Protein AF-A0A2V8LJV5-F1 (afdb_monomer_lite)

pLDDT: mean 82.9, std 18.56, range [25.34, 98.06]

Radius of gyration: 30.21 Å; chains: 1; bounding box: 86×63×82 Å

Sequence (599 aa):
MAEPLRIMSLHALEYCERLFYLEEVEEMRVADERVYAGRRLHVEIEKKDDARKGNVLSRPDVVRRKKKATKPNANPEPAWAQRAESQQPVQDPEETEGERVTLSLESEKWGLTGKIDCIRRRDGMLIPYEHKRGRSARTPDNKPEAWASDRLQVIAYAALLAESTGQKVTEGRVRYHADNVMVRVPIDDQALDDLKHSISRARLLQSTIERPPVTENERLCVKCSLAPVCLPEEARLASMLSELPPEAREVRQLKLFPADDDRRTLHVLTHGARIGRKGDRLEVSVLGEAPQLHPSREIGQIVLHGFAQISTQALRMCGQQEIGVHWITTGGRYSGAWVSGTGSVQRRIRQYRAFTDSELCLQLAIRLAEARARGQLSFLLRSSREAERSSPEMQSSIKAIRKLLSPMLRATSIDSLRGYEGGIGAYYFRALPDLIVPEAGEEMKPDGRSRRPPRDRCNALLSFGYALLLKDVMNAIMVVGLDPSLGFFHRPRSQAPPLALDLMELFRVPLVDLPVIASINRKQWDIETDFDIAGQQVWLSDEGRKKLISIYERRKSDYWRHPVLRRSLSYSRIMELEVRLLEKEWMNEGGLFARMRLR

Structure (mmCIF, N/CA/C/O backbone):
data_AF-A0A2V8LJV5-F1
#
_entry.id   AF-A0A2V8LJV5-F1
#
loop_
_atom_site.group_PDB
_atom_site.id
_atom_site.type_symbol
_atom_site.label_atom_id
_atom_site.label_alt_id
_atom_site.label_comp_id
_atom_site.label_asym_id
_atom_site.label_entity_id
_atom_site.label_seq_id
_atom_site.pdbx_PDB_ins_code
_atom_site.Cartn_x
_atom_site.Cartn_y
_atom_site.Cartn_z
_atom_site.occupancy
_atom_site.B_iso_or_equiv
_atom_site.auth_seq_id
_atom_site.auth_comp_id
_atom_site.auth_asym_id
_atom_site.auth_atom_id
_atom_site.pdbx_PDB_model_num
ATOM 1 N N . MET A 1 1 ? -24.859 17.718 19.475 1.00 50.34 1 MET A N 1
ATOM 2 C CA . MET A 1 1 ? -24.641 16.670 20.494 1.00 50.34 1 MET A CA 1
ATOM 3 C C . MET A 1 1 ? -23.638 15.686 19.925 1.00 50.34 1 MET A C 1
ATOM 5 O O . MET A 1 1 ? -23.716 15.420 18.732 1.00 50.34 1 MET A O 1
ATOM 9 N N . ALA A 1 2 ? -22.654 15.245 20.709 1.00 67.50 2 ALA A N 1
ATOM 10 C CA . ALA A 1 2 ? -21.703 14.237 20.243 1.00 67.50 2 ALA A CA 1
ATOM 11 C C . ALA A 1 2 ? -22.426 12.892 20.096 1.00 67.50 2 ALA A C 1
ATOM 13 O O . ALA A 1 2 ? -23.226 12.552 20.966 1.00 67.50 2 ALA A O 1
ATOM 14 N N . GLU A 1 3 ? -22.154 12.139 19.028 1.00 82.19 3 GLU A N 1
ATOM 15 C CA . GLU A 1 3 ? -22.728 10.798 18.868 1.00 82.19 3 GLU A CA 1
ATOM 16 C C . GLU A 1 3 ? -22.382 9.912 20.077 1.00 82.19 3 GLU A C 1
ATOM 18 O O . GLU A 1 3 ? -21.267 10.013 20.612 1.00 82.19 3 GLU A O 1
ATOM 23 N N . PRO A 1 4 ? -23.308 9.060 20.544 1.00 88.00 4 PRO A N 1
ATOM 24 C CA . PRO A 1 4 ? -23.058 8.174 21.672 1.00 88.00 4 PRO A CA 1
ATOM 25 C C . PRO A 1 4 ? -21.936 7.174 21.352 1.00 88.00 4 PRO A C 1
ATOM 27 O O . PRO A 1 4 ? -21.867 6.610 20.260 1.00 88.00 4 PRO A O 1
ATOM 30 N N . LEU A 1 5 ? -21.045 6.930 22.317 1.00 90.06 5 LEU A N 1
ATOM 31 C CA . LEU A 1 5 ? -19.989 5.926 22.185 1.00 90.06 5 LEU A CA 1
ATOM 32 C C . LEU A 1 5 ? -20.592 4.527 22.248 1.00 90.06 5 LEU A C 1
ATOM 34 O O . LEU A 1 5 ? -21.410 4.219 23.114 1.00 90.06 5 LEU A O 1
ATOM 38 N N . ARG A 1 6 ? -20.132 3.636 21.374 1.00 90.62 6 ARG A N 1
ATOM 39 C CA . ARG A 1 6 ? -20.523 2.228 21.440 1.00 90.62 6 ARG A CA 1
ATOM 40 C C . ARG A 1 6 ? -19.841 1.578 22.639 1.00 90.62 6 ARG A C 1
ATOM 42 O O . ARG A 1 6 ? -18.637 1.691 22.788 1.00 90.62 6 ARG A O 1
ATOM 49 N N . ILE A 1 7 ? -20.543 0.787 23.443 1.00 89.38 7 ILE A N 1
ATOM 50 C CA . ILE A 1 7 ? -19.894 0.070 24.562 1.00 89.38 7 ILE A CA 1
ATOM 51 C C . ILE A 1 7 ? -18.718 -0.803 24.084 1.00 89.38 7 ILE A C 1
ATOM 53 O O . ILE A 1 7 ? -17.690 -0.892 24.752 1.00 89.38 7 ILE A O 1
ATOM 57 N N . MET A 1 8 ? -18.823 -1.386 22.885 1.00 85.94 8 MET A N 1
ATOM 58 C CA . MET A 1 8 ? -17.727 -2.149 22.273 1.00 85.94 8 MET A CA 1
ATOM 59 C C . MET A 1 8 ? -16.460 -1.320 22.052 1.00 85.94 8 MET A C 1
ATOM 61 O O . MET A 1 8 ? -15.369 -1.876 22.099 1.00 85.94 8 MET A O 1
ATOM 65 N N . SER A 1 9 ? -16.575 -0.009 21.834 1.00 89.94 9 SER A N 1
ATOM 66 C CA . SER A 1 9 ? -15.392 0.829 21.678 1.00 89.94 9 SER A CA 1
ATOM 67 C C . SER A 1 9 ? -14.637 0.995 22.993 1.00 89.94 9 SER A C 1
ATOM 69 O O . SER A 1 9 ? -13.414 1.024 22.999 1.00 89.94 9 SER A O 1
ATOM 71 N N . LEU A 1 10 ? -15.336 1.040 24.129 1.00 90.19 10 LEU A N 1
ATOM 72 C CA . LEU A 1 10 ? -14.681 1.093 25.440 1.00 90.19 10 LEU A CA 1
ATOM 73 C C . LEU A 1 10 ? -13.881 -0.186 25.729 1.00 90.19 10 LEU A C 1
ATOM 75 O O . LEU A 1 10 ? -12.810 -0.120 26.326 1.00 90.19 10 LEU A O 1
ATOM 79 N N . HIS A 1 11 ? -14.346 -1.340 25.237 1.00 88.19 11 HIS A N 1
ATOM 80 C CA . HIS A 1 11 ? -13.568 -2.583 25.283 1.00 88.19 11 HIS A CA 1
ATOM 81 C C . HIS A 1 11 ? -12.250 -2.454 24.506 1.00 88.19 11 HIS A C 1
ATOM 83 O O . HIS A 1 11 ? -11.192 -2.810 25.027 1.00 88.19 11 HIS A O 1
ATOM 89 N N . ALA A 1 12 ? -12.301 -1.890 23.293 1.00 89.38 12 ALA A N 1
ATOM 90 C CA . ALA A 1 12 ? -11.116 -1.641 22.475 1.00 89.38 12 ALA A CA 1
ATOM 91 C C . ALA A 1 12 ? -10.149 -0.645 23.135 1.00 89.38 12 ALA A C 1
ATOM 93 O O . ALA A 1 12 ? -8.939 -0.845 23.053 1.00 89.38 12 ALA A O 1
ATOM 94 N N . LEU A 1 13 ? -10.669 0.384 23.816 1.00 92.50 13 LEU A N 1
ATOM 95 C CA . LEU A 1 13 ? -9.876 1.384 24.537 1.00 92.50 13 LEU A CA 1
ATOM 96 C C . LEU A 1 13 ? -9.043 0.746 25.648 1.00 92.50 13 LEU A C 1
ATOM 98 O O . LEU A 1 13 ? -7.825 0.908 25.665 1.00 92.50 13 LEU A O 1
ATOM 102 N N . GLU A 1 14 ? -9.694 -0.023 26.520 1.00 91.06 14 GLU A N 1
ATOM 103 C CA . GLU A 1 14 ? -9.027 -0.732 27.618 1.00 91.06 14 GLU A CA 1
ATOM 104 C C . GLU A 1 14 ? -8.086 -1.825 27.119 1.00 91.06 14 GLU A C 1
ATOM 106 O O . GLU A 1 14 ? -7.087 -2.144 27.759 1.00 91.06 14 GLU A O 1
ATOM 111 N N . TYR A 1 15 ? -8.384 -2.416 25.959 1.00 88.94 15 TYR A N 1
ATOM 112 C CA . TYR A 1 15 ? -7.452 -3.332 25.322 1.00 88.94 15 TYR A CA 1
ATOM 113 C C . TYR A 1 15 ? -6.198 -2.596 24.843 1.00 88.94 15 TYR A C 1
ATOM 115 O O . TYR A 1 15 ? -5.085 -3.032 25.116 1.00 88.94 15 TYR A O 1
ATOM 123 N N . CYS A 1 16 ? -6.358 -1.505 24.093 1.00 92.31 16 CYS A N 1
ATOM 124 C CA . CYS A 1 16 ? -5.274 -0.650 23.628 1.00 92.31 16 CYS A CA 1
ATOM 125 C C . CYS A 1 16 ? -5.845 0.666 23.084 1.00 92.31 16 CYS A C 1
ATOM 127 O O . CYS A 1 16 ? -6.601 0.659 22.115 1.00 92.31 16 CYS A O 1
ATOM 129 N N . GLU A 1 17 ? -5.389 1.812 23.592 1.00 94.31 17 GLU A N 1
ATOM 130 C CA . GLU A 1 17 ? -5.848 3.121 23.098 1.00 94.31 17 GLU A CA 1
ATOM 131 C C . GLU A 1 17 ? -5.658 3.308 21.592 1.00 94.31 17 GLU A C 1
ATOM 133 O O . GLU A 1 17 ? -6.498 3.894 20.910 1.00 94.31 17 GLU A O 1
ATOM 138 N N . ARG A 1 18 ? -4.564 2.769 21.047 1.00 92.75 18 ARG A N 1
ATOM 139 C CA . ARG A 1 18 ? -4.318 2.800 19.608 1.00 92.75 18 ARG A CA 1
ATOM 140 C C . ARG A 1 18 ? -5.297 1.913 18.847 1.00 92.75 18 ARG A C 1
ATOM 142 O O . ARG A 1 18 ? -5.675 2.282 17.745 1.00 92.75 18 ARG A O 1
ATOM 149 N N . LEU A 1 19 ? -5.724 0.777 19.404 1.00 92.06 19 LEU A N 1
ATOM 150 C CA . LEU A 1 19 ? -6.773 -0.041 18.790 1.00 92.06 19 LEU A CA 1
ATOM 151 C C . LEU A 1 19 ? -8.076 0.760 18.700 1.00 92.06 19 LEU A C 1
ATOM 153 O O . LEU A 1 19 ? -8.609 0.896 17.603 1.00 92.06 19 LEU A O 1
ATOM 157 N N . PHE A 1 20 ? -8.511 1.365 19.810 1.00 93.00 20 PHE A N 1
ATOM 158 C CA . PHE A 1 20 ? -9.667 2.267 19.825 1.00 93.00 20 PHE A CA 1
ATOM 159 C C . PHE A 1 20 ? -9.543 3.373 18.777 1.00 93.00 20 PHE A C 1
ATOM 161 O O . PHE A 1 20 ? -10.462 3.592 17.995 1.00 93.00 20 PHE A O 1
ATOM 168 N N . TYR A 1 21 ? -8.391 4.045 18.719 1.00 92.31 21 TYR A N 1
ATOM 169 C CA . TYR A 1 21 ? -8.171 5.130 17.769 1.00 92.31 21 TYR A CA 1
ATOM 170 C C . TYR A 1 21 ? -8.310 4.655 16.316 1.00 92.31 21 TYR A C 1
ATOM 172 O O . TYR A 1 21 ? -8.972 5.290 15.498 1.00 92.31 21 TYR A O 1
ATOM 180 N N . LEU A 1 22 ? -7.716 3.508 15.983 1.00 90.00 22 LEU A N 1
ATOM 181 C CA . LEU A 1 22 ? -7.791 2.946 14.637 1.00 90.00 22 LEU A CA 1
ATOM 182 C C . LEU A 1 22 ? -9.226 2.518 14.263 1.00 90.00 22 LEU A C 1
ATOM 184 O O . LEU A 1 22 ? -9.619 2.712 13.116 1.00 90.00 22 LEU A O 1
ATOM 188 N N . GLU A 1 23 ? -9.998 1.963 15.201 1.00 89.31 23 GLU A N 1
ATOM 189 C CA . GLU A 1 23 ? -11.361 1.467 14.949 1.00 89.31 23 GLU A CA 1
ATOM 190 C C . GLU A 1 23 ? -12.431 2.563 14.953 1.00 89.31 23 GLU A C 1
ATOM 192 O O . GLU A 1 23 ? -13.356 2.509 14.144 1.00 89.31 23 GLU A O 1
ATOM 197 N N . GLU A 1 24 ? -12.330 3.537 15.858 1.00 88.19 24 GLU A N 1
ATOM 198 C CA . GLU A 1 24 ? -13.384 4.532 16.098 1.00 88.19 24 GLU A CA 1
ATOM 199 C C . GLU A 1 24 ? -13.072 5.913 15.534 1.00 88.19 24 GLU A C 1
ATOM 201 O O . GLU A 1 24 ? -13.997 6.665 15.250 1.00 88.19 24 GLU A O 1
ATOM 206 N N . VAL A 1 25 ? -11.793 6.271 15.392 1.00 88.06 25 VAL A N 1
ATOM 207 C CA . VAL A 1 25 ? -11.390 7.592 14.876 1.00 88.06 25 VAL A CA 1
ATOM 208 C C . VAL A 1 25 ? -10.965 7.497 13.415 1.00 88.06 25 VAL A C 1
ATOM 210 O O . VAL A 1 25 ? -11.285 8.367 12.608 1.00 88.06 25 VAL A O 1
ATOM 213 N N . GLU A 1 26 ? -10.259 6.427 13.051 1.00 86.19 26 GLU A N 1
ATOM 214 C CA . GLU A 1 26 ? -9.869 6.158 11.662 1.00 86.19 26 GLU A CA 1
ATOM 215 C C . GLU A 1 26 ? -10.813 5.188 10.934 1.00 86.19 26 GLU A C 1
ATOM 217 O O . GLU A 1 26 ? -10.595 4.931 9.749 1.00 86.19 26 GLU A O 1
ATOM 222 N N . GLU A 1 27 ? -11.843 4.681 11.623 1.00 84.88 27 GLU A N 1
ATOM 223 C CA . GLU A 1 27 ? -12.895 3.791 11.101 1.00 84.88 27 GLU A CA 1
ATOM 224 C C . GLU A 1 27 ? -12.378 2.534 10.383 1.00 84.88 27 GLU A C 1
ATOM 226 O O . GLU A 1 27 ? -13.013 1.993 9.474 1.00 84.88 27 GLU A O 1
ATOM 231 N N . MET A 1 28 ? -11.217 2.025 10.788 1.00 79.75 28 MET A N 1
ATOM 232 C CA . MET A 1 28 ? -10.645 0.843 10.161 1.00 79.75 28 MET A CA 1
ATOM 233 C C . MET A 1 28 ? -11.145 -0.428 10.801 1.00 79.75 28 MET A C 1
ATOM 235 O O . MET A 1 28 ? -11.113 -0.605 12.017 1.00 79.75 28 MET A O 1
ATOM 239 N N . ARG A 1 29 ? -11.518 -1.376 9.949 1.00 72.69 29 ARG A N 1
ATOM 240 C CA . ARG A 1 29 ? -11.879 -2.720 10.373 1.00 72.69 29 ARG A CA 1
ATOM 241 C C . ARG A 1 29 ? -11.161 -3.714 9.489 1.00 72.69 29 ARG A C 1
ATOM 243 O O . ARG A 1 29 ? -11.299 -3.680 8.277 1.00 72.69 29 ARG A O 1
ATOM 250 N N . VAL A 1 30 ? -10.405 -4.610 10.110 1.00 66.00 30 VAL A N 1
ATOM 251 C CA . VAL A 1 30 ? -9.855 -5.785 9.435 1.00 66.00 30 VAL A CA 1
ATOM 252 C C . VAL A 1 30 ? -10.643 -6.980 9.937 1.00 66.00 30 VAL A C 1
ATOM 254 O O . VAL A 1 30 ? -10.675 -7.265 11.137 1.00 66.00 30 VAL A O 1
ATOM 257 N N . ALA A 1 31 ? -11.340 -7.646 9.024 1.00 55.41 31 ALA A N 1
ATOM 258 C CA . ALA A 1 31 ? -12.087 -8.842 9.354 1.00 55.41 31 ALA A CA 1
ATOM 259 C C . ALA A 1 31 ? -11.107 -10.013 9.538 1.00 55.41 31 ALA A C 1
ATOM 261 O O . ALA A 1 31 ? -10.550 -10.516 8.571 1.00 55.41 31 ALA A O 1
ATOM 262 N N . ASP A 1 32 ? -10.896 -10.437 10.784 1.00 55.69 32 ASP A N 1
ATOM 263 C CA . ASP A 1 32 ? -10.127 -11.641 11.122 1.00 55.69 32 ASP A CA 1
ATOM 264 C C . ASP A 1 32 ? -11.086 -12.779 11.525 1.00 55.69 32 ASP A C 1
ATOM 266 O O . ASP A 1 32 ? -12.194 -12.545 12.026 1.00 55.69 32 ASP A O 1
ATOM 270 N N . GLU A 1 33 ? -10.660 -14.028 11.346 1.00 50.88 33 GLU A N 1
ATOM 271 C CA . GLU A 1 33 ? -11.374 -15.260 11.693 1.00 50.88 33 GLU A CA 1
ATOM 272 C C . GLU A 1 33 ? -11.910 -15.228 13.135 1.00 50.88 33 GLU A C 1
ATOM 274 O O . GLU A 1 33 ? -12.990 -15.743 13.430 1.00 50.88 33 GLU A O 1
ATOM 279 N N . ARG A 1 34 ? -11.213 -14.527 14.034 1.00 54.09 34 ARG A N 1
ATOM 280 C CA . ARG A 1 34 ? -11.605 -14.337 15.438 1.00 54.09 34 ARG A CA 1
ATOM 281 C C . ARG A 1 34 ? -12.826 -13.438 15.629 1.00 54.09 34 ARG A C 1
ATOM 283 O O . ARG A 1 34 ? -13.650 -13.728 16.496 1.00 54.09 34 ARG A O 1
ATOM 290 N N . VAL A 1 35 ? -12.983 -12.393 14.813 1.00 53.34 35 VAL A N 1
ATOM 291 C CA . VAL A 1 35 ? -14.172 -11.520 14.835 1.00 53.34 35 VAL A CA 1
ATOM 292 C C . VAL A 1 35 ? -15.401 -12.321 14.399 1.00 53.34 35 VAL A C 1
ATOM 294 O O . VAL A 1 35 ? -16.461 -12.249 15.027 1.00 53.34 35 VAL A O 1
ATOM 297 N N . TYR A 1 36 ? -15.245 -13.162 13.373 1.00 49.81 36 TYR A N 1
ATOM 298 C CA . TYR A 1 36 ? -16.292 -14.090 12.943 1.00 49.81 36 TYR A CA 1
ATOM 299 C C . TYR A 1 36 ? -16.577 -15.171 13.991 1.00 49.81 36 TYR A C 1
ATOM 301 O O . TYR A 1 36 ? -17.739 -15.492 14.239 1.00 49.81 36 TYR A O 1
ATOM 309 N N . ALA A 1 37 ? -15.543 -15.703 14.645 1.00 52.47 37 ALA A N 1
ATOM 310 C CA . ALA A 1 37 ? -15.669 -16.685 15.715 1.00 52.47 37 ALA A CA 1
ATOM 311 C C . ALA A 1 37 ? -16.459 -16.128 16.914 1.00 52.47 37 ALA A C 1
ATOM 313 O O . ALA A 1 37 ? -17.376 -16.790 17.392 1.00 52.47 37 ALA A O 1
ATOM 314 N N . GLY A 1 38 ? -16.176 -14.902 17.364 1.00 53.97 38 GLY A N 1
ATOM 315 C CA . GLY A 1 38 ? -16.942 -14.245 18.430 1.00 53.97 38 GLY A CA 1
ATOM 316 C C . GLY A 1 38 ? -18.434 -14.167 18.099 1.00 53.97 38 GLY A C 1
ATOM 317 O O . GLY A 1 38 ? -19.256 -14.682 18.851 1.00 53.97 38 GLY A O 1
ATOM 318 N N . ARG A 1 39 ? -18.786 -13.648 16.915 1.00 56.66 39 ARG A N 1
ATOM 319 C CA . ARG A 1 39 ? -20.186 -13.574 16.452 1.00 56.66 39 ARG A CA 1
ATOM 320 C C . ARG A 1 39 ? -20.861 -14.946 16.369 1.00 56.66 39 ARG A C 1
ATOM 322 O O . ARG A 1 39 ? -22.024 -15.071 16.740 1.00 56.66 39 ARG A O 1
ATOM 329 N N . ARG A 1 40 ? -20.135 -15.986 15.935 1.00 55.22 40 ARG A N 1
ATOM 330 C CA . ARG A 1 40 ? -20.642 -17.370 15.922 1.00 55.22 40 ARG A CA 1
ATOM 331 C C . ARG A 1 40 ? -20.999 -17.868 17.324 1.00 55.22 40 ARG A C 1
ATOM 333 O O . ARG A 1 40 ? -21.984 -18.584 17.435 1.00 55.22 40 ARG A O 1
ATOM 340 N N . LEU A 1 41 ? -20.281 -17.458 18.381 1.00 58.66 41 LEU A N 1
ATOM 341 C CA . LEU A 1 41 ? -20.628 -17.840 19.759 1.00 58.66 41 LEU A CA 1
ATOM 342 C C . LEU A 1 41 ? -22.024 -17.352 20.132 1.00 58.66 41 LEU A C 1
ATOM 344 O O . LEU A 1 41 ? -22.816 -18.132 20.641 1.00 58.66 41 LEU A O 1
ATOM 348 N N . HIS A 1 42 ? -22.314 -16.072 19.891 1.00 56.97 42 HIS A N 1
ATOM 349 C CA . HIS A 1 42 ? -23.596 -15.482 20.276 1.00 56.97 42 HIS A CA 1
ATOM 350 C C . HIS A 1 42 ? -24.745 -16.194 19.552 1.00 56.97 42 HIS A C 1
ATOM 352 O O . HIS A 1 42 ? -25.704 -16.593 20.205 1.00 56.97 42 HIS A O 1
ATOM 358 N N . VAL A 1 43 ? -24.573 -16.490 18.257 1.00 61.94 43 VAL A N 1
ATOM 359 C CA . VAL A 1 43 ? -25.531 -17.274 17.456 1.00 61.94 43 VAL A CA 1
ATOM 360 C C . VAL A 1 43 ? -25.666 -18.720 17.957 1.00 61.94 43 VAL A C 1
ATOM 362 O O . VAL A 1 43 ? -26.760 -19.274 17.974 1.00 61.94 43 VAL A O 1
ATOM 365 N N . GLU A 1 44 ? -24.571 -19.373 18.354 1.00 66.12 44 GLU A N 1
ATOM 366 C CA . GLU A 1 44 ? -24.597 -20.733 18.912 1.00 66.12 44 GLU A CA 1
ATOM 367 C C . GLU A 1 44 ? -25.301 -20.784 20.274 1.00 66.12 44 GLU A C 1
ATOM 369 O O . GLU A 1 44 ? -26.037 -21.733 20.537 1.00 66.12 44 GLU A O 1
ATOM 374 N N . ILE A 1 45 ? -25.097 -19.777 21.131 1.00 61.06 45 ILE A N 1
ATOM 375 C CA . ILE A 1 45 ? -25.785 -19.667 22.423 1.00 61.06 45 ILE A CA 1
ATOM 376 C C . ILE A 1 45 ? -27.272 -19.369 22.193 1.00 61.06 45 ILE A C 1
ATOM 378 O O . ILE A 1 45 ? -28.102 -20.033 22.801 1.00 61.06 45 ILE A O 1
ATOM 382 N N . GLU A 1 46 ? -27.622 -18.444 21.289 1.00 59.22 46 GLU A N 1
ATOM 383 C CA . GLU A 1 46 ? -29.018 -18.198 20.875 1.00 59.22 46 GLU A CA 1
ATOM 384 C C . GLU A 1 46 ? -29.700 -19.498 20.419 1.00 59.22 46 GLU A C 1
ATOM 386 O O . GLU A 1 46 ? -30.743 -19.865 20.950 1.00 59.22 46 GLU A O 1
ATOM 391 N N . LYS A 1 47 ? -29.059 -20.276 19.535 1.00 59.91 47 LYS A N 1
ATOM 392 C CA . LYS A 1 47 ? -29.594 -21.568 19.073 1.00 59.91 47 LYS A CA 1
ATOM 393 C C . LYS A 1 47 ? -29.743 -22.607 20.186 1.00 59.91 47 LYS A C 1
ATOM 395 O O . LYS A 1 47 ? -30.689 -23.391 20.154 1.00 59.91 47 LYS A O 1
ATOM 400 N N . LYS A 1 48 ? -28.805 -22.665 21.139 1.00 58.44 48 LYS A N 1
ATOM 401 C CA . LYS A 1 48 ? -28.871 -23.597 22.281 1.00 58.44 48 LYS A CA 1
ATOM 402 C C . LYS A 1 48 ? -29.990 -23.227 23.255 1.00 58.44 48 LYS A C 1
ATOM 404 O O . LYS A 1 48 ? -30.633 -24.130 23.783 1.00 58.44 48 LYS A O 1
ATOM 409 N N . ASP A 1 49 ? -30.231 -21.938 23.470 1.00 52.06 49 ASP A N 1
ATOM 410 C CA . ASP A 1 49 ? -31.316 -21.455 24.326 1.00 52.06 49 ASP A CA 1
ATOM 411 C C . ASP A 1 49 ? -32.686 -21.631 23.648 1.00 52.06 49 ASP A C 1
ATOM 413 O O . ASP A 1 49 ? -33.622 -22.100 24.294 1.00 52.06 49 ASP A O 1
ATOM 417 N N . ASP A 1 50 ? -32.800 -21.368 22.341 1.00 51.97 50 ASP A N 1
ATOM 418 C CA . ASP A 1 50 ? -34.023 -21.632 21.566 1.00 51.97 50 ASP A CA 1
ATOM 419 C C . ASP A 1 50 ? -34.370 -23.128 21.542 1.00 51.97 50 ASP A C 1
ATOM 421 O O . ASP A 1 50 ? -35.531 -23.510 21.698 1.00 51.97 50 ASP A O 1
ATOM 425 N N . ALA A 1 51 ? -33.359 -23.997 21.424 1.00 46.31 51 ALA A N 1
ATOM 426 C CA . ALA A 1 51 ? -33.535 -25.445 21.515 1.00 46.31 51 ALA A CA 1
ATOM 427 C C . ALA A 1 51 ? -33.983 -25.910 22.914 1.00 46.31 51 ALA A C 1
ATOM 429 O O . ALA A 1 51 ? -34.668 -26.924 23.020 1.00 46.31 51 ALA A O 1
ATOM 430 N N . ARG A 1 52 ? -33.632 -25.177 23.982 1.00 46.53 52 ARG A N 1
ATOM 431 C CA . ARG A 1 52 ? -34.082 -25.449 25.361 1.00 46.53 52 ARG A CA 1
ATOM 432 C C . ARG A 1 52 ? -35.489 -24.917 25.645 1.00 46.53 52 ARG A C 1
ATOM 434 O O . ARG A 1 52 ? -36.230 -25.559 26.379 1.00 46.53 52 ARG A O 1
ATOM 441 N N . LYS A 1 53 ? -35.879 -23.787 25.042 1.00 40.84 53 LYS A N 1
ATOM 442 C CA . LYS A 1 53 ? -37.242 -23.219 25.128 1.00 40.84 53 LYS A CA 1
ATOM 443 C C . LYS A 1 53 ? -38.267 -23.962 24.257 1.00 40.84 53 LYS A C 1
ATOM 445 O O . LYS A 1 53 ? -39.474 -23.772 24.412 1.00 40.84 53 LYS A O 1
ATOM 450 N N . GLY A 1 54 ? -37.810 -24.826 23.353 1.00 36.44 54 GLY A N 1
ATOM 451 C CA . GLY A 1 54 ? -38.644 -25.641 22.474 1.00 36.44 54 GLY A CA 1
ATOM 452 C C . GLY A 1 54 ? -39.294 -26.844 23.161 1.00 36.44 54 GLY A C 1
ATOM 453 O O . GLY A 1 54 ? -38.964 -27.974 22.824 1.00 36.44 54 GLY A O 1
ATOM 454 N N . ASN A 1 55 ? -40.241 -26.614 24.077 1.00 32.88 55 ASN A N 1
ATOM 455 C CA . ASN A 1 55 ? -41.270 -27.607 24.420 1.00 32.88 55 ASN A CA 1
ATOM 456 C C . ASN A 1 55 ? -42.600 -26.979 24.886 1.00 32.88 55 ASN A C 1
ATOM 458 O O . ASN A 1 55 ? -43.295 -27.518 25.742 1.00 32.88 55 ASN A O 1
ATOM 462 N N . VAL A 1 56 ? -42.988 -25.842 24.297 1.00 31.00 56 VAL A N 1
ATOM 463 C CA . VAL A 1 56 ? -44.346 -25.294 24.439 1.00 31.00 56 VAL A CA 1
ATOM 464 C C . VAL A 1 56 ? -44.943 -25.105 23.047 1.00 31.00 56 VAL A C 1
ATOM 466 O O . VAL A 1 56 ? -44.755 -24.087 22.384 1.00 31.00 56 VAL A O 1
ATOM 469 N N . LEU A 1 57 ? -45.635 -26.143 22.577 1.00 31.70 57 LEU A N 1
ATOM 470 C CA . LEU A 1 57 ? -46.486 -26.090 21.393 1.00 31.70 57 LEU A CA 1
ATOM 471 C C . LEU A 1 57 ? -47.864 -25.562 21.800 1.00 31.70 57 LEU A C 1
ATOM 473 O O . LEU A 1 57 ? -48.661 -26.283 22.392 1.00 31.70 57 LEU A O 1
ATOM 477 N N . SER A 1 58 ? -48.177 -24.327 21.421 1.00 28.69 58 SER A N 1
ATOM 478 C CA . SER A 1 58 ? -49.562 -23.862 21.320 1.00 28.69 58 SER A CA 1
ATOM 479 C C . SER A 1 58 ? -49.744 -22.977 20.087 1.00 28.69 58 SER A C 1
ATOM 481 O O . SER A 1 58 ? -49.821 -21.754 20.158 1.00 28.69 58 SER A O 1
ATOM 483 N N . ARG A 1 59 ? -49.851 -23.616 18.914 1.00 28.61 59 ARG A N 1
ATOM 484 C CA . ARG A 1 59 ? -50.636 -23.089 17.784 1.00 28.61 59 ARG A CA 1
ATOM 485 C C . ARG A 1 59 ? -51.427 -24.234 17.139 1.00 28.61 59 ARG A C 1
ATOM 487 O O . ARG A 1 59 ? -50.870 -25.322 17.008 1.00 28.61 59 ARG A O 1
ATOM 494 N N . PRO A 1 60 ? -52.702 -24.006 16.774 1.00 30.77 60 PRO A N 1
ATOM 495 C CA . PRO A 1 60 ? -53.600 -25.062 16.335 1.00 30.77 60 PRO A CA 1
ATOM 496 C C . PRO A 1 60 ? -53.289 -25.539 14.915 1.00 30.77 60 PRO A C 1
ATOM 498 O O . PRO A 1 60 ? -52.742 -24.803 14.088 1.00 30.77 60 PRO A O 1
ATOM 501 N N . ASP A 1 61 ? -53.663 -26.796 14.687 1.00 33.22 61 ASP A N 1
ATOM 502 C CA . ASP A 1 61 ? -53.474 -27.596 13.486 1.00 33.22 61 ASP A CA 1
ATOM 503 C C . ASP A 1 61 ? -53.746 -26.852 12.174 1.00 33.22 61 ASP A C 1
ATOM 505 O O . ASP A 1 61 ? -54.868 -26.451 11.867 1.00 33.22 61 ASP A O 1
ATOM 509 N N . VAL A 1 62 ? -52.718 -26.793 11.324 1.00 27.95 62 VAL A N 1
ATOM 510 C CA . VAL A 1 62 ? -52.897 -26.654 9.877 1.00 27.95 62 VAL A CA 1
ATOM 511 C C . VAL A 1 62 ? -52.231 -27.849 9.212 1.00 27.95 62 VAL A C 1
ATOM 513 O O . VAL A 1 62 ? -51.011 -27.926 9.058 1.00 27.95 62 VAL A O 1
ATOM 516 N N . VAL A 1 63 ? -53.073 -28.795 8.805 1.00 31.91 63 VAL A N 1
ATOM 517 C CA . VAL A 1 63 ? -52.711 -29.996 8.053 1.00 31.91 63 VAL A CA 1
ATOM 518 C C . VAL A 1 63 ? -52.039 -29.595 6.736 1.00 31.91 63 VAL A C 1
ATOM 520 O O . VAL A 1 63 ? -52.692 -29.148 5.794 1.00 31.91 63 VAL A O 1
ATOM 523 N N . ARG A 1 64 ? -50.721 -29.801 6.627 1.00 28.58 64 ARG A N 1
ATOM 524 C CA . ARG A 1 64 ? -50.006 -29.794 5.340 1.00 28.58 64 ARG A CA 1
ATOM 525 C C . ARG A 1 64 ? -49.576 -31.211 4.964 1.00 28.58 64 ARG A C 1
ATOM 527 O O . ARG A 1 64 ? -48.762 -31.847 5.627 1.00 28.58 64 ARG A O 1
ATOM 534 N N . ARG A 1 65 ? -50.167 -31.688 3.864 1.00 28.94 65 ARG A N 1
ATOM 535 C CA . ARG A 1 65 ? -49.922 -32.969 3.185 1.00 28.94 65 ARG A CA 1
ATOM 536 C C . ARG A 1 65 ? -48.426 -33.251 2.977 1.00 28.94 65 ARG A C 1
ATOM 538 O O . ARG A 1 65 ? -47.706 -32.442 2.396 1.00 28.94 65 ARG A O 1
ATOM 545 N N . LYS A 1 66 ? -48.003 -34.459 3.369 1.00 27.30 66 LYS A N 1
ATOM 546 C CA . LYS A 1 66 ? -46.691 -35.061 3.079 1.00 27.30 66 LYS A CA 1
ATOM 547 C C . LYS A 1 66 ? -46.452 -35.154 1.564 1.00 27.30 66 LYS A C 1
ATOM 549 O O . LYS A 1 66 ? -47.193 -35.845 0.870 1.00 27.30 66 LYS A O 1
ATOM 554 N N . LYS A 1 67 ? -45.359 -34.563 1.072 1.00 29.58 67 LYS A N 1
ATOM 555 C CA . LYS A 1 67 ? -44.688 -34.998 -0.165 1.00 29.58 67 LYS A CA 1
ATOM 556 C C . LYS A 1 67 ? -43.402 -35.730 0.222 1.00 29.58 67 LYS A C 1
ATOM 558 O O . LYS A 1 67 ? -42.533 -35.161 0.873 1.00 29.58 67 LYS A O 1
ATOM 563 N N . LYS A 1 68 ? -43.329 -37.013 -0.146 1.00 27.00 68 LYS A N 1
ATOM 564 C CA . LYS A 1 68 ? -42.135 -37.867 -0.060 1.00 27.00 68 LYS A CA 1
ATOM 565 C C . LYS A 1 68 ? -41.015 -37.240 -0.897 1.00 27.00 68 LYS A C 1
ATOM 567 O O . LYS A 1 68 ? -41.198 -37.060 -2.097 1.00 27.00 68 LYS A O 1
ATOM 572 N N . ALA A 1 69 ? -39.871 -36.972 -0.276 1.00 29.47 69 ALA A N 1
ATOM 573 C CA . ALA A 1 69 ? -38.607 -36.759 -0.967 1.00 29.47 69 ALA A CA 1
ATOM 574 C C . ALA A 1 69 ? -37.570 -37.733 -0.394 1.00 29.47 69 ALA A C 1
ATOM 576 O O . ALA A 1 69 ? -37.420 -37.889 0.817 1.00 29.47 69 ALA A O 1
ATOM 577 N N . THR A 1 70 ? -36.942 -38.445 -1.314 1.00 28.70 70 THR A N 1
ATOM 578 C CA . THR A 1 70 ? -35.917 -39.478 -1.181 1.00 28.70 70 THR A CA 1
ATOM 579 C C . THR A 1 70 ? -34.631 -38.955 -0.534 1.00 28.70 70 THR A C 1
ATOM 581 O O . THR A 1 70 ? -34.129 -37.899 -0.910 1.00 28.70 70 THR A O 1
ATOM 584 N N . LYS A 1 71 ? -34.077 -39.722 0.416 1.00 29.77 71 LYS A N 1
ATOM 585 C CA . LYS A 1 71 ? -32.722 -39.533 0.963 1.00 29.77 71 LYS A CA 1
ATOM 586 C C . LYS A 1 71 ? -31.666 -39.928 -0.079 1.00 29.77 71 LYS A C 1
ATOM 588 O O . LYS A 1 71 ? -31.844 -40.965 -0.719 1.00 29.77 71 LYS A O 1
ATOM 593 N N . PRO A 1 72 ? -30.521 -39.232 -0.126 1.00 28.62 72 PRO A N 1
ATOM 594 C CA . PRO A 1 72 ? -29.253 -39.883 -0.415 1.00 28.62 72 PRO A CA 1
ATOM 595 C C . PRO A 1 72 ? -28.282 -39.811 0.777 1.00 28.62 72 PRO A C 1
ATOM 597 O O . PRO A 1 72 ? -28.308 -38.883 1.583 1.00 28.62 72 PRO A O 1
ATOM 600 N N . ASN A 1 73 ? -27.480 -40.872 0.858 1.00 29.38 73 ASN A N 1
ATOM 601 C CA . ASN A 1 73 ? -26.458 -41.264 1.831 1.00 29.38 73 ASN A CA 1
ATOM 602 C C . ASN A 1 73 ? -25.709 -40.165 2.603 1.00 29.38 73 ASN A C 1
ATOM 604 O O . ASN A 1 73 ? -25.120 -39.257 2.022 1.00 29.38 73 ASN A O 1
ATOM 608 N N . ALA A 1 74 ? -25.618 -40.379 3.919 1.00 30.81 74 ALA A N 1
ATOM 609 C CA . ALA A 1 74 ? -24.611 -39.789 4.791 1.00 30.81 74 ALA A CA 1
ATOM 610 C C . ALA A 1 74 ? -23.320 -40.630 4.740 1.00 30.81 74 ALA A C 1
ATOM 612 O O . ALA A 1 74 ? -23.377 -41.852 4.872 1.00 30.81 74 ALA A O 1
ATOM 613 N N . ASN A 1 75 ? -22.172 -39.973 4.561 1.00 34.75 75 ASN A N 1
ATOM 614 C CA . ASN A 1 75 ? -20.852 -40.552 4.831 1.00 34.75 75 ASN A CA 1
ATOM 615 C C . ASN A 1 75 ? -20.583 -40.565 6.350 1.00 34.75 75 ASN A C 1
ATOM 617 O O . ASN A 1 75 ? -21.115 -39.707 7.057 1.00 34.75 75 ASN A O 1
ATOM 621 N N . PRO A 1 76 ? -19.763 -41.503 6.857 1.00 34.56 76 PRO A N 1
ATOM 622 C CA . PRO 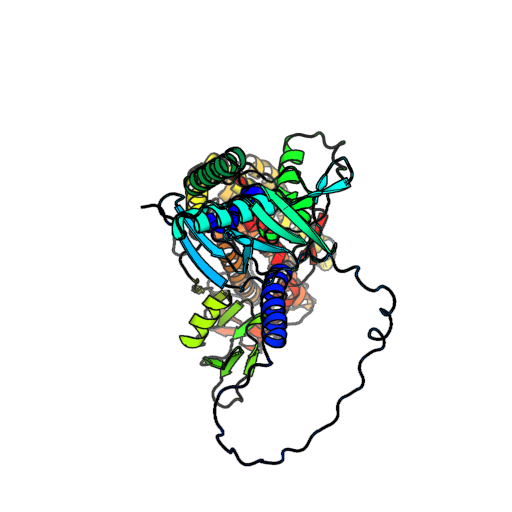A 1 76 ? -19.510 -41.651 8.287 1.00 34.56 76 PRO A CA 1
ATOM 623 C C . PRO A 1 76 ? -18.639 -40.511 8.838 1.00 34.56 76 PRO A C 1
ATOM 625 O O . PRO A 1 76 ? -17.707 -40.044 8.180 1.00 34.56 76 PRO A O 1
ATOM 628 N N . GLU A 1 77 ? -18.954 -40.066 10.056 1.00 34.31 77 GLU A N 1
ATOM 629 C CA . GLU A 1 77 ? -18.188 -39.061 10.800 1.00 34.31 77 GLU A CA 1
ATOM 630 C C . GLU A 1 77 ? -16.762 -39.557 11.138 1.00 34.31 77 GLU A C 1
ATOM 632 O O . GLU A 1 77 ? -16.572 -40.745 11.414 1.00 34.31 77 GLU A O 1
ATOM 637 N N . PRO A 1 78 ? -15.740 -38.676 11.154 1.00 32.34 78 PRO A N 1
ATOM 638 C CA . PRO A 1 78 ? -14.385 -39.054 11.534 1.00 32.34 78 PRO A CA 1
ATOM 639 C C . PRO A 1 78 ? -14.212 -39.238 13.053 1.00 32.34 78 PRO A C 1
ATOM 641 O O . PRO A 1 78 ? -14.797 -38.532 13.871 1.00 32.34 78 PRO A O 1
ATOM 644 N N . ALA A 1 79 ? -13.315 -40.161 13.407 1.00 30.02 79 ALA A N 1
ATOM 645 C CA . ALA A 1 79 ? -13.057 -40.764 14.721 1.00 30.02 79 ALA A CA 1
ATOM 646 C C . ALA A 1 79 ? -12.581 -39.845 15.879 1.00 30.02 79 ALA A C 1
ATOM 648 O O . ALA A 1 79 ? -12.054 -40.341 16.873 1.00 30.02 79 ALA A O 1
ATOM 649 N N . TRP A 1 80 ? -12.768 -38.524 15.810 1.00 37.38 80 TRP A N 1
ATOM 650 C CA . TRP A 1 80 ? -12.520 -37.626 16.951 1.00 37.38 80 TRP A CA 1
ATOM 651 C C . TRP A 1 80 ? -13.743 -37.479 17.880 1.00 37.38 80 TRP A C 1
ATOM 653 O O . TRP A 1 80 ? -13.616 -36.943 18.977 1.00 37.38 80 TRP A O 1
ATOM 663 N N . ALA A 1 81 ? -14.908 -38.006 17.483 1.00 30.47 81 ALA A N 1
ATOM 664 C CA . ALA A 1 81 ? -16.180 -37.892 18.204 1.00 30.47 81 ALA A CA 1
ATOM 665 C C . ALA A 1 81 ? -16.390 -38.892 19.371 1.00 30.47 81 ALA A C 1
ATOM 667 O O . ALA A 1 81 ? -17.475 -38.932 19.938 1.00 30.47 81 ALA A O 1
ATOM 668 N N . GLN A 1 82 ? -15.391 -39.702 19.757 1.00 29.91 82 GLN A N 1
ATOM 669 C CA . GLN A 1 82 ? -15.580 -40.799 20.734 1.00 29.91 82 GLN A CA 1
ATOM 670 C C . GLN A 1 82 ? -14.698 -40.749 21.994 1.00 29.91 82 GLN A C 1
ATOM 672 O O . GLN A 1 82 ? -14.549 -41.758 22.679 1.00 29.91 82 GLN A O 1
ATOM 677 N N . ARG A 1 83 ? -14.113 -39.603 22.362 1.00 31.36 83 ARG A N 1
ATOM 678 C CA . ARG A 1 83 ? -13.374 -39.495 23.638 1.00 31.36 83 ARG A CA 1
ATOM 679 C C . ARG A 1 83 ? -13.642 -38.186 24.370 1.00 31.36 83 ARG A C 1
ATOM 681 O O . ARG A 1 83 ? -12.827 -37.274 24.317 1.00 31.36 83 ARG A O 1
ATOM 688 N N . ALA A 1 84 ? -14.772 -38.133 25.074 1.00 28.19 84 ALA A N 1
ATOM 689 C CA . ALA A 1 84 ? -15.006 -37.236 26.208 1.00 28.19 84 ALA A CA 1
ATOM 690 C C . ALA A 1 84 ? -16.242 -37.691 27.013 1.00 28.19 84 ALA A C 1
ATOM 692 O O . ALA A 1 84 ? -17.203 -36.946 27.164 1.00 28.19 84 ALA A O 1
ATOM 693 N N . GLU A 1 85 ? -16.231 -38.920 27.530 1.00 29.25 85 GLU A N 1
ATOM 694 C CA . GLU A 1 85 ? -17.193 -39.368 28.544 1.00 29.25 85 GLU A CA 1
ATOM 695 C C . GLU A 1 85 ? -16.421 -39.832 29.774 1.00 29.25 85 GLU A C 1
ATOM 697 O O . GLU A 1 85 ? -15.927 -40.950 29.805 1.00 29.25 85 GLU A O 1
ATOM 702 N N . SER A 1 86 ? -16.275 -38.933 30.752 1.00 31.20 86 SER A N 1
ATOM 703 C CA . SER A 1 86 ? -16.240 -39.235 32.193 1.00 31.20 86 SER A CA 1
ATOM 704 C C . SER A 1 86 ? -15.743 -38.009 32.962 1.00 31.20 86 SER A C 1
ATOM 706 O O . SER A 1 86 ? -14.575 -37.928 33.328 1.00 31.20 86 SER A O 1
ATOM 708 N N . GLN A 1 87 ? -16.624 -37.035 33.178 1.00 26.70 87 GLN A N 1
ATOM 709 C CA . GLN A 1 87 ? -16.595 -36.125 34.329 1.00 26.70 87 GLN A CA 1
ATOM 710 C C . GLN A 1 87 ? -17.898 -35.327 34.292 1.00 26.70 87 GLN A C 1
ATOM 712 O O . GLN A 1 87 ? -18.073 -34.414 33.486 1.00 26.70 87 GLN A O 1
ATOM 717 N N . GLN A 1 88 ? -18.858 -35.746 35.115 1.00 25.34 88 GLN A N 1
ATOM 718 C CA . GLN A 1 88 ? -20.084 -34.992 35.348 1.00 25.34 88 GLN A CA 1
ATOM 719 C C . GLN A 1 88 ? -19.703 -33.607 35.898 1.00 25.34 88 GLN A C 1
ATOM 721 O O . GLN A 1 88 ? -18.924 -33.538 36.852 1.00 25.34 88 GLN A O 1
ATOM 726 N N . PRO A 1 89 ? -20.216 -32.501 35.332 1.00 27.27 89 PRO A N 1
ATOM 727 C CA . PRO A 1 89 ? -20.061 -31.206 35.963 1.00 27.27 89 PRO A CA 1
ATOM 728 C C . PRO A 1 89 ? -20.886 -31.196 37.249 1.00 27.27 89 PRO A C 1
ATOM 730 O O . PRO A 1 89 ? -22.093 -31.437 37.219 1.00 27.27 89 PRO A O 1
ATOM 733 N N . VAL A 1 90 ? -20.224 -30.905 38.367 1.00 27.50 90 VAL A N 1
ATOM 734 C CA . VAL A 1 90 ? -20.876 -30.517 39.620 1.00 27.50 90 VAL A CA 1
ATOM 735 C C . VAL A 1 90 ? -21.727 -29.282 39.314 1.00 27.50 90 VAL A C 1
ATOM 737 O O . VAL A 1 90 ? -21.199 -28.235 38.940 1.00 27.50 90 VAL A O 1
ATOM 740 N N . GLN A 1 91 ? -23.047 -29.440 39.372 1.00 27.94 91 GLN A N 1
ATOM 741 C CA . GLN A 1 91 ? -24.005 -28.350 39.221 1.00 27.94 91 GLN A CA 1
ATOM 742 C C . GLN A 1 91 ? -24.068 -27.575 40.540 1.00 27.94 91 GLN A C 1
ATOM 744 O O . GLN A 1 91 ? -24.413 -28.144 41.574 1.00 27.94 91 GLN A O 1
ATOM 749 N N . ASP A 1 92 ? -23.729 -26.286 40.497 1.00 29.38 92 ASP A N 1
ATOM 750 C CA . ASP A 1 92 ? -24.007 -25.352 41.591 1.00 29.38 92 ASP A CA 1
ATOM 751 C C . ASP A 1 92 ? -25.540 -25.164 41.713 1.00 29.38 92 ASP A C 1
ATOM 753 O O . ASP A 1 92 ? -26.170 -24.827 40.705 1.00 29.38 92 ASP A O 1
ATOM 757 N N . PRO A 1 93 ? -26.176 -25.338 42.891 1.00 28.50 93 PRO A N 1
ATOM 758 C CA . PRO A 1 93 ? -27.643 -25.378 43.020 1.00 28.50 93 PRO A CA 1
ATOM 759 C C . PRO A 1 93 ? -28.389 -24.027 42.941 1.00 28.50 93 PRO A C 1
ATOM 761 O O . PRO A 1 93 ? -29.543 -23.952 43.351 1.00 28.50 93 PRO A O 1
ATOM 764 N N . GLU A 1 94 ? -27.790 -22.950 42.424 1.00 35.09 94 GLU A N 1
ATOM 765 C CA . GLU A 1 94 ? -28.394 -21.600 42.408 1.00 35.09 94 GLU A CA 1
ATOM 766 C C . GLU A 1 94 ? -28.542 -20.985 40.997 1.00 35.09 94 GLU A C 1
ATOM 768 O O . GLU A 1 94 ? -28.308 -19.787 40.782 1.00 35.09 94 GLU A O 1
ATOM 773 N N . GLU A 1 95 ? -28.942 -21.780 40.003 1.00 38.00 95 GLU A N 1
ATOM 774 C CA . GLU A 1 95 ? -29.408 -21.259 38.709 1.00 38.00 95 GLU A CA 1
ATOM 775 C C . GLU A 1 95 ? -30.925 -21.013 38.735 1.00 38.00 95 GLU A C 1
ATOM 777 O O . GLU A 1 95 ? -31.705 -21.738 38.129 1.00 38.00 95 GLU A O 1
ATOM 782 N N . THR A 1 96 ? -31.369 -19.961 39.428 1.00 37.69 96 THR A N 1
ATOM 783 C CA . THR A 1 96 ? -32.718 -19.421 39.214 1.00 37.69 96 THR A CA 1
ATOM 784 C C . THR A 1 96 ? -32.794 -18.800 37.813 1.00 37.69 96 THR A C 1
ATOM 786 O O . THR A 1 96 ? -32.061 -17.865 37.477 1.00 37.69 96 THR A O 1
ATOM 789 N N . GLU A 1 97 ? -33.650 -19.387 36.975 1.00 46.50 97 GLU A N 1
ATOM 790 C CA . GLU A 1 97 ? -33.886 -19.059 35.567 1.00 46.50 97 GLU A CA 1
ATOM 791 C C . GLU A 1 97 ? -34.400 -17.623 35.387 1.00 46.50 97 GLU A C 1
ATOM 793 O O . GLU A 1 97 ? -35.550 -17.301 35.677 1.00 46.50 97 GLU A O 1
ATOM 798 N N . GLY A 1 98 ? -33.540 -16.745 34.868 1.00 47.22 98 GLY A N 1
ATOM 799 C CA . GLY A 1 98 ? -33.937 -15.429 34.374 1.00 47.22 98 GLY A CA 1
ATOM 800 C C . GLY A 1 98 ? -34.204 -15.469 32.870 1.00 47.22 98 GLY A C 1
ATOM 801 O O . GLY A 1 98 ? -33.390 -15.993 32.107 1.00 47.22 98 GLY A O 1
ATOM 802 N N . GLU A 1 99 ? -35.319 -14.882 32.437 1.00 54.94 99 GLU A N 1
ATOM 803 C CA . GLU A 1 99 ? -35.655 -14.708 31.024 1.00 54.94 99 GLU A CA 1
ATOM 804 C C . GLU A 1 99 ? -34.574 -13.878 30.313 1.00 54.94 99 GLU A C 1
ATOM 806 O O . GLU A 1 99 ? -34.283 -12.750 30.705 1.00 54.94 99 GLU A O 1
ATOM 811 N N . ARG A 1 100 ? -33.949 -14.450 29.275 1.00 58.84 100 ARG A N 1
ATOM 812 C CA . ARG A 1 100 ? -32.941 -13.754 28.468 1.00 58.84 100 ARG A CA 1
ATOM 813 C C . ARG A 1 100 ? -33.619 -12.676 27.627 1.00 58.84 100 ARG A C 1
ATOM 815 O O . ARG A 1 100 ? -34.232 -12.989 26.608 1.00 58.84 100 ARG A O 1
ATOM 822 N N . VAL A 1 101 ? -33.479 -11.424 28.052 1.00 68.31 101 VAL A N 1
ATOM 823 C CA . VAL A 1 101 ? -33.926 -10.253 27.292 1.00 68.31 101 VAL A CA 1
ATOM 824 C C . VAL A 1 101 ? -32.725 -9.631 26.594 1.00 68.31 101 VAL A C 1
ATOM 826 O O . VAL A 1 101 ? -31.686 -9.389 27.211 1.00 68.31 101 VAL A O 1
ATOM 829 N N . THR A 1 102 ? -32.874 -9.381 25.298 1.00 73.38 102 THR A N 1
ATOM 830 C CA . THR A 1 102 ? -31.919 -8.605 24.515 1.00 73.38 102 THR A CA 1
ATOM 831 C C . THR A 1 102 ? -32.442 -7.185 24.378 1.00 73.38 102 THR A C 1
ATOM 833 O O . THR A 1 102 ? -33.528 -6.985 23.838 1.00 73.38 102 THR A O 1
ATOM 836 N N . LEU A 1 103 ? -31.674 -6.203 24.849 1.00 78.62 103 LEU A N 1
ATOM 837 C CA . LEU A 1 103 ? -32.043 -4.789 24.772 1.00 78.62 103 LEU A CA 1
ATOM 838 C C . LEU A 1 103 ? -30.955 -4.004 24.048 1.00 78.62 103 LEU A C 1
ATOM 840 O O . LEU A 1 103 ? -29.775 -4.124 24.371 1.00 78.62 103 LEU A O 1
ATOM 844 N N . SER A 1 104 ? -31.362 -3.186 23.083 1.00 83.94 104 SER A N 1
ATOM 845 C CA . SER A 1 104 ? -30.526 -2.112 22.550 1.00 83.94 104 SER A CA 1
ATOM 846 C C . SER A 1 104 ? -30.880 -0.847 23.315 1.00 83.94 104 SER A C 1
ATOM 848 O O . SER A 1 104 ? -32.022 -0.397 23.243 1.00 83.94 104 SER A O 1
ATOM 850 N N . LEU A 1 105 ? -29.926 -0.321 24.076 1.00 87.38 105 LEU A N 1
ATOM 851 C CA . LEU A 1 105 ? -30.117 0.838 24.940 1.00 87.38 105 LEU A CA 1
ATOM 852 C C . LEU A 1 105 ? -29.179 1.966 24.519 1.00 87.38 105 LEU A C 1
ATOM 854 O O . LEU A 1 105 ? -28.047 1.726 24.093 1.00 87.38 105 LEU A O 1
ATOM 858 N N . GLU A 1 106 ? -29.657 3.191 24.691 1.00 89.50 106 GLU A N 1
ATOM 859 C CA . GLU A 1 106 ? -28.895 4.423 24.539 1.00 89.50 106 GLU A CA 1
ATOM 860 C C . GLU A 1 106 ? -29.103 5.275 25.791 1.00 89.50 106 GLU A C 1
ATOM 862 O O . GLU A 1 106 ? -30.197 5.306 26.354 1.00 89.50 106 GLU A O 1
ATOM 867 N N . SER A 1 107 ? -28.037 5.918 26.249 1.00 88.75 107 SER A N 1
ATOM 868 C CA . SER A 1 107 ? -28.032 6.810 27.402 1.00 88.75 107 SER A CA 1
ATOM 869 C C . SER A 1 107 ? -27.495 8.163 26.978 1.00 88.75 107 SER A C 1
ATOM 871 O O . SER A 1 107 ? -26.339 8.271 26.556 1.00 88.75 107 SER A O 1
ATOM 873 N N . GLU A 1 108 ? -28.310 9.201 27.153 1.00 85.56 108 GLU A N 1
ATOM 874 C CA . GLU A 1 108 ? -27.866 10.585 26.989 1.00 85.56 108 GLU A CA 1
ATOM 875 C C . GLU A 1 108 ? -26.931 11.000 28.130 1.00 85.56 108 GLU A C 1
ATOM 877 O O . GLU A 1 108 ? -25.932 11.677 27.888 1.00 85.56 108 GLU A O 1
ATOM 882 N N . LYS A 1 109 ? -27.197 10.546 29.365 1.00 87.62 109 LYS A N 1
ATOM 883 C CA . LYS A 1 109 ? -26.403 10.901 30.551 1.00 87.62 109 LYS A CA 1
ATOM 884 C C . LYS A 1 109 ? -24.954 10.433 30.445 1.00 87.62 109 LYS A C 1
ATOM 886 O O . LYS A 1 109 ? -24.036 11.180 30.776 1.00 87.62 109 LYS A O 1
ATOM 891 N N . TRP A 1 110 ? -24.751 9.190 30.021 1.00 87.62 110 TRP A N 1
ATOM 892 C CA . TRP A 1 110 ? -23.426 8.605 29.834 1.00 87.62 110 TRP A CA 1
ATOM 893 C C . TRP A 1 110 ? -22.889 8.833 28.418 1.00 87.62 110 TRP A C 1
ATOM 895 O O . TRP A 1 110 ? -21.695 8.654 28.177 1.00 87.62 110 TRP A O 1
ATOM 905 N N . GLY A 1 111 ? -23.750 9.224 27.474 1.00 90.31 111 GLY A N 1
ATOM 906 C CA . GLY A 1 111 ? -23.406 9.335 26.061 1.00 90.31 111 GLY A CA 1
ATOM 907 C C . GLY A 1 111 ? -22.953 7.994 25.487 1.00 90.31 111 GLY A C 1
ATOM 908 O O . GLY A 1 111 ? -21.952 7.959 24.767 1.00 90.31 111 GLY A O 1
ATOM 909 N N . LEU A 1 112 ? -23.640 6.905 25.851 1.00 92.56 112 LEU A N 1
ATOM 910 C CA . LEU A 1 112 ? -23.316 5.524 25.482 1.00 92.56 112 LEU A CA 1
ATOM 911 C C . LEU A 1 112 ? -24.463 4.860 24.721 1.00 92.56 112 LEU A C 1
ATOM 913 O O . LEU A 1 112 ? -25.629 5.095 25.013 1.00 92.56 112 LEU A O 1
ATOM 917 N N . THR A 1 113 ? -24.126 3.951 23.810 1.00 93.12 113 THR A N 1
ATOM 918 C CA . THR A 1 113 ? -25.078 3.066 23.132 1.00 93.12 113 THR A CA 1
ATOM 919 C C . THR A 1 113 ? -24.549 1.635 23.106 1.00 93.12 113 THR A C 1
ATOM 921 O O . THR A 1 113 ? -23.346 1.384 22.962 1.00 93.12 113 THR A O 1
ATOM 924 N N . GLY A 1 114 ? -25.428 0.654 23.273 1.00 88.31 114 GLY A N 1
ATOM 925 C CA . GLY A 1 114 ? -25.014 -0.740 23.305 1.00 88.31 114 GLY A CA 1
ATOM 926 C C . GLY A 1 114 ? -26.168 -1.722 23.231 1.00 88.31 114 GLY A C 1
ATOM 927 O O . GLY A 1 114 ? -27.267 -1.469 23.715 1.00 88.31 114 GLY A O 1
ATOM 928 N N . LYS A 1 115 ? -25.883 -2.883 22.641 1.00 86.81 115 LYS A N 1
ATOM 929 C CA . LYS A 1 115 ? -26.760 -4.049 22.686 1.00 86.81 115 LYS A CA 1
ATOM 930 C C . LYS A 1 115 ? -26.310 -4.955 23.829 1.00 86.81 115 LYS A C 1
ATOM 932 O O . LYS A 1 115 ? -25.156 -5.387 23.844 1.00 86.81 115 LYS A O 1
ATOM 937 N N . ILE A 1 116 ? -27.210 -5.212 24.770 1.00 84.75 116 ILE A N 1
ATOM 938 C CA . ILE A 1 116 ? -27.023 -6.150 25.877 1.00 84.75 116 ILE A CA 1
ATOM 939 C C . ILE A 1 116 ? -27.659 -7.473 25.454 1.00 84.75 116 ILE A C 1
ATOM 941 O O . ILE A 1 116 ? -28.879 -7.564 25.329 1.00 84.75 116 ILE A O 1
ATOM 945 N N . ASP A 1 117 ? -26.841 -8.492 25.188 1.00 74.25 117 ASP A N 1
ATOM 946 C CA . ASP A 1 117 ? -27.317 -9.768 24.630 1.00 74.25 117 ASP A CA 1
ATOM 947 C C . ASP A 1 117 ? -27.915 -10.719 25.680 1.00 74.25 117 ASP A C 1
ATOM 949 O O . ASP A 1 117 ? -28.625 -11.667 25.325 1.00 74.25 117 ASP A O 1
ATOM 953 N N . CYS A 1 118 ? -27.611 -10.512 26.964 1.00 81.12 118 CYS A N 1
ATOM 954 C CA . CYS A 1 118 ? -28.110 -11.342 28.052 1.00 81.12 118 CYS A CA 1
ATOM 955 C C . CYS A 1 118 ? -28.296 -10.513 29.325 1.00 81.12 118 CYS A C 1
ATOM 957 O O . CYS A 1 118 ? -27.332 -10.055 29.937 1.00 81.12 118 CYS A O 1
ATOM 959 N N . ILE A 1 119 ? -29.548 -10.343 29.734 1.00 84.00 119 ILE A N 1
ATOM 960 C CA . ILE A 1 119 ? -29.926 -9.805 31.041 1.00 84.00 119 ILE A CA 1
ATOM 961 C C . ILE A 1 119 ? -30.670 -10.916 31.765 1.00 84.00 119 ILE A C 1
ATOM 963 O O . ILE A 1 119 ? -31.509 -11.583 31.162 1.00 84.00 119 ILE A O 1
ATOM 967 N N . ARG A 1 120 ? -30.362 -11.129 33.044 1.00 84.12 120 ARG A N 1
ATOM 968 C CA . ARG A 1 120 ? -31.121 -12.049 33.897 1.00 84.12 120 ARG A CA 1
ATOM 969 C C . ARG A 1 120 ? -31.651 -11.305 35.106 1.00 84.12 120 ARG A C 1
ATOM 971 O O . ARG A 1 120 ? -30.968 -10.444 35.654 1.00 84.12 120 ARG A O 1
ATOM 978 N N . ARG A 1 121 ? -32.857 -11.669 35.534 1.00 79.31 121 ARG A N 1
ATOM 979 C CA . ARG A 1 121 ? -33.445 -11.163 36.771 1.00 79.31 121 ARG A CA 1
ATOM 980 C C . ARG A 1 121 ? -33.103 -12.105 37.919 1.00 79.31 121 ARG A C 1
ATOM 982 O O . ARG A 1 121 ? -33.354 -13.300 37.808 1.00 79.31 121 ARG A O 1
ATOM 989 N N . ARG A 1 122 ? -32.544 -11.577 39.004 1.00 75.81 122 ARG A N 1
ATOM 990 C CA . ARG A 1 122 ? -32.266 -12.325 40.237 1.00 75.81 122 ARG A CA 1
ATOM 991 C C . ARG A 1 122 ? -32.636 -11.450 41.428 1.00 75.81 122 ARG A C 1
ATOM 993 O O . ARG A 1 122 ? -32.248 -10.288 41.464 1.00 75.81 122 ARG A O 1
ATOM 1000 N N . ASP A 1 123 ? -33.449 -11.979 42.338 1.00 70.75 123 ASP A N 1
ATOM 1001 C CA . ASP A 1 123 ? -33.923 -11.266 43.537 1.00 70.75 123 ASP A CA 1
ATOM 1002 C C . ASP A 1 123 ? -34.532 -9.883 43.227 1.00 70.75 123 ASP A C 1
ATOM 1004 O O . ASP A 1 123 ? -34.328 -8.897 43.928 1.00 70.75 123 ASP A O 1
ATOM 1008 N N . GLY A 1 124 ? -35.258 -9.791 42.106 1.00 71.69 124 GLY A N 1
ATOM 1009 C CA . GLY A 1 124 ? -35.879 -8.553 41.627 1.00 71.69 124 GLY A CA 1
ATOM 1010 C C . GLY A 1 124 ? -34.952 -7.611 40.847 1.00 71.69 124 GLY A C 1
ATOM 1011 O O . GLY A 1 124 ? -35.480 -6.797 40.088 1.00 71.69 124 GLY A O 1
ATOM 1012 N N . MET A 1 125 ? -33.627 -7.773 40.945 1.00 78.94 125 MET A N 1
ATOM 1013 C CA . MET A 1 125 ? -32.603 -6.973 40.256 1.00 78.94 125 MET A CA 1
ATOM 1014 C C . MET A 1 125 ? -32.279 -7.518 38.862 1.00 78.94 125 MET A C 1
ATOM 1016 O O . MET A 1 125 ? -32.226 -8.730 38.646 1.00 78.94 125 MET A O 1
ATOM 1020 N N . LEU A 1 126 ? -32.038 -6.620 37.906 1.00 84.19 126 LEU A N 1
ATOM 1021 C CA . LEU A 1 126 ? -31.586 -6.975 36.563 1.00 84.19 126 LEU A CA 1
ATOM 1022 C C . LEU A 1 126 ? -30.057 -6.954 36.503 1.00 84.19 126 LEU A C 1
ATOM 1024 O O . LEU A 1 126 ? -29.433 -5.947 36.820 1.00 84.19 126 LEU A O 1
ATOM 1028 N N . ILE A 1 127 ? -29.460 -8.067 36.082 1.00 88.88 127 ILE A N 1
ATOM 1029 C CA . ILE A 1 127 ? -28.010 -8.262 36.047 1.00 88.88 127 ILE A CA 1
ATOM 1030 C C . ILE A 1 127 ? -27.587 -8.501 34.593 1.00 88.88 127 ILE A C 1
ATOM 1032 O O . ILE A 1 127 ? -28.101 -9.438 33.966 1.00 88.88 127 ILE A O 1
ATOM 1036 N N . PRO A 1 128 ? -26.654 -7.706 34.039 1.00 90.81 128 PRO A N 1
ATOM 1037 C CA . PRO A 1 128 ? -26.086 -7.961 32.723 1.00 90.81 128 PRO A CA 1
ATOM 1038 C C . PRO A 1 128 ? -25.084 -9.125 32.771 1.00 90.81 128 PRO A C 1
ATOM 1040 O O . PRO A 1 128 ? -24.218 -9.194 33.650 1.00 90.81 128 PRO A O 1
ATOM 1043 N N . TYR A 1 129 ? -25.195 -10.031 31.800 1.00 89.56 129 TYR A N 1
ATOM 1044 C CA . TYR A 1 129 ? -24.299 -11.167 31.597 1.00 89.56 129 TYR A CA 1
ATOM 1045 C C . TYR A 1 129 ? -23.560 -11.021 30.270 1.00 89.56 129 TYR A C 1
ATOM 1047 O O . TYR A 1 129 ? -24.175 -10.929 29.210 1.00 89.56 129 TYR A O 1
ATOM 1055 N N . GLU A 1 130 ? -22.236 -11.091 30.325 1.00 89.44 130 GLU A N 1
ATOM 1056 C CA . GLU A 1 130 ? -21.374 -11.087 29.147 1.00 89.44 130 GLU A CA 1
ATOM 1057 C C . GLU A 1 130 ? -20.732 -12.461 28.945 1.00 89.44 130 GLU A C 1
ATOM 1059 O O . GLU A 1 130 ? -20.258 -13.082 29.896 1.00 89.44 130 GLU A O 1
ATOM 1064 N N . HIS A 1 131 ? -20.684 -12.951 27.705 1.00 87.00 131 HIS A N 1
ATOM 1065 C CA . HIS A 1 131 ? -20.129 -14.267 27.382 1.00 87.00 131 HIS A CA 1
ATOM 1066 C C . HIS A 1 131 ? -18.866 -14.148 26.525 1.00 87.00 131 HIS A C 1
ATOM 1068 O O . HIS A 1 131 ? -18.898 -13.634 25.412 1.00 87.00 131 HIS A O 1
ATOM 1074 N N . LYS A 1 132 ? -17.751 -14.707 27.003 1.00 85.00 132 LYS A N 1
ATOM 1075 C CA . LYS A 1 132 ? -16.448 -14.670 26.327 1.00 85.00 132 LYS A CA 1
ATOM 1076 C C . LYS A 1 132 ? -15.961 -16.081 26.012 1.00 85.00 132 LYS A C 1
ATOM 1078 O O . LYS A 1 132 ? -15.979 -16.971 26.861 1.00 85.00 132 LYS A O 1
ATOM 1083 N N . ARG A 1 133 ? -15.480 -16.294 24.779 1.00 80.75 133 ARG A N 1
ATOM 1084 C CA . ARG A 1 133 ? -14.851 -17.569 24.369 1.00 80.75 133 ARG A CA 1
ATOM 1085 C C . ARG A 1 133 ? -13.526 -17.829 25.092 1.00 80.75 133 ARG A C 1
ATOM 1087 O O . ARG A 1 133 ? -13.155 -18.982 25.251 1.00 80.75 133 ARG A O 1
ATOM 1094 N N . GLY A 1 134 ? -12.801 -16.773 25.465 1.00 81.31 134 GLY A N 1
ATOM 1095 C CA . GLY A 1 134 ? -11.454 -16.854 26.031 1.00 81.31 134 GLY A CA 1
ATOM 1096 C C . GLY A 1 134 ? -11.394 -17.358 27.475 1.00 81.31 134 GLY A C 1
ATOM 1097 O O . GLY A 1 134 ? -12.412 -17.676 28.089 1.00 81.31 134 GLY A O 1
ATOM 1098 N N . ARG A 1 135 ? -10.165 -17.420 27.998 1.00 83.88 135 ARG A N 1
ATOM 1099 C CA . ARG A 1 135 ? -9.862 -17.691 29.411 1.00 83.88 135 ARG A CA 1
ATOM 1100 C C . ARG A 1 135 ? -10.001 -16.418 30.241 1.00 83.88 135 ARG A C 1
ATOM 1102 O O . ARG A 1 135 ? -9.777 -15.326 29.709 1.00 83.88 135 ARG A O 1
ATOM 1109 N N . SER A 1 136 ? -10.327 -16.566 31.522 1.00 88.19 136 SER A N 1
ATOM 1110 C CA . SER A 1 136 ? -10.337 -15.433 32.450 1.00 88.19 136 SER A CA 1
ATOM 1111 C C . SER A 1 136 ? -8.910 -14.930 32.684 1.00 88.19 136 SER A C 1
ATOM 1113 O O . SER A 1 136 ? -7.943 -15.684 32.521 1.00 88.19 136 SER A O 1
ATOM 1115 N N . ALA A 1 137 ? -8.770 -13.676 33.103 1.00 85.44 137 ALA A N 1
ATOM 1116 C CA . ALA A 1 137 ? -7.526 -13.228 33.712 1.00 85.44 137 ALA A CA 1
ATOM 1117 C C . ALA A 1 137 ? -7.317 -13.953 35.058 1.00 85.44 137 ALA A C 1
ATOM 1119 O O . ALA A 1 137 ? -8.200 -14.680 35.546 1.00 85.44 137 ALA A O 1
ATOM 1120 N N . ARG A 1 138 ? -6.111 -13.826 35.615 1.00 87.00 138 ARG A N 1
ATOM 1121 C CA . ARG A 1 138 ? -5.713 -14.462 36.872 1.00 87.00 138 ARG A CA 1
ATOM 1122 C C . ARG A 1 138 ? -5.074 -13.416 37.771 1.00 87.00 138 ARG A C 1
ATOM 1124 O O . ARG A 1 138 ? -4.111 -12.779 37.349 1.00 87.00 138 ARG A O 1
ATOM 1131 N N . THR A 1 139 ? -5.572 -13.309 38.999 1.00 86.75 139 THR A N 1
ATOM 1132 C CA . THR A 1 139 ? -4.934 -12.504 40.046 1.00 86.75 139 THR A CA 1
ATOM 1133 C C . THR A 1 139 ? -3.527 -13.045 40.354 1.00 86.75 139 THR A C 1
ATOM 1135 O O . THR A 1 139 ? -3.223 -14.194 40.006 1.00 86.75 139 THR A O 1
ATOM 1138 N N . PRO A 1 140 ? -2.671 -12.288 41.070 1.00 83.56 140 PRO A N 1
ATOM 1139 C CA . PRO A 1 140 ? -1.400 -12.807 41.589 1.00 83.56 140 PRO A CA 1
ATOM 1140 C C . PRO A 1 140 ? -1.556 -14.106 42.402 1.00 83.56 140 PRO A C 1
ATOM 1142 O O . PRO A 1 140 ? -0.713 -14.994 42.311 1.00 83.56 140 PRO A O 1
ATOM 1145 N N . ASP A 1 141 ? -2.687 -14.265 43.098 1.00 84.38 141 ASP A N 1
ATOM 1146 C CA . ASP A 1 141 ? -3.059 -15.472 43.855 1.00 84.38 141 ASP A CA 1
ATOM 1147 C C . ASP A 1 141 ? -3.722 -16.570 42.994 1.00 84.38 141 ASP A C 1
ATOM 1149 O O . ASP A 1 141 ? -4.360 -17.487 43.513 1.00 84.38 141 ASP A O 1
ATOM 1153 N N . ASN A 1 142 ? -3.628 -16.468 41.665 1.00 84.62 142 ASN A N 1
ATOM 1154 C CA . ASN A 1 142 ? -4.170 -17.404 40.675 1.00 84.62 142 ASN A CA 1
ATOM 1155 C C . ASN A 1 142 ? -5.708 -17.580 40.695 1.00 84.62 142 ASN A C 1
ATOM 1157 O O . ASN A 1 142 ? -6.250 -18.554 40.152 1.00 84.62 142 ASN A O 1
ATOM 1161 N N . LYS A 1 143 ? -6.442 -16.624 41.278 1.00 88.25 143 LYS A N 1
ATOM 1162 C CA . LYS A 1 143 ? -7.911 -16.625 41.264 1.00 88.25 143 LYS A CA 1
ATOM 1163 C C . LYS A 1 143 ? -8.434 -16.070 39.933 1.00 88.25 143 LYS A C 1
ATOM 1165 O O . LYS A 1 143 ? -7.833 -15.145 39.389 1.00 88.25 143 LYS A O 1
ATOM 1170 N N . PRO A 1 144 ? -9.529 -16.621 39.381 1.00 88.19 144 PRO A N 1
ATOM 1171 C CA . PRO A 1 144 ? -10.146 -16.082 38.174 1.00 88.19 144 PRO A CA 1
ATOM 1172 C C . PRO A 1 144 ? -10.632 -14.645 38.372 1.00 88.19 144 PRO A C 1
ATOM 1174 O O . PRO A 1 144 ? -11.384 -14.368 39.304 1.00 88.19 144 PRO A O 1
ATOM 1177 N N . GLU A 1 145 ? -10.267 -13.759 37.453 1.00 92.81 145 GLU A N 1
ATOM 1178 C CA . GLU A 1 145 ? -10.747 -12.377 37.410 1.00 92.81 145 GLU A CA 1
ATOM 1179 C C . GLU A 1 145 ? -11.136 -11.976 35.981 1.00 92.81 145 GLU A C 1
ATOM 1181 O O . GLU A 1 145 ? -10.796 -12.647 34.998 1.00 92.81 145 GLU A O 1
ATOM 1186 N N . ALA A 1 146 ? -11.899 -10.893 35.854 1.00 89.81 146 ALA A N 1
ATOM 1187 C CA . ALA A 1 146 ? -12.276 -10.374 34.552 1.00 89.81 146 ALA A CA 1
ATOM 1188 C C . ALA A 1 146 ? -11.121 -9.549 33.978 1.00 89.81 146 ALA A C 1
ATOM 1190 O O . ALA A 1 146 ? -10.509 -8.767 34.700 1.00 89.81 146 ALA A O 1
ATOM 1191 N N . TRP A 1 147 ? -10.850 -9.682 32.676 1.00 88.38 147 TRP A N 1
ATOM 1192 C CA . TRP A 1 147 ? -9.964 -8.740 31.991 1.00 88.38 147 TRP A CA 1
ATOM 1193 C C . TRP A 1 147 ? -10.496 -7.315 32.160 1.00 88.38 147 TRP A C 1
ATOM 1195 O O . TRP A 1 147 ? -11.711 -7.119 32.143 1.00 88.38 147 TRP A O 1
ATOM 1205 N N . ALA A 1 148 ? -9.608 -6.324 32.275 1.00 88.44 148 ALA A N 1
ATOM 1206 C CA . ALA A 1 148 ? -9.995 -4.923 32.471 1.00 88.44 148 ALA A CA 1
ATOM 1207 C C . ALA A 1 148 ? -11.031 -4.444 31.433 1.00 88.44 148 ALA A C 1
ATOM 1209 O O . ALA A 1 148 ? -12.043 -3.845 31.793 1.00 88.44 148 ALA A O 1
ATOM 1210 N N . SER A 1 149 ? -10.847 -4.821 30.164 1.00 88.62 149 SER A N 1
ATOM 1211 C CA . SER A 1 149 ? -11.775 -4.504 29.076 1.00 88.62 149 SER A CA 1
ATOM 1212 C C . SER A 1 149 ? -13.144 -5.180 29.215 1.00 88.62 149 SER A C 1
ATOM 1214 O O . SER A 1 149 ? -14.173 -4.546 28.981 1.00 88.62 149 SER A O 1
ATOM 1216 N N . ASP A 1 150 ? -13.184 -6.448 29.634 1.00 90.06 150 ASP A N 1
ATOM 1217 C CA . ASP A 1 150 ? -14.431 -7.185 29.865 1.00 90.06 150 ASP A CA 1
ATOM 1218 C C . ASP A 1 150 ? -15.159 -6.665 31.121 1.00 90.06 150 ASP A C 1
ATOM 1220 O O . ASP A 1 150 ? -16.387 -6.561 31.124 1.00 90.06 150 ASP A O 1
ATOM 1224 N N . ARG A 1 151 ? -14.412 -6.279 32.168 1.00 93.31 151 ARG A N 1
ATOM 1225 C CA . ARG A 1 151 ? -14.937 -5.603 33.365 1.00 93.31 151 ARG A CA 1
ATOM 1226 C C . ARG A 1 151 ? -15.613 -4.285 32.984 1.00 93.31 151 ARG A C 1
ATOM 1228 O O . ARG A 1 151 ? -16.778 -4.096 33.326 1.00 93.31 151 ARG A O 1
ATOM 1235 N N . LEU A 1 152 ? -14.922 -3.410 32.248 1.00 92.31 152 LEU A N 1
ATOM 1236 C CA . LEU A 1 152 ? -15.463 -2.109 31.844 1.00 92.31 152 LEU A CA 1
ATOM 1237 C C . LEU A 1 152 ? -16.713 -2.251 30.966 1.00 92.31 152 LEU A C 1
ATOM 1239 O O . LEU A 1 152 ? -17.690 -1.529 31.156 1.00 92.31 152 LEU A O 1
ATOM 1243 N N . GLN A 1 153 ? -16.712 -3.214 30.041 1.00 91.75 153 GLN A N 1
ATOM 1244 C CA . GLN A 1 153 ? -17.862 -3.499 29.183 1.00 91.75 153 GLN A CA 1
ATOM 1245 C C . GLN A 1 153 ? -19.119 -3.834 30.004 1.00 91.75 153 GLN A C 1
ATOM 1247 O O . GLN A 1 153 ? -20.198 -3.307 29.733 1.00 91.75 153 GLN A O 1
ATOM 1252 N N . VAL A 1 154 ? -18.983 -4.682 31.026 1.00 92.69 154 VAL A N 1
ATOM 1253 C CA . VAL A 1 154 ? -20.106 -5.052 31.898 1.00 92.69 154 VAL A CA 1
ATOM 1254 C C . VAL A 1 154 ? -20.553 -3.890 32.783 1.00 92.69 154 VAL A C 1
ATOM 1256 O O . VAL A 1 154 ? -21.757 -3.708 32.962 1.00 92.69 154 VAL A O 1
ATOM 1259 N N . ILE A 1 155 ? -19.622 -3.071 33.280 1.00 94.06 155 ILE A N 1
ATOM 1260 C CA . ILE A 1 155 ? -19.955 -1.851 34.029 1.00 94.06 155 ILE A CA 1
ATOM 1261 C C . ILE A 1 155 ? -20.778 -0.893 33.158 1.00 94.06 155 ILE A C 1
ATOM 1263 O O . ILE A 1 155 ? -21.806 -0.383 33.599 1.00 94.06 155 ILE A O 1
ATOM 1267 N N . ALA A 1 156 ? -20.386 -0.706 31.896 1.00 92.81 156 ALA A N 1
ATOM 1268 C CA . ALA A 1 156 ? -21.124 0.126 30.951 1.00 92.81 156 ALA A CA 1
ATOM 1269 C C . ALA A 1 156 ? -22.544 -0.409 30.685 1.00 92.81 156 ALA A C 1
ATOM 1271 O O . ALA A 1 156 ? -23.501 0.366 30.648 1.00 92.81 156 ALA A O 1
ATOM 1272 N N . TYR A 1 157 ? -22.711 -1.731 30.560 1.00 93.06 157 TYR A N 1
ATOM 1273 C CA . TYR A 1 157 ? -24.038 -2.344 30.444 1.00 93.06 157 TYR A CA 1
ATOM 1274 C C . TYR A 1 157 ? -24.891 -2.148 31.696 1.00 93.06 157 TYR A C 1
ATOM 1276 O O . TYR A 1 157 ? -26.075 -1.838 31.573 1.00 93.06 157 TYR A O 1
ATOM 1284 N N . ALA A 1 158 ? -24.306 -2.294 32.885 1.00 92.25 158 ALA A N 1
ATOM 1285 C CA . ALA A 1 158 ? -25.002 -2.052 34.144 1.00 92.25 158 ALA A CA 1
ATOM 1286 C C . ALA A 1 158 ? -25.457 -0.590 34.262 1.00 92.25 158 ALA A C 1
ATOM 1288 O O . ALA A 1 158 ? -26.593 -0.341 34.656 1.00 92.25 158 ALA A O 1
ATOM 1289 N N . ALA A 1 159 ? -24.615 0.365 33.854 1.00 91.50 159 ALA A N 1
ATOM 1290 C CA . ALA A 1 159 ? -24.947 1.788 33.847 1.00 91.50 159 ALA A CA 1
ATOM 1291 C C . ALA A 1 159 ? -26.106 2.121 32.886 1.00 91.50 159 ALA A C 1
ATOM 1293 O O . ALA A 1 159 ? -27.045 2.809 33.291 1.00 91.50 159 ALA A O 1
ATOM 1294 N N . LEU A 1 160 ? -26.091 1.584 31.654 1.00 90.94 160 LEU A N 1
ATOM 1295 C CA . LEU A 1 160 ? -27.206 1.727 30.701 1.00 90.94 160 LEU A CA 1
ATOM 1296 C C . LEU A 1 160 ? -28.506 1.131 31.251 1.00 90.94 160 LEU A C 1
ATOM 1298 O O . LEU A 1 160 ? -29.579 1.731 31.156 1.00 90.94 160 LEU A O 1
ATOM 1302 N N . LEU A 1 161 ? -28.414 -0.065 31.829 1.00 89.69 161 LEU A N 1
ATOM 1303 C CA . LEU A 1 161 ? -29.567 -0.774 32.362 1.00 89.69 161 LEU A CA 1
ATOM 1304 C C . LEU A 1 161 ? -30.176 -0.033 33.556 1.00 89.69 161 LEU A C 1
ATOM 1306 O O . LEU A 1 161 ? -31.397 0.106 33.626 1.00 89.69 161 LEU A O 1
ATOM 1310 N N . ALA A 1 162 ? -29.334 0.492 34.447 1.00 90.06 162 ALA A N 1
ATOM 1311 C CA . ALA A 1 162 ? -29.773 1.239 35.616 1.00 90.06 162 ALA A CA 1
ATOM 1312 C C . ALA A 1 162 ? -30.498 2.538 35.241 1.00 90.06 162 ALA A C 1
ATOM 1314 O O . ALA A 1 162 ? -31.510 2.879 35.850 1.00 90.06 162 ALA A O 1
ATOM 1315 N N . GLU A 1 163 ? -30.030 3.241 34.208 1.00 88.56 163 GLU A N 1
ATOM 1316 C CA . GLU A 1 163 ? -30.695 4.449 33.713 1.00 88.56 163 GLU A CA 1
ATOM 1317 C C . GLU A 1 163 ? -32.009 4.135 32.996 1.00 88.56 163 GLU A C 1
ATOM 1319 O O . GLU A 1 163 ? -33.030 4.742 33.303 1.00 88.56 163 GLU A O 1
ATOM 1324 N N . SER A 1 164 ? -32.007 3.151 32.091 1.00 86.56 164 SER A N 1
ATOM 1325 C CA . SER A 1 164 ? -33.199 2.808 31.302 1.00 86.56 164 SER A CA 1
ATOM 1326 C C . SER A 1 164 ? -34.351 2.247 32.140 1.00 86.56 164 SER A C 1
ATOM 1328 O O . SER A 1 164 ? -35.516 2.444 31.803 1.00 86.56 164 SER A O 1
ATOM 1330 N N . THR A 1 165 ? -34.039 1.540 33.229 1.00 84.81 165 THR A N 1
ATOM 1331 C CA . THR A 1 165 ? -35.047 0.895 34.085 1.00 84.81 165 THR A CA 1
ATOM 1332 C C . THR A 1 165 ? -35.327 1.669 35.370 1.00 84.81 165 THR A C 1
ATOM 1334 O O . THR A 1 165 ? -36.283 1.345 36.073 1.00 84.81 165 THR A O 1
ATOM 1337 N N . GLY A 1 166 ? -34.496 2.662 35.709 1.00 83.25 166 GLY A N 1
ATOM 1338 C CA . GLY A 1 166 ? -34.535 3.367 36.993 1.00 83.25 166 GLY A CA 1
ATOM 1339 C C . GLY A 1 166 ? -34.177 2.492 38.204 1.00 83.25 166 GLY A C 1
ATOM 1340 O O . GLY A 1 166 ? -34.340 2.933 39.341 1.00 83.25 166 GLY A O 1
ATOM 1341 N N . GLN A 1 167 ? -33.716 1.252 37.994 1.00 85.56 167 GLN A N 1
ATOM 1342 C CA . GLN A 1 167 ? -33.353 0.313 39.059 1.00 85.56 167 GLN A CA 1
ATOM 1343 C C . GLN A 1 167 ? -31.848 0.331 39.325 1.00 85.56 167 GLN A C 1
ATOM 1345 O O . GLN A 1 167 ? -31.037 0.413 38.407 1.00 85.56 167 GLN A O 1
ATOM 1350 N N . LYS A 1 168 ? -31.445 0.187 40.591 1.00 84.62 168 LYS A N 1
ATOM 1351 C CA . LYS A 1 168 ? -30.025 0.046 40.933 1.00 84.62 168 LYS A CA 1
ATOM 1352 C C . LYS A 1 168 ? -29.521 -1.337 40.505 1.00 84.62 168 LYS A C 1
ATOM 1354 O O . LYS A 1 168 ? -30.057 -2.352 40.942 1.00 84.62 168 LYS A O 1
ATOM 1359 N N . VAL A 1 169 ? -28.466 -1.363 39.694 1.00 89.56 169 VAL A N 1
ATOM 1360 C CA . VAL A 1 169 ? -27.732 -2.582 39.325 1.00 89.56 169 VAL A CA 1
ATOM 1361 C C . VAL A 1 169 ? -26.459 -2.625 40.164 1.00 89.56 169 VAL A C 1
ATOM 1363 O O . VAL A 1 169 ? -25.641 -1.717 40.070 1.00 89.56 169 VAL A O 1
ATOM 1366 N N . THR A 1 170 ? -26.312 -3.636 41.018 1.00 90.38 170 THR A N 1
ATOM 1367 C CA . THR A 1 170 ? -25.201 -3.744 41.988 1.00 90.38 170 THR A CA 1
ATOM 1368 C C . THR A 1 170 ? -24.094 -4.694 41.543 1.00 90.38 170 THR A C 1
ATOM 1370 O O . THR A 1 170 ? -22.969 -4.605 42.030 1.00 90.38 170 THR A O 1
ATOM 1373 N N . GLU A 1 171 ? -24.387 -5.592 40.605 1.00 92.88 171 GLU A N 1
ATOM 1374 C CA . GLU A 1 171 ? -23.412 -6.514 40.037 1.00 92.88 171 GLU A CA 1
ATOM 1375 C C . GLU A 1 171 ? -23.666 -6.748 38.547 1.00 92.88 171 GLU A C 1
ATOM 1377 O O . GLU A 1 171 ? -24.795 -6.677 38.061 1.00 92.88 171 GLU A O 1
ATOM 1382 N N . GLY A 1 172 ? -22.597 -7.075 37.830 1.00 92.50 172 GLY A N 1
ATOM 1383 C CA . GLY A 1 172 ? -22.641 -7.691 36.512 1.00 92.50 172 GLY A CA 1
ATOM 1384 C C . GLY A 1 172 ? -21.786 -8.955 36.488 1.00 92.50 172 GLY A C 1
ATOM 1385 O O . GLY A 1 172 ? -20.985 -9.195 37.396 1.00 92.50 172 GLY A O 1
ATOM 1386 N N . ARG A 1 173 ? -21.956 -9.813 35.478 1.00 93.25 173 ARG A N 1
ATOM 1387 C CA . ARG A 1 173 ? -21.246 -11.102 35.424 1.00 93.25 173 ARG A CA 1
ATOM 1388 C C . ARG A 1 173 ? -20.611 -11.360 34.062 1.00 93.25 173 ARG A C 1
ATOM 1390 O O . ARG A 1 173 ? -21.232 -11.137 33.028 1.00 93.25 173 ARG A O 1
ATOM 1397 N N . VAL A 1 174 ? -19.389 -11.895 34.064 1.00 91.75 174 VAL A N 1
ATOM 1398 C CA . VAL A 1 174 ? -18.673 -12.328 32.853 1.00 91.75 174 VAL A CA 1
ATOM 1399 C C . VAL A 1 174 ? -18.473 -13.837 32.886 1.00 91.75 174 VAL A C 1
ATOM 1401 O O . VAL A 1 174 ? -17.906 -14.391 33.828 1.00 91.75 174 VAL A O 1
ATOM 1404 N N . ARG A 1 175 ? -18.918 -14.519 31.835 1.00 90.88 175 ARG A N 1
ATOM 1405 C CA . ARG A 1 175 ? -18.793 -15.962 31.650 1.00 90.88 175 ARG A CA 1
ATOM 1406 C C . ARG A 1 175 ? -17.658 -16.282 30.682 1.00 90.88 175 ARG A C 1
ATOM 1408 O O . ARG A 1 175 ? -17.786 -16.027 29.486 1.00 90.88 175 ARG A O 1
ATOM 1415 N N . TYR A 1 176 ? -16.595 -16.914 31.174 1.00 89.56 176 TYR A N 1
ATOM 1416 C CA . TYR A 1 176 ? -15.481 -17.404 30.357 1.00 89.56 176 TYR A CA 1
ATOM 1417 C C . TYR A 1 176 ? -15.677 -18.884 30.027 1.00 89.56 176 TYR A C 1
ATOM 1419 O O . TYR A 1 176 ? -15.582 -19.744 30.903 1.00 89.56 176 TYR A O 1
ATOM 1427 N N . HIS A 1 177 ? -15.961 -19.188 28.759 1.00 86.56 177 HIS A N 1
ATOM 1428 C CA . HIS A 1 177 ? -16.282 -20.551 28.316 1.00 86.56 177 HIS A CA 1
ATOM 1429 C C . HIS A 1 177 ? -15.059 -21.475 28.247 1.00 86.56 177 HIS A C 1
ATOM 1431 O O . HIS A 1 177 ? -15.214 -22.668 28.480 1.00 86.56 177 HIS A O 1
ATOM 1437 N N . ALA A 1 178 ? -13.851 -20.958 27.980 1.00 83.56 178 ALA A N 1
ATOM 1438 C CA . ALA A 1 178 ? -12.649 -21.801 27.891 1.00 83.56 178 ALA A CA 1
ATOM 1439 C C . ALA A 1 178 ? -12.215 -22.395 29.239 1.00 83.56 178 ALA A C 1
ATOM 1441 O O . ALA A 1 178 ? -11.720 -23.517 29.271 1.00 83.56 178 ALA A O 1
ATOM 1442 N N . ASP A 1 179 ? -12.407 -21.651 30.329 1.00 86.81 179 ASP A N 1
ATOM 1443 C CA . ASP A 1 179 ? -12.060 -22.099 31.686 1.00 86.81 179 ASP A CA 1
ATOM 1444 C C . ASP A 1 179 ? -13.292 -22.553 32.474 1.00 86.81 179 ASP A C 1
ATOM 1446 O O . ASP A 1 179 ? -13.183 -22.958 33.627 1.00 86.81 179 ASP A O 1
ATOM 1450 N N . ASN A 1 180 ? -14.477 -22.459 31.870 1.00 87.88 180 ASN A N 1
ATOM 1451 C CA . ASN A 1 180 ? -15.745 -22.737 32.521 1.00 87.88 180 ASN A CA 1
ATOM 1452 C C . ASN A 1 180 ? -15.933 -21.965 33.846 1.00 87.88 180 ASN A C 1
ATOM 1454 O O . ASN A 1 180 ? -16.670 -22.422 34.716 1.00 87.88 180 ASN A O 1
ATOM 1458 N N . VAL A 1 181 ? -15.449 -20.718 33.947 1.00 90.56 181 VAL A N 1
ATOM 1459 C CA . VAL A 1 181 ? -15.638 -19.847 35.130 1.00 90.56 181 VAL A CA 1
ATOM 1460 C C . VAL A 1 181 ? -16.654 -18.718 34.891 1.00 90.56 181 VAL A C 1
ATOM 1462 O O . VAL A 1 181 ? -16.822 -18.241 33.765 1.00 90.56 181 VAL A O 1
ATOM 1465 N N . MET A 1 182 ? -17.359 -18.302 35.947 1.00 91.88 182 MET A N 1
ATOM 1466 C CA . MET A 1 182 ? -18.156 -17.073 36.007 1.00 91.88 182 MET A CA 1
ATOM 1467 C C . MET A 1 182 ? -17.493 -16.100 36.986 1.00 91.88 182 MET A C 1
ATOM 1469 O O . MET A 1 182 ? -17.278 -16.444 38.144 1.00 91.88 182 MET A O 1
ATOM 1473 N N . VAL A 1 183 ? -17.177 -14.892 36.528 1.00 92.25 183 VAL A N 1
ATOM 1474 C CA . VAL A 1 183 ? -16.604 -13.830 37.361 1.00 92.25 183 VAL A CA 1
ATOM 1475 C C . VAL A 1 183 ? -17.682 -12.792 37.655 1.00 92.25 183 VAL A C 1
ATOM 1477 O O . VAL A 1 183 ? -18.380 -12.352 36.738 1.00 92.25 183 VAL A O 1
ATOM 1480 N N . ARG A 1 184 ? -17.820 -12.405 38.927 1.00 93.19 184 ARG A N 1
ATOM 1481 C CA . ARG A 1 184 ? -18.703 -11.313 39.357 1.00 93.19 184 ARG A CA 1
ATOM 1482 C C . ARG A 1 184 ? -17.940 -9.992 39.332 1.00 93.19 184 ARG A C 1
ATOM 1484 O O . ARG A 1 184 ? -16.802 -9.931 39.786 1.00 93.19 184 ARG A O 1
ATOM 1491 N N . VAL A 1 185 ? -18.578 -8.958 38.802 1.00 93.38 185 VAL A N 1
ATOM 1492 C CA . VAL A 1 185 ? -18.056 -7.595 38.720 1.00 93.38 185 VAL A CA 1
ATOM 1493 C C . VAL A 1 185 ? -18.951 -6.703 39.584 1.00 93.38 185 VAL A C 1
ATOM 1495 O O . VAL A 1 185 ? -20.122 -6.536 39.232 1.00 93.38 185 VAL A O 1
ATOM 1498 N N . PRO A 1 186 ? -18.454 -6.163 40.711 1.00 93.56 186 PRO A N 1
ATOM 1499 C CA . PRO A 1 186 ? -19.225 -5.230 41.526 1.00 93.56 186 PRO A CA 1
ATOM 1500 C C . PRO A 1 186 ? -19.426 -3.907 40.777 1.00 93.56 186 PRO A C 1
ATOM 1502 O O . PRO A 1 186 ? -18.512 -3.424 40.107 1.00 93.56 186 PRO A O 1
ATOM 1505 N N . ILE A 1 187 ? -20.629 -3.342 40.887 1.00 94.00 187 ILE A N 1
ATOM 1506 C CA . ILE A 1 187 ? -20.995 -2.034 40.331 1.00 94.00 187 ILE A CA 1
ATOM 1507 C C . ILE A 1 187 ? -21.129 -1.054 41.499 1.00 94.00 187 ILE A C 1
ATOM 1509 O O . ILE A 1 187 ? -22.224 -0.778 41.994 1.00 94.00 187 ILE A O 1
ATOM 1513 N N . ASP A 1 188 ? -19.980 -0.604 41.990 1.00 93.75 188 ASP A N 1
ATOM 1514 C CA . ASP A 1 188 ? -19.841 0.402 43.040 1.00 93.75 188 ASP A CA 1
ATOM 1515 C C . ASP A 1 188 ? -19.500 1.782 42.452 1.00 93.75 188 ASP A C 1
ATOM 1517 O O . ASP A 1 188 ? -19.391 1.958 41.235 1.00 93.75 188 ASP A O 1
ATOM 1521 N N . ASP A 1 189 ? -19.361 2.787 43.319 1.00 92.88 189 ASP A N 1
ATOM 1522 C CA . ASP A 1 189 ? -19.039 4.150 42.889 1.00 92.88 189 ASP A CA 1
ATOM 1523 C C . ASP A 1 189 ? -17.681 4.207 42.170 1.00 92.88 189 ASP A C 1
ATOM 1525 O O . ASP A 1 189 ? -17.555 4.906 41.166 1.00 92.88 189 ASP A O 1
ATOM 1529 N N . GLN A 1 190 ? -16.709 3.386 42.592 1.00 93.81 190 GLN A N 1
ATOM 1530 C CA . GLN A 1 190 ? -15.414 3.267 41.920 1.00 93.81 190 GLN A CA 1
ATOM 1531 C C . GLN A 1 190 ? -15.561 2.712 40.497 1.00 93.81 190 GLN A C 1
ATOM 1533 O O . GLN A 1 190 ? -14.970 3.250 39.567 1.00 93.81 190 GLN A O 1
ATOM 1538 N N . ALA A 1 191 ? -16.371 1.672 40.288 1.00 92.94 191 ALA A N 1
ATOM 1539 C CA . ALA A 1 191 ? -16.655 1.136 38.959 1.00 92.94 191 ALA A CA 1
ATOM 1540 C C . ALA A 1 191 ? -17.298 2.192 38.045 1.00 92.94 191 ALA A C 1
ATOM 1542 O O . ALA A 1 191 ? -16.939 2.309 36.871 1.00 92.94 191 ALA A O 1
ATOM 1543 N N . LEU A 1 192 ? -18.232 2.983 38.576 1.00 93.69 192 LEU A N 1
ATOM 1544 C CA . LEU A 1 192 ? -18.855 4.077 37.832 1.00 93.69 192 LEU A CA 1
ATOM 1545 C C . LEU A 1 192 ? -17.865 5.209 37.526 1.00 93.69 192 LEU A C 1
ATOM 1547 O O . LEU A 1 192 ? -17.949 5.803 36.451 1.00 93.69 192 LEU A O 1
ATOM 1551 N N . ASP A 1 193 ? -16.926 5.499 38.423 1.00 94.69 193 ASP A N 1
ATOM 1552 C CA . ASP A 1 193 ? -15.872 6.489 38.195 1.00 94.69 193 ASP A CA 1
ATOM 1553 C C . ASP A 1 193 ? -14.838 6.009 37.167 1.00 94.69 193 ASP A C 1
ATOM 1555 O O . ASP A 1 193 ? -14.478 6.782 36.275 1.00 94.69 193 ASP A O 1
ATOM 1559 N N . ASP A 1 194 ? -14.461 4.726 37.189 1.00 93.50 194 ASP A N 1
ATOM 1560 C CA . ASP A 1 194 ? -13.652 4.100 36.136 1.00 93.50 194 ASP A CA 1
ATOM 1561 C C . ASP A 1 194 ? -14.340 4.264 34.768 1.00 93.50 194 ASP A C 1
ATOM 1563 O O . ASP A 1 194 ? -13.714 4.674 33.789 1.00 93.50 194 ASP A O 1
ATOM 1567 N N . LEU A 1 195 ? -15.659 4.028 34.702 1.00 94.56 195 LEU A N 1
ATOM 1568 C CA . LEU A 1 195 ? -16.445 4.225 33.483 1.00 94.56 195 LEU A CA 1
ATOM 1569 C C . LEU A 1 195 ? -16.422 5.684 33.005 1.00 94.56 195 LEU A C 1
ATOM 1571 O O . LEU A 1 195 ? -16.199 5.929 31.816 1.00 94.56 195 LEU A O 1
ATOM 1575 N N . LYS A 1 196 ? -16.617 6.660 33.903 1.00 95.25 196 LYS A N 1
ATOM 1576 C CA . LYS A 1 196 ? -16.521 8.092 33.556 1.00 95.25 196 LYS A CA 1
ATOM 1577 C C . LYS A 1 196 ? -15.136 8.442 33.016 1.00 95.25 196 LYS A C 1
ATOM 1579 O O . LYS A 1 196 ? -15.035 9.193 32.040 1.00 95.25 196 LYS A O 1
ATOM 1584 N N . HIS A 1 197 ? -14.081 7.907 33.629 1.00 95.06 197 HIS A N 1
ATOM 1585 C CA . HIS A 1 197 ? -12.707 8.143 33.204 1.00 95.06 197 HIS A CA 1
ATOM 1586 C C . HIS A 1 197 ? -12.458 7.584 31.796 1.00 95.06 197 HIS A C 1
ATOM 1588 O O . HIS A 1 197 ? -11.998 8.322 30.920 1.00 95.06 197 HIS A O 1
ATOM 1594 N N . SER A 1 198 ? -12.846 6.334 31.527 1.00 94.69 198 SER A N 1
ATOM 1595 C CA . SER A 1 198 ? -12.676 5.720 30.204 1.00 94.69 198 SER A CA 1
ATOM 1596 C C . SER A 1 198 ? -13.519 6.414 29.125 1.00 94.69 198 SER A C 1
ATOM 1598 O O . SER A 1 198 ? -13.034 6.620 28.013 1.00 94.69 198 SER A O 1
ATOM 1600 N N . ILE A 1 199 ? -14.739 6.874 29.440 1.00 95.00 199 ILE A N 1
ATOM 1601 C CA . ILE A 1 199 ? -15.540 7.713 28.525 1.00 95.00 199 ILE A CA 1
ATOM 1602 C C . ILE A 1 199 ? -14.813 9.024 28.220 1.00 95.00 199 ILE A C 1
ATOM 1604 O O . ILE A 1 199 ? -14.688 9.405 27.055 1.00 95.00 199 ILE A O 1
ATOM 1608 N N . SER A 1 200 ? -14.300 9.706 29.243 1.00 94.75 200 SER A N 1
ATOM 1609 C CA . SER A 1 200 ? -13.574 10.970 29.069 1.00 94.75 200 SER A CA 1
ATOM 1610 C C . SER A 1 200 ? -12.330 10.777 28.198 1.00 94.75 200 SER A C 1
ATOM 1612 O O . SER A 1 200 ? -12.089 11.559 27.275 1.00 94.75 200 SER A O 1
ATOM 1614 N N . ARG A 1 201 ? -11.583 9.685 28.413 1.00 95.06 201 ARG A N 1
ATOM 1615 C CA . ARG A 1 201 ? -10.421 9.326 27.593 1.00 95.06 201 ARG A CA 1
ATOM 1616 C C . ARG A 1 201 ? -10.810 9.004 26.148 1.00 95.06 201 ARG A C 1
ATOM 1618 O O . ARG A 1 201 ? -10.167 9.514 25.233 1.00 95.06 201 ARG A O 1
ATOM 1625 N N . ALA A 1 202 ? -11.878 8.236 25.926 1.00 94.19 202 ALA A N 1
ATOM 1626 C CA . ALA A 1 202 ? -12.411 7.950 24.592 1.00 94.19 202 ALA A CA 1
ATOM 1627 C C . ALA A 1 202 ? -12.774 9.237 23.831 1.00 94.19 202 ALA A C 1
ATOM 1629 O O . ALA A 1 202 ? -12.414 9.394 22.665 1.00 94.19 202 ALA A O 1
ATOM 1630 N N . ARG A 1 203 ? -13.446 10.186 24.497 1.00 93.62 203 ARG A N 1
ATOM 1631 C CA . ARG A 1 203 ? -13.819 11.482 23.904 1.00 93.62 203 ARG A CA 1
ATOM 1632 C C . ARG A 1 203 ? -12.602 12.338 23.569 1.00 93.62 203 ARG A C 1
ATOM 1634 O O . ARG A 1 203 ? -12.560 12.929 22.492 1.00 93.62 203 ARG A O 1
ATOM 1641 N N . LEU A 1 204 ? -11.594 12.357 24.441 1.00 94.00 204 LEU A N 1
ATOM 1642 C CA . LEU A 1 204 ? -10.326 13.024 24.156 1.00 94.00 204 LEU A CA 1
ATOM 1643 C C . LEU A 1 204 ? -9.667 12.431 22.903 1.00 94.00 204 LEU A C 1
ATOM 1645 O O . LEU A 1 204 ? -9.286 13.179 22.004 1.00 94.00 204 LEU A O 1
ATOM 1649 N N . LEU A 1 205 ? -9.609 11.101 22.795 1.00 92.81 205 LEU A N 1
ATOM 1650 C CA . LEU A 1 205 ? -9.064 10.423 21.618 1.00 92.81 205 LEU A CA 1
ATOM 1651 C C . LEU A 1 205 ? -9.854 10.719 20.331 1.00 92.81 205 LEU A C 1
ATOM 1653 O O . LEU A 1 205 ? -9.242 10.898 19.284 1.00 92.81 205 LEU A O 1
ATOM 1657 N N . GLN A 1 206 ? -11.184 10.838 20.395 1.00 90.69 206 GLN A N 1
ATOM 1658 C CA . GLN A 1 206 ? -12.009 11.244 19.245 1.00 90.69 206 GLN A CA 1
ATOM 1659 C C . GLN A 1 206 ? -11.766 12.693 18.800 1.00 90.69 206 GLN A C 1
ATOM 1661 O O . GLN A 1 206 ? -11.948 13.015 17.628 1.00 90.69 206 GLN A O 1
ATOM 1666 N N . SER A 1 207 ? -11.363 13.571 19.722 1.00 90.56 207 SER A N 1
ATOM 1667 C CA . SER A 1 207 ? -11.091 14.983 19.426 1.00 90.56 207 SER A CA 1
ATOM 1668 C C . SER A 1 207 ? -9.697 15.248 18.850 1.00 90.56 207 SER A C 1
ATOM 1670 O O . SER A 1 207 ? -9.478 16.305 18.258 1.00 90.56 207 SER A O 1
ATOM 1672 N N . THR A 1 208 ? -8.755 14.311 19.003 1.00 90.06 208 THR A N 1
ATOM 1673 C CA . THR A 1 208 ? -7.373 14.496 18.547 1.00 90.06 208 THR A CA 1
ATOM 1674 C C . THR A 1 208 ? -7.113 13.857 17.187 1.00 90.06 208 THR A C 1
ATOM 1676 O O . THR A 1 208 ? -7.589 12.770 16.855 1.00 90.06 208 THR A O 1
ATOM 1679 N N . ILE A 1 209 ? -6.279 14.526 16.396 1.00 88.06 209 ILE A N 1
ATOM 1680 C CA . ILE A 1 209 ? -5.748 13.957 15.158 1.00 88.06 209 ILE A CA 1
ATOM 1681 C C . ILE A 1 209 ? -4.490 13.112 15.406 1.00 88.06 209 ILE A C 1
ATOM 1683 O O . ILE A 1 209 ? -3.991 12.468 14.483 1.00 88.06 209 ILE A O 1
ATOM 1687 N N . GLU A 1 210 ? -3.936 13.158 16.618 1.00 87.50 210 GLU A N 1
ATOM 1688 C CA . GLU A 1 210 ? -2.708 12.460 16.983 1.00 87.50 210 GLU A CA 1
ATOM 1689 C C . GLU A 1 210 ? -3.017 11.018 17.366 1.00 87.50 210 GLU A C 1
ATOM 1691 O O . GLU A 1 210 ? -3.812 10.737 18.263 1.00 87.50 210 GLU A O 1
ATOM 1696 N N . ARG A 1 211 ? -2.373 10.086 16.664 1.00 90.00 211 ARG A N 1
ATOM 1697 C CA . ARG A 1 211 ? -2.524 8.658 16.932 1.00 90.00 211 ARG A CA 1
ATOM 1698 C C . ARG A 1 211 ? -1.750 8.307 18.210 1.00 90.00 211 ARG A C 1
ATOM 1700 O O . ARG A 1 211 ? -0.560 8.614 18.268 1.00 90.00 211 ARG A O 1
ATOM 1707 N N . PRO A 1 212 ? -2.359 7.597 19.177 1.00 92.00 212 PRO A N 1
ATOM 1708 C CA . PRO A 1 212 ? -1.647 7.103 20.351 1.00 92.00 212 PRO A CA 1
ATOM 1709 C C . PRO A 1 212 ? -0.444 6.220 19.981 1.00 92.00 212 PRO A C 1
ATOM 1711 O O . PRO A 1 212 ? -0.485 5.519 18.954 1.00 92.00 212 PRO A O 1
ATOM 1714 N N . PRO A 1 213 ? 0.613 6.198 20.812 1.00 90.12 213 PRO A N 1
ATOM 1715 C CA . PRO A 1 213 ? 1.771 5.345 20.582 1.00 90.12 213 PRO A CA 1
ATOM 1716 C C . PRO A 1 213 ? 1.388 3.861 20.605 1.00 90.12 213 PRO A C 1
ATOM 1718 O O . PRO A 1 213 ? 0.326 3.451 21.084 1.00 90.12 213 PRO A O 1
ATOM 1721 N N . VAL A 1 214 ? 2.257 3.027 20.042 1.00 89.00 214 VAL A N 1
ATOM 1722 C CA . VAL A 1 214 ? 2.108 1.572 20.138 1.00 89.00 214 VAL A CA 1
ATOM 1723 C C . VAL A 1 214 ? 2.210 1.145 21.601 1.00 89.00 214 VAL A C 1
ATOM 1725 O O . VAL A 1 214 ? 3.095 1.595 22.319 1.00 89.00 214 VAL A O 1
ATOM 1728 N N . THR A 1 215 ? 1.328 0.240 22.033 1.00 88.44 215 THR A N 1
ATOM 1729 C CA . THR A 1 215 ? 1.380 -0.312 23.394 1.00 88.44 215 THR A CA 1
ATOM 1730 C C . THR A 1 215 ? 2.721 -0.996 23.682 1.00 88.44 215 THR A C 1
ATOM 1732 O O . THR A 1 215 ? 3.250 -1.754 22.855 1.00 88.44 215 THR A O 1
ATOM 1735 N N . GLU A 1 216 ? 3.238 -0.765 24.887 1.00 84.00 216 GLU A N 1
ATOM 1736 C CA . GLU A 1 216 ? 4.434 -1.426 25.416 1.00 84.00 216 GLU A CA 1
ATOM 1737 C C . GLU A 1 216 ? 4.197 -2.924 25.666 1.00 84.00 216 GLU A C 1
ATOM 1739 O O . GLU A 1 216 ? 5.113 -3.739 25.559 1.00 84.00 216 GLU A O 1
ATOM 1744 N N . ASN A 1 217 ? 2.948 -3.331 25.925 1.00 85.56 217 ASN A N 1
ATOM 1745 C CA . ASN A 1 217 ? 2.606 -4.732 26.138 1.00 85.56 217 ASN A CA 1
ATOM 1746 C C . ASN A 1 217 ? 2.486 -5.486 24.802 1.00 85.56 217 ASN A C 1
ATOM 1748 O O . ASN A 1 217 ? 1.416 -5.593 24.195 1.00 85.56 217 ASN A O 1
ATOM 1752 N N . GLU A 1 218 ? 3.595 -6.079 24.362 1.00 83.62 218 GLU A N 1
ATOM 1753 C CA . GLU A 1 218 ? 3.684 -6.781 23.077 1.00 83.62 218 GLU A CA 1
ATOM 1754 C C . GLU A 1 218 ? 2.698 -7.949 22.925 1.00 83.62 218 GLU A C 1
ATOM 1756 O O . GLU A 1 218 ? 2.301 -8.284 21.806 1.00 83.62 218 GLU A O 1
ATOM 1761 N N . ARG A 1 219 ? 2.263 -8.559 24.037 1.00 83.19 219 ARG A N 1
ATOM 1762 C CA . ARG A 1 219 ? 1.353 -9.717 24.027 1.00 83.19 219 ARG A CA 1
ATOM 1763 C C . ARG A 1 219 ? -0.032 -9.358 23.491 1.00 83.19 219 ARG A C 1
ATOM 1765 O O . ARG A 1 219 ? -0.695 -10.224 22.919 1.00 83.19 219 ARG A O 1
ATOM 1772 N N . LEU A 1 220 ? -0.447 -8.098 23.630 1.00 84.69 220 LEU A N 1
ATOM 1773 C CA . LEU A 1 220 ? -1.694 -7.590 23.057 1.00 84.69 220 LEU A CA 1
ATOM 1774 C C . LEU A 1 220 ? -1.610 -7.542 21.524 1.00 84.69 220 LEU A C 1
ATOM 1776 O O . LEU A 1 220 ? -2.553 -7.889 20.819 1.00 84.69 220 LEU A O 1
ATOM 1780 N N . CYS A 1 221 ? -0.444 -7.214 20.969 1.00 85.75 221 CYS A N 1
ATOM 1781 C CA . CYS A 1 221 ? -0.274 -7.142 19.519 1.00 85.75 221 CYS A CA 1
ATOM 1782 C C . CYS A 1 221 ? -0.396 -8.516 18.834 1.00 85.75 221 CYS A C 1
ATOM 1784 O O . CYS A 1 221 ? -0.902 -8.579 17.719 1.00 85.75 221 CYS A O 1
ATOM 1786 N N . VAL A 1 222 ? -0.024 -9.613 19.513 1.00 81.12 222 VAL A N 1
ATOM 1787 C CA . VAL A 1 222 ? -0.096 -11.006 18.999 1.00 81.12 222 VAL A CA 1
ATOM 1788 C C . VAL A 1 222 ? -1.489 -11.402 18.543 1.00 81.12 222 VAL A C 1
ATOM 1790 O O . VAL A 1 222 ? -1.642 -12.196 17.612 1.00 81.12 222 VAL A O 1
ATOM 1793 N N . LYS A 1 223 ? -2.518 -10.875 19.208 1.00 78.81 223 LYS A N 1
ATOM 1794 C CA . LYS A 1 223 ? -3.903 -11.236 18.916 1.00 78.81 223 LYS A CA 1
ATOM 1795 C C . LYS A 1 223 ? -4.753 -10.102 18.359 1.00 78.81 223 LYS A C 1
ATOM 1797 O O . LYS A 1 223 ? -5.941 -10.318 18.138 1.00 78.81 223 LYS A O 1
ATOM 1802 N N . CYS A 1 224 ? -4.138 -8.957 18.093 1.00 83.31 224 CYS A N 1
ATOM 1803 C CA . CYS A 1 224 ? -4.797 -7.781 17.554 1.00 83.31 224 CYS A CA 1
ATOM 1804 C C . CYS A 1 224 ? -5.068 -7.942 16.049 1.00 83.31 224 CYS A C 1
ATOM 1806 O O . CYS A 1 224 ? -4.136 -8.101 15.260 1.00 83.31 224 CYS A O 1
ATOM 1808 N N . SER A 1 225 ? -6.337 -7.841 15.648 1.00 82.06 225 SER A N 1
ATOM 1809 C CA . SER A 1 225 ? -6.771 -7.883 14.240 1.00 82.06 225 SER A CA 1
ATOM 1810 C C . SER A 1 225 ? -6.179 -6.744 13.403 1.00 82.06 225 SER A C 1
ATOM 1812 O O . SER A 1 225 ? -5.951 -6.901 12.208 1.00 82.06 225 SER A O 1
ATOM 1814 N N . LEU A 1 226 ? -5.886 -5.603 14.033 1.00 86.38 226 LEU A N 1
ATOM 1815 C CA . LEU A 1 226 ? -5.306 -4.425 13.391 1.00 86.38 226 LEU A CA 1
ATOM 1816 C C . LEU A 1 226 ? -3.776 -4.364 13.474 1.00 86.38 226 LEU A C 1
ATOM 1818 O O . LEU A 1 226 ? -3.191 -3.383 13.018 1.00 86.38 226 LEU A O 1
ATOM 1822 N N . ALA A 1 227 ? -3.092 -5.399 13.973 1.00 84.25 227 ALA A N 1
ATOM 1823 C CA . ALA A 1 227 ? -1.627 -5.461 13.932 1.00 84.25 227 ALA A CA 1
ATOM 1824 C C . ALA A 1 227 ? -1.036 -5.272 12.510 1.00 84.25 227 ALA A C 1
ATOM 1826 O O . ALA A 1 227 ? -0.089 -4.491 12.386 1.00 84.25 227 ALA A O 1
ATOM 1827 N N . PRO A 1 228 ? -1.610 -5.854 11.430 1.00 80.56 228 PRO A N 1
ATOM 1828 C CA . PRO A 1 228 ? -1.185 -5.606 10.044 1.00 80.56 228 PRO A CA 1
ATOM 1829 C C . PRO A 1 228 ? -1.246 -4.158 9.563 1.00 80.56 228 PRO A C 1
ATOM 1831 O O . PRO A 1 228 ? -0.564 -3.799 8.603 1.00 80.56 228 PRO A O 1
ATOM 1834 N N . VAL A 1 229 ? -2.105 -3.358 10.193 1.00 83.88 229 VAL A N 1
ATOM 1835 C CA . VAL A 1 229 ? -2.348 -1.948 9.873 1.00 83.88 229 VAL A CA 1
ATOM 1836 C C . VAL A 1 229 ? -1.508 -1.053 10.779 1.00 83.88 229 VAL A C 1
ATOM 1838 O O . VAL A 1 229 ? -0.877 -0.113 10.306 1.00 83.88 229 VAL A O 1
ATOM 1841 N N . CYS A 1 230 ? -1.490 -1.366 12.075 1.00 88.00 230 CYS A N 1
ATOM 1842 C CA . CYS A 1 230 ? -0.789 -0.638 13.126 1.00 88.00 230 CYS A CA 1
ATOM 1843 C C . CYS A 1 230 ? 0.739 -0.709 12.972 1.00 88.00 230 CYS A C 1
ATOM 1845 O O . CYS A 1 230 ? 1.430 0.280 13.256 1.00 88.00 230 CYS A O 1
ATOM 1847 N N . LEU A 1 231 ? 1.243 -1.859 12.499 1.00 88.06 231 LEU A N 1
ATOM 1848 C CA . LEU A 1 231 ? 2.666 -2.163 12.326 1.00 88.06 231 LEU A CA 1
ATOM 1849 C C . LEU A 1 231 ? 3.477 -1.878 13.609 1.00 88.06 231 LEU A C 1
ATOM 1851 O O . LEU A 1 231 ? 4.341 -0.990 13.625 1.00 88.06 231 LEU A O 1
ATOM 1855 N N . PRO A 1 232 ? 3.146 -2.559 14.727 1.00 87.62 232 PRO A N 1
ATOM 1856 C CA . PRO A 1 232 ? 3.750 -2.275 16.025 1.00 87.62 232 PRO A CA 1
ATOM 1857 C C . PRO A 1 232 ? 5.240 -2.631 16.068 1.00 87.62 232 PRO A C 1
ATOM 1859 O O . PRO A 1 232 ? 6.015 -1.956 16.734 1.00 87.62 232 PRO A O 1
ATOM 1862 N N . GLU A 1 233 ? 5.663 -3.652 15.328 1.00 83.69 233 GLU A N 1
ATOM 1863 C CA . GLU A 1 233 ? 7.061 -4.092 15.309 1.00 83.69 233 GLU A CA 1
ATOM 1864 C C . GLU A 1 233 ? 7.943 -3.149 14.504 1.00 83.69 233 GLU A C 1
ATOM 1866 O O . GLU A 1 233 ? 9.067 -2.867 14.902 1.00 83.69 233 GLU A O 1
ATOM 1871 N N . GLU A 1 234 ? 7.425 -2.626 13.396 1.00 86.25 234 GLU A N 1
ATOM 1872 C CA . GLU A 1 234 ? 8.084 -1.596 12.606 1.00 86.25 234 GLU A CA 1
ATOM 1873 C C . GLU A 1 234 ? 8.247 -0.312 13.428 1.00 86.25 234 GLU A C 1
ATOM 1875 O O . GLU A 1 234 ? 9.330 0.263 13.428 1.00 86.25 234 GLU A O 1
ATOM 1880 N N . ALA A 1 235 ? 7.221 0.099 14.184 1.00 86.50 235 ALA A N 1
ATOM 1881 C CA . ALA A 1 235 ? 7.320 1.250 15.090 1.00 86.50 235 ALA A CA 1
ATOM 1882 C C . ALA A 1 235 ? 8.374 1.044 16.189 1.00 86.50 235 ALA A C 1
ATOM 1884 O O . ALA A 1 235 ? 9.215 1.914 16.404 1.00 86.50 235 ALA A O 1
ATOM 1885 N N . ARG A 1 236 ? 8.379 -0.119 16.854 1.00 85.69 236 ARG A N 1
ATOM 1886 C CA . ARG A 1 236 ? 9.397 -0.431 17.873 1.00 85.69 236 ARG A CA 1
ATOM 1887 C C . ARG A 1 236 ? 10.798 -0.486 17.269 1.00 85.69 236 ARG A C 1
ATOM 1889 O O . ARG A 1 236 ? 11.734 0.070 17.832 1.00 85.69 236 ARG A O 1
ATOM 1896 N N . LEU A 1 237 ? 10.951 -1.109 16.098 1.00 81.81 237 LEU A N 1
ATOM 1897 C CA . LEU A 1 237 ? 12.232 -1.166 15.394 1.00 81.81 237 LEU A CA 1
ATOM 1898 C C . LEU A 1 237 ? 12.726 0.231 14.998 1.00 81.81 237 LEU A C 1
ATOM 1900 O O . LEU A 1 237 ? 13.924 0.487 15.080 1.00 81.81 237 LEU A O 1
ATOM 1904 N N . ALA A 1 238 ? 11.828 1.114 14.562 1.00 82.38 238 ALA A N 1
ATOM 1905 C CA . ALA A 1 238 ? 12.152 2.495 14.233 1.00 82.38 238 ALA A CA 1
ATOM 1906 C C . ALA A 1 238 ? 12.740 3.239 15.445 1.00 82.38 238 ALA A C 1
ATOM 1908 O O . ALA A 1 238 ? 13.858 3.742 15.341 1.00 82.38 238 ALA A O 1
ATOM 1909 N N . SER A 1 239 ? 12.059 3.197 16.597 1.00 77.88 239 SER A N 1
ATOM 1910 C CA . SER A 1 239 ? 12.541 3.786 17.861 1.00 77.88 239 SER A CA 1
ATOM 1911 C C . SER A 1 239 ? 13.895 3.205 18.301 1.00 77.88 239 SER A C 1
ATOM 1913 O O . SER A 1 239 ? 14.823 3.940 18.636 1.00 77.88 239 SER A O 1
ATOM 1915 N N . MET A 1 240 ? 14.084 1.887 18.184 1.00 73.81 240 MET A N 1
ATOM 1916 C CA . MET A 1 240 ? 15.378 1.262 18.483 1.00 73.81 240 MET A CA 1
ATOM 1917 C C . MET A 1 240 ? 16.509 1.737 17.559 1.00 73.81 240 MET A C 1
ATOM 1919 O O . MET A 1 240 ? 17.653 1.877 17.992 1.00 73.81 240 MET A O 1
ATOM 1923 N N . LEU A 1 241 ? 16.226 1.934 16.267 1.00 71.69 241 LEU A N 1
ATOM 1924 C CA . LEU A 1 241 ? 17.227 2.381 15.296 1.00 71.69 241 LEU A CA 1
ATOM 1925 C C . LEU A 1 241 ? 17.650 3.837 15.517 1.00 71.69 241 LEU A C 1
ATOM 1927 O O . LEU A 1 241 ? 18.767 4.176 15.123 1.00 71.69 241 LEU A O 1
ATOM 1931 N N . SER A 1 242 ? 16.791 4.669 16.111 1.00 65.00 242 SER A N 1
ATOM 1932 C CA . SER A 1 242 ? 17.120 6.044 16.494 1.00 65.00 242 SER A CA 1
ATOM 1933 C C . SER A 1 242 ? 17.909 6.147 17.803 1.00 65.00 242 SER A C 1
ATOM 1935 O O . SER A 1 242 ? 18.658 7.107 17.954 1.00 65.00 242 SER A O 1
ATOM 1937 N N . GLU A 1 243 ? 17.794 5.174 18.716 1.00 57.97 243 GLU A N 1
ATOM 1938 C CA . GLU A 1 243 ? 18.286 5.316 20.100 1.00 57.97 243 GLU A CA 1
ATOM 1939 C C . GLU A 1 243 ? 19.458 4.391 20.491 1.00 57.97 243 GLU A C 1
ATOM 1941 O O . GLU A 1 243 ? 20.138 4.674 21.476 1.00 57.97 243 GLU A O 1
ATOM 1946 N N . LEU A 1 244 ? 19.758 3.311 19.747 1.00 47.34 244 LEU A N 1
ATOM 1947 C CA . LEU A 1 244 ? 20.746 2.302 20.182 1.00 47.34 244 LEU A CA 1
ATOM 1948 C C . LEU A 1 244 ? 21.988 2.146 19.271 1.00 47.34 244 LEU A C 1
ATOM 1950 O O . LEU A 1 244 ? 21.864 2.114 18.033 1.00 47.34 244 LEU A O 1
ATOM 1954 N N . PRO A 1 245 ? 23.189 1.923 19.863 1.00 50.03 245 PRO A N 1
ATOM 1955 C CA . PRO A 1 245 ? 24.391 1.516 19.137 1.00 50.03 245 PRO A CA 1
ATOM 1956 C C . PRO A 1 245 ? 24.170 0.226 18.323 1.00 50.03 245 PRO A C 1
ATOM 1958 O O . PRO A 1 245 ? 23.345 -0.613 18.700 1.00 50.03 245 PRO A O 1
ATOM 1961 N N . PRO A 1 246 ? 24.916 0.010 17.220 1.00 49.84 246 PRO A N 1
ATOM 1962 C CA . PRO A 1 246 ? 24.752 -1.146 16.326 1.00 49.84 246 PRO A CA 1
ATOM 1963 C C . PRO A 1 246 ? 24.810 -2.522 17.004 1.00 49.84 246 PRO A C 1
ATOM 1965 O O . PRO A 1 246 ? 24.267 -3.490 16.476 1.00 49.84 246 PRO A O 1
ATOM 1968 N N . GLU A 1 247 ? 25.456 -2.583 18.162 1.00 47.28 247 GLU A N 1
ATOM 1969 C CA . GLU A 1 247 ? 25.943 -3.789 18.836 1.00 47.28 247 GLU A CA 1
ATOM 1970 C C . GLU A 1 247 ? 24.899 -4.375 19.806 1.00 47.28 247 GLU A C 1
ATOM 1972 O O . GLU A 1 247 ? 24.940 -5.558 20.119 1.00 47.28 247 GLU A O 1
ATOM 1977 N N . ALA A 1 248 ? 23.888 -3.584 20.194 1.00 48.50 248 ALA A N 1
ATOM 1978 C CA . ALA A 1 248 ? 22.773 -3.993 21.060 1.00 48.50 248 ALA A CA 1
ATOM 1979 C C . ALA A 1 248 ? 21.526 -4.474 20.280 1.00 48.50 248 ALA A C 1
ATOM 1981 O O . ALA A 1 248 ? 20.441 -4.627 20.839 1.00 48.50 248 ALA A O 1
ATOM 1982 N N . ARG A 1 249 ? 21.642 -4.683 18.959 1.00 51.09 249 ARG A N 1
ATOM 1983 C CA . ARG A 1 249 ? 20.498 -4.867 18.039 1.00 51.09 249 ARG A CA 1
ATOM 1984 C C . ARG A 1 249 ? 19.912 -6.284 17.976 1.00 51.09 249 ARG A C 1
ATOM 1986 O O . ARG A 1 249 ? 19.070 -6.545 17.115 1.00 51.09 249 ARG A O 1
ATOM 1993 N N . GLU A 1 250 ? 20.291 -7.192 18.871 1.00 45.78 250 GLU A N 1
ATOM 1994 C CA . GLU A 1 250 ? 19.654 -8.512 18.994 1.00 45.78 250 GLU A CA 1
ATOM 1995 C C . GLU A 1 250 ? 18.520 -8.505 20.024 1.00 45.78 250 GLU A C 1
ATOM 1997 O O . GLU A 1 250 ? 18.518 -9.253 20.997 1.00 45.78 250 GLU A O 1
ATOM 2002 N N . VAL A 1 251 ? 17.497 -7.678 19.795 1.00 48.81 251 VAL A N 1
ATOM 2003 C CA . VAL A 1 251 ? 16.229 -7.868 20.507 1.00 48.81 251 VAL A CA 1
ATOM 2004 C C . VAL A 1 251 ? 15.442 -8.958 19.795 1.00 48.81 251 VAL A C 1
ATOM 2006 O O . VAL A 1 251 ? 15.176 -8.898 18.591 1.00 48.81 251 VAL A O 1
ATOM 2009 N N . ARG A 1 252 ? 15.083 -9.986 20.563 1.00 47.88 252 ARG A N 1
ATOM 2010 C CA . ARG A 1 252 ? 14.263 -11.124 20.149 1.00 47.88 252 ARG A CA 1
ATOM 2011 C C . ARG A 1 252 ? 12.825 -10.642 19.927 1.00 47.88 252 ARG A C 1
ATOM 2013 O O . ARG A 1 252 ? 11.959 -10.843 20.766 1.00 47.88 252 ARG A O 1
ATOM 2020 N N . GLN A 1 253 ? 12.587 -9.965 18.808 1.00 53.62 253 GLN A N 1
ATOM 2021 C CA . GLN A 1 253 ? 11.259 -9.484 18.439 1.00 53.62 253 GLN A CA 1
ATOM 2022 C C . GLN A 1 253 ? 10.331 -10.690 18.239 1.00 53.62 253 GLN A C 1
ATOM 2024 O O . GLN A 1 253 ? 10.622 -11.574 17.420 1.00 53.62 253 GLN A O 1
ATOM 2029 N N . LEU A 1 254 ? 9.209 -10.726 18.971 1.00 51.94 254 LEU A N 1
ATOM 2030 C CA . LEU A 1 254 ? 8.030 -11.450 18.495 1.00 51.94 254 LEU A CA 1
ATOM 2031 C C . LEU A 1 254 ? 7.732 -10.951 17.076 1.00 51.94 254 LEU A C 1
ATOM 2033 O O . LEU A 1 254 ? 8.008 -9.797 16.766 1.00 51.94 254 LEU A O 1
ATOM 2037 N N . LYS A 1 255 ? 7.306 -11.862 16.198 1.00 59.28 255 LYS A N 1
ATOM 2038 C CA . LYS A 1 255 ? 7.042 -11.571 14.787 1.00 59.28 255 LYS A CA 1
ATOM 2039 C C . LYS A 1 255 ? 5.565 -11.781 14.515 1.00 59.28 255 LYS A C 1
ATOM 2041 O O . LYS A 1 255 ? 5.069 -12.903 14.609 1.00 59.28 255 LYS A O 1
ATOM 2046 N N . LEU A 1 256 ? 4.886 -10.706 14.168 1.00 60.22 256 LEU A N 1
ATOM 2047 C CA . LEU A 1 256 ? 3.509 -10.666 13.736 1.00 60.22 256 LEU A CA 1
ATOM 2048 C C . LEU A 1 256 ? 3.535 -10.845 12.228 1.00 60.22 256 LEU A C 1
ATOM 2050 O O . LEU A 1 256 ? 4.176 -10.082 11.506 1.00 60.22 256 LEU A O 1
ATOM 2054 N N . PHE A 1 257 ? 2.859 -11.888 11.762 1.00 57.84 257 PHE A N 1
ATOM 2055 C CA . PHE A 1 257 ? 2.710 -12.178 10.345 1.00 57.84 257 PHE A CA 1
ATOM 2056 C C . PHE A 1 257 ? 1.298 -11.771 9.934 1.00 57.84 257 PHE A C 1
ATOM 2058 O O . PHE A 1 257 ? 0.356 -12.519 10.201 1.00 57.84 257 PHE A O 1
ATOM 2065 N N . PRO A 1 258 ? 1.107 -10.595 9.313 1.00 58.47 258 PRO A N 1
ATOM 2066 C CA . PRO A 1 258 ? -0.077 -10.389 8.501 1.00 58.47 258 PRO A CA 1
ATOM 2067 C C . PRO A 1 258 ? -0.137 -11.493 7.450 1.00 58.47 258 PRO A C 1
ATOM 2069 O O . PRO A 1 258 ? 0.873 -11.734 6.787 1.00 58.47 258 PRO A O 1
ATOM 2072 N N . ALA A 1 259 ? -1.288 -12.143 7.300 1.00 62.78 259 ALA A N 1
ATOM 2073 C CA . ALA A 1 259 ? -1.515 -12.990 6.138 1.00 62.78 259 ALA A CA 1
ATOM 2074 C C . ALA A 1 259 ? -1.396 -12.134 4.865 1.00 62.78 259 ALA A C 1
ATOM 2076 O O . ALA A 1 259 ? -1.780 -10.958 4.869 1.00 62.78 259 ALA A O 1
ATOM 2077 N N . ASP A 1 260 ? -0.834 -12.707 3.801 1.00 68.06 260 ASP A N 1
ATOM 2078 C CA . ASP A 1 260 ? -0.952 -12.106 2.477 1.00 68.06 260 ASP A CA 1
ATOM 2079 C C . ASP A 1 260 ? -2.440 -12.049 2.088 1.00 68.06 260 ASP A C 1
ATOM 2081 O O . ASP A 1 260 ? -3.250 -12.878 2.510 1.00 68.06 260 ASP A O 1
ATOM 2085 N N . ASP A 1 261 ? -2.818 -11.034 1.313 1.00 72.44 261 ASP A N 1
ATOM 2086 C CA . ASP A 1 261 ? -4.143 -11.009 0.702 1.00 72.44 261 ASP A CA 1
ATOM 2087 C C . ASP A 1 261 ? -4.146 -11.997 -0.472 1.00 72.44 261 ASP A C 1
ATOM 2089 O O . ASP A 1 261 ? -3.622 -11.698 -1.545 1.00 72.44 261 ASP A O 1
ATOM 2093 N N . ASP A 1 262 ? -4.717 -13.183 -0.255 1.00 74.81 262 ASP A N 1
ATOM 2094 C CA . ASP A 1 262 ? -4.794 -14.260 -1.254 1.00 74.81 262 ASP A CA 1
ATOM 2095 C C . ASP A 1 262 ? -5.756 -13.943 -2.414 1.00 74.81 262 ASP A C 1
ATOM 2097 O O . ASP A 1 262 ? -5.904 -14.728 -3.359 1.00 74.81 262 ASP A O 1
ATOM 2101 N N . ARG A 1 263 ? -6.456 -12.803 -2.361 1.00 86.44 263 ARG A N 1
ATOM 2102 C CA . ARG A 1 263 ? -7.370 -12.396 -3.424 1.00 86.44 263 ARG A CA 1
ATOM 2103 C C . ARG A 1 263 ? -6.600 -12.005 -4.688 1.00 86.44 263 ARG A C 1
ATOM 2105 O O . ARG A 1 263 ? -5.634 -11.247 -4.667 1.00 86.44 263 ARG A O 1
ATOM 2112 N N . ARG A 1 264 ? -7.084 -12.466 -5.843 1.00 90.12 264 ARG A N 1
ATOM 2113 C CA . ARG A 1 264 ? -6.477 -12.203 -7.158 1.00 90.12 264 ARG A CA 1
ATOM 2114 C C . ARG A 1 264 ? -6.938 -10.882 -7.776 1.00 90.12 264 ARG A C 1
ATOM 2116 O O . ARG A 1 264 ? -8.010 -10.355 -7.464 1.00 90.12 264 ARG A O 1
ATOM 2123 N N . THR A 1 265 ? -6.150 -10.403 -8.736 1.00 93.00 265 THR A N 1
ATOM 2124 C CA . THR A 1 265 ? -6.518 -9.299 -9.632 1.00 93.00 265 THR A CA 1
ATOM 2125 C C . THR A 1 265 ? -7.246 -9.846 -10.863 1.00 93.00 265 THR A C 1
ATOM 2127 O O . THR A 1 265 ? -6.699 -10.671 -11.593 1.00 93.00 265 THR A O 1
ATOM 2130 N N . LEU A 1 266 ? -8.464 -9.375 -11.136 1.00 94.88 266 LEU A N 1
ATOM 2131 C CA . LEU A 1 266 ? -9.223 -9.724 -12.338 1.00 94.88 266 LEU A CA 1
ATOM 2132 C C . LEU A 1 266 ? -8.962 -8.699 -13.452 1.00 94.88 266 LEU A C 1
ATOM 2134 O O . LEU A 1 266 ? -9.449 -7.572 -13.385 1.00 94.88 266 LEU A O 1
ATOM 2138 N N . HIS A 1 267 ? -8.210 -9.087 -14.483 1.00 95.31 267 HIS A N 1
ATOM 2139 C CA . HIS A 1 267 ? -7.974 -8.259 -15.672 1.00 95.31 267 HIS A CA 1
ATOM 2140 C C . HIS A 1 267 ? -9.013 -8.574 -16.751 1.00 95.31 267 HIS A C 1
ATOM 2142 O O . HIS A 1 267 ? -9.100 -9.712 -17.205 1.00 95.31 267 HIS A O 1
ATOM 2148 N N . VAL A 1 268 ? -9.768 -7.566 -17.192 1.00 94.44 268 VAL A N 1
ATOM 2149 C CA . VAL A 1 268 ? -10.742 -7.696 -18.284 1.00 94.44 268 VAL A CA 1
ATOM 2150 C C . VAL A 1 268 ? -10.216 -6.951 -19.504 1.00 94.44 268 VAL A C 1
ATOM 2152 O O . VAL A 1 268 ? -10.227 -5.722 -19.540 1.00 94.44 268 VAL A O 1
ATOM 2155 N N . LEU A 1 269 ? -9.694 -7.722 -20.462 1.00 91.00 269 LEU A N 1
ATOM 2156 C CA . LEU A 1 269 ? -9.008 -7.226 -21.662 1.00 91.00 269 LEU A CA 1
ATOM 2157 C C . LEU A 1 269 ? -9.930 -7.082 -22.873 1.00 91.00 269 LEU A C 1
ATOM 2159 O O . LEU A 1 269 ? -9.727 -6.187 -23.689 1.00 91.00 269 LEU A O 1
ATOM 2163 N N . THR A 1 270 ? -10.930 -7.956 -22.979 1.00 89.25 270 THR A N 1
ATOM 2164 C CA . THR A 1 270 ? -11.806 -8.037 -24.146 1.00 89.25 270 THR A CA 1
ATOM 2165 C C . THR A 1 270 ? -12.652 -6.774 -24.288 1.00 89.25 270 THR A C 1
ATOM 2167 O O . THR A 1 270 ? -13.395 -6.389 -23.380 1.00 89.25 270 THR A O 1
ATOM 2170 N N . HIS A 1 271 ? -12.560 -6.130 -25.451 1.00 85.94 271 HIS A N 1
ATOM 2171 C CA . HIS A 1 271 ? -13.351 -4.948 -25.774 1.00 85.94 271 HIS A CA 1
ATOM 2172 C C . HIS A 1 271 ? -14.852 -5.276 -25.753 1.00 85.94 271 HIS A C 1
ATOM 2174 O O . HIS A 1 271 ? -15.284 -6.296 -26.282 1.00 85.94 271 HIS A O 1
ATOM 2180 N N . GLY A 1 272 ? -15.652 -4.419 -25.114 1.00 86.81 272 GLY A N 1
ATOM 2181 C CA . GLY A 1 272 ? -17.097 -4.631 -24.975 1.00 86.81 272 GLY A CA 1
ATOM 2182 C C . GLY A 1 272 ? -17.507 -5.682 -23.935 1.00 86.81 272 GLY A C 1
ATOM 2183 O O . GLY A 1 272 ? -18.704 -5.867 -23.724 1.00 86.81 272 GLY A O 1
ATOM 2184 N N . ALA A 1 273 ? -16.560 -6.332 -23.245 1.00 94.25 273 ALA A N 1
ATOM 2185 C CA . ALA A 1 273 ? -16.881 -7.212 -22.124 1.00 94.25 273 ALA A CA 1
ATOM 2186 C C . ALA A 1 273 ? -17.613 -6.447 -21.016 1.00 94.25 273 ALA A C 1
ATOM 2188 O O . ALA A 1 273 ? -17.268 -5.303 -20.706 1.00 94.25 273 ALA A O 1
ATOM 2189 N N . ARG A 1 274 ? -18.600 -7.087 -20.385 1.00 96.38 274 ARG A N 1
ATOM 2190 C CA . ARG A 1 274 ? -19.425 -6.483 -19.336 1.00 96.38 274 ARG A CA 1
ATOM 2191 C C . ARG A 1 274 ? -19.338 -7.265 -18.035 1.00 96.38 274 ARG A C 1
ATOM 2193 O O . ARG A 1 274 ? -19.622 -8.462 -18.002 1.00 96.38 274 ARG A O 1
ATOM 2200 N N . ILE A 1 275 ? -19.013 -6.554 -16.958 1.00 97.62 275 ILE A N 1
ATOM 2201 C CA . ILE A 1 275 ? -18.986 -7.077 -15.593 1.00 97.62 275 ILE A CA 1
ATOM 2202 C C . ILE A 1 275 ? -20.329 -6.817 -14.895 1.00 97.62 275 ILE A C 1
ATOM 2204 O O . ILE A 1 275 ? -20.741 -5.673 -14.657 1.00 97.62 275 ILE A O 1
ATOM 2208 N N . GLY A 1 276 ? -21.013 -7.903 -14.557 1.00 97.12 276 GLY A N 1
ATOM 2209 C CA . GLY A 1 276 ? -22.271 -7.967 -13.825 1.00 97.12 276 GLY A CA 1
ATOM 2210 C C . GLY A 1 276 ? -22.116 -8.527 -12.411 1.00 97.12 276 GLY A C 1
ATOM 2211 O O . GLY A 1 276 ? -21.044 -8.968 -11.996 1.00 97.12 276 GLY A O 1
ATOM 2212 N N . ARG A 1 277 ? -23.225 -8.533 -11.669 1.00 96.69 277 ARG A N 1
ATOM 2213 C CA . ARG A 1 277 ? -23.360 -9.231 -10.386 1.00 96.69 277 ARG A CA 1
ATOM 2214 C C . ARG A 1 277 ? -24.365 -10.366 -10.531 1.00 96.69 277 ARG A C 1
ATOM 2216 O O . ARG A 1 277 ? -25.486 -10.130 -10.975 1.00 96.69 277 ARG A O 1
ATOM 2223 N N . LYS A 1 278 ? -24.009 -11.548 -10.028 1.00 95.88 278 LYS A N 1
ATOM 2224 C CA . LYS A 1 278 ? -24.907 -12.701 -9.906 1.00 95.88 278 LYS A CA 1
ATOM 2225 C C . LYS A 1 278 ? -24.739 -13.343 -8.531 1.00 95.88 278 LYS A C 1
ATOM 2227 O O . LYS A 1 278 ? -23.778 -14.065 -8.285 1.00 95.88 278 LYS A O 1
ATOM 2232 N N . GLY A 1 279 ? -25.660 -13.043 -7.614 1.00 93.19 279 GLY A N 1
ATOM 2233 C CA . GLY A 1 279 ? -25.554 -13.471 -6.215 1.00 93.19 279 GLY A CA 1
ATOM 2234 C C . GLY A 1 279 ? -24.358 -12.825 -5.503 1.00 93.19 279 GLY A C 1
ATOM 2235 O O . GLY A 1 279 ? -24.299 -11.596 -5.386 1.00 93.19 279 GLY A O 1
ATOM 2236 N N . ASP A 1 280 ? -23.431 -13.660 -5.034 1.00 91.31 280 ASP A N 1
ATOM 2237 C CA . ASP A 1 280 ? -22.138 -13.323 -4.416 1.00 91.31 280 ASP A CA 1
ATOM 2238 C C . ASP A 1 280 ? -20.956 -13.425 -5.405 1.00 91.31 280 ASP A C 1
ATOM 2240 O O . ASP A 1 280 ? -19.786 -13.420 -5.015 1.00 91.31 280 ASP A O 1
ATOM 2244 N N . ARG A 1 281 ? -21.249 -13.519 -6.708 1.00 96.12 281 ARG A N 1
ATOM 2245 C CA . ARG A 1 281 ? -20.252 -13.640 -7.775 1.00 96.12 281 ARG A CA 1
ATOM 2246 C C . ARG A 1 281 ? -20.272 -12.437 -8.708 1.00 96.12 281 ARG A C 1
ATOM 2248 O O . ARG A 1 281 ? -21.319 -11.838 -8.966 1.00 96.12 281 ARG A O 1
ATOM 2255 N N . LEU A 1 282 ? -19.098 -12.128 -9.242 1.00 97.06 282 LEU A N 1
ATOM 2256 C CA . LEU A 1 282 ? -18.910 -11.240 -10.381 1.00 97.06 282 LEU A CA 1
ATOM 2257 C C . LEU A 1 282 ? -19.050 -12.068 -11.660 1.00 97.06 282 LEU A C 1
ATOM 2259 O O . LEU A 1 282 ? -18.412 -13.112 -11.796 1.00 97.06 282 LEU A O 1
ATOM 2263 N N . GLU A 1 283 ? -19.899 -11.618 -12.575 1.00 97.31 283 GLU A N 1
ATOM 2264 C CA . GLU A 1 283 ? -20.125 -12.266 -13.869 1.00 97.31 283 GLU A CA 1
ATOM 2265 C C . GLU A 1 283 ? -19.427 -11.458 -14.960 1.00 97.31 283 GLU A C 1
ATOM 2267 O O . GLU A 1 283 ? -19.726 -10.280 -15.128 1.00 97.31 283 GLU A O 1
ATOM 2272 N N . VAL A 1 284 ? -18.496 -12.063 -15.693 1.00 97.12 284 VAL A N 1
ATOM 2273 C CA . VAL A 1 284 ? -17.867 -11.455 -16.870 1.00 97.12 284 VAL A CA 1
ATOM 2274 C C . VAL A 1 284 ? -18.541 -12.035 -18.105 1.00 97.12 284 VAL A C 1
ATOM 2276 O O . VAL A 1 284 ? -18.498 -13.242 -18.335 1.00 97.12 284 VAL A O 1
ATOM 2279 N N . SER A 1 285 ? -19.185 -11.172 -18.884 1.00 96.12 285 SER A N 1
ATOM 2280 C CA . SER A 1 285 ? -19.911 -11.541 -20.099 1.00 96.12 285 SER A CA 1
ATOM 2281 C C . SER A 1 285 ? -19.247 -10.927 -21.326 1.00 96.12 285 SER A C 1
ATOM 2283 O O . SER A 1 285 ? -18.947 -9.732 -21.347 1.00 96.12 285 SER A O 1
ATOM 2285 N N . VAL A 1 286 ? -19.012 -11.754 -22.341 1.00 94.38 286 VAL A N 1
ATOM 2286 C CA . VAL A 1 286 ? -18.485 -11.367 -23.654 1.00 94.38 286 VAL A CA 1
ATOM 2287 C C . VAL A 1 286 ? -19.502 -11.819 -24.698 1.00 94.38 286 VAL A C 1
ATOM 2289 O O . VAL A 1 286 ? -20.106 -12.883 -24.559 1.00 94.38 286 VAL A O 1
ATOM 2292 N N . LEU A 1 287 ? -19.748 -10.993 -25.716 1.00 89.94 287 LEU A N 1
ATOM 2293 C CA . LEU A 1 287 ? -20.721 -11.316 -26.758 1.00 89.94 287 LEU A CA 1
ATOM 2294 C C . LEU A 1 287 ? -20.299 -12.592 -27.500 1.00 89.94 287 LEU A C 1
ATOM 2296 O O . LEU A 1 287 ? -19.193 -12.660 -28.022 1.00 89.94 287 LEU A O 1
ATOM 2300 N N . GLY A 1 288 ? -21.195 -13.577 -27.566 1.00 89.06 288 GLY A N 1
ATOM 2301 C CA . GLY A 1 288 ? -20.939 -14.853 -28.245 1.00 89.06 288 GLY A CA 1
ATOM 2302 C C . GLY A 1 288 ? -20.212 -15.905 -27.399 1.00 89.06 288 GLY A C 1
ATOM 2303 O O . GLY A 1 288 ? -20.063 -17.032 -27.860 1.00 89.06 288 GLY A O 1
ATOM 2304 N N . GLU A 1 289 ? -19.822 -15.590 -26.160 1.00 92.88 289 GLU A N 1
ATOM 2305 C CA . GLU A 1 289 ? -19.170 -16.530 -25.243 1.00 92.88 289 GLU A CA 1
ATOM 2306 C C . GLU A 1 289 ? -20.039 -16.834 -24.015 1.00 92.88 289 GLU A C 1
ATOM 2308 O O . GLU A 1 289 ? -20.899 -16.047 -23.607 1.00 92.88 289 GLU A O 1
ATOM 2313 N N . ALA A 1 290 ? -19.799 -17.989 -23.388 1.00 92.56 290 ALA A N 1
ATOM 2314 C CA . ALA A 1 290 ? -20.440 -18.325 -22.122 1.00 92.56 290 ALA A CA 1
ATOM 2315 C C . ALA A 1 290 ? -19.930 -17.400 -20.994 1.00 92.56 290 ALA A C 1
ATOM 2317 O O . ALA A 1 290 ? -18.722 -17.177 -20.885 1.00 92.56 290 ALA A O 1
ATOM 2318 N N . PRO A 1 291 ? -20.816 -16.883 -20.120 1.00 94.31 291 PRO A N 1
ATOM 2319 C CA . PRO A 1 291 ? -20.411 -15.985 -19.046 1.00 94.31 291 PRO A CA 1
ATOM 2320 C C . PRO A 1 291 ? -19.535 -16.702 -18.013 1.00 94.31 291 PRO A C 1
ATOM 2322 O O . PRO A 1 291 ? -19.836 -17.815 -17.576 1.00 94.31 291 PRO A O 1
ATOM 2325 N N . GLN A 1 292 ? -18.476 -16.027 -17.570 1.00 95.75 292 GLN A N 1
ATOM 2326 C CA . GLN A 1 292 ? -17.563 -16.526 -16.544 1.00 95.75 292 GLN A CA 1
ATOM 2327 C C . GLN A 1 292 ? -17.970 -15.986 -15.170 1.00 95.75 292 GLN A C 1
ATOM 2329 O O . GLN A 1 292 ? -18.230 -14.794 -15.012 1.00 95.75 292 GLN A O 1
ATOM 2334 N N . LEU A 1 293 ? -18.028 -16.857 -14.158 1.00 96.44 293 LEU A N 1
ATOM 2335 C CA . LEU A 1 293 ? -18.423 -16.492 -12.794 1.00 96.44 293 LEU A CA 1
ATOM 2336 C C . LEU A 1 293 ? -17.236 -16.571 -11.836 1.00 96.44 293 LEU A C 1
ATOM 2338 O O . LEU A 1 293 ? -16.646 -17.635 -11.656 1.00 96.44 293 LEU A O 1
ATOM 2342 N N . HIS A 1 294 ? -16.960 -15.469 -11.144 1.00 95.62 294 HIS A N 1
ATOM 2343 C CA . HIS A 1 294 ? -15.868 -15.351 -10.182 1.00 95.62 294 HIS A CA 1
ATOM 2344 C C . HIS A 1 294 ? -16.422 -15.056 -8.780 1.00 95.62 294 HIS A C 1
ATOM 2346 O O . HIS A 1 294 ? -17.126 -14.057 -8.612 1.00 95.62 294 HIS A O 1
ATOM 2352 N N . PRO A 1 295 ? -16.132 -15.882 -7.757 1.00 94.50 295 PRO A N 1
ATOM 2353 C CA . PRO A 1 295 ? -16.507 -15.578 -6.376 1.00 94.50 295 PRO A CA 1
ATOM 2354 C C . PRO A 1 295 ? -15.878 -14.263 -5.919 1.00 94.50 295 PRO A C 1
ATOM 2356 O O . PRO A 1 295 ? -14.666 -14.090 -6.021 1.00 94.50 295 PRO A O 1
ATOM 2359 N N . SER A 1 296 ? -16.669 -13.332 -5.387 1.00 91.69 296 SER A N 1
ATOM 2360 C CA . SER A 1 296 ? -16.145 -12.001 -5.052 1.00 91.69 296 SER A CA 1
ATOM 2361 C C . SER A 1 296 ? -15.140 -12.003 -3.919 1.00 91.69 296 SER A C 1
ATOM 2363 O O . SER A 1 296 ? -14.214 -11.205 -3.927 1.00 91.69 296 SER A O 1
ATOM 2365 N N . ARG A 1 297 ? -15.288 -12.943 -2.981 1.00 88.88 297 ARG A N 1
ATOM 2366 C CA . ARG A 1 297 ? -14.347 -13.157 -1.875 1.00 88.88 297 ARG A CA 1
ATOM 2367 C C . ARG A 1 297 ? -12.929 -13.509 -2.337 1.00 88.88 297 ARG A C 1
ATOM 2369 O O . ARG A 1 297 ? -12.014 -13.429 -1.537 1.00 88.88 297 ARG A O 1
ATOM 2376 N N . GLU A 1 298 ? -12.758 -13.930 -3.592 1.00 91.00 298 GLU A N 1
ATOM 2377 C CA . GLU A 1 298 ? -11.457 -14.266 -4.184 1.00 91.00 298 GLU A CA 1
ATOM 2378 C C . GLU A 1 298 ? -10.880 -13.110 -5.008 1.00 91.00 298 GLU A C 1
ATOM 2380 O O . GLU A 1 298 ? -9.770 -13.233 -5.510 1.00 91.00 298 GLU A O 1
ATOM 2385 N N . ILE A 1 299 ? -11.615 -12.011 -5.203 1.00 92.56 299 ILE A N 1
ATOM 2386 C CA . ILE A 1 299 ? -11.192 -10.893 -6.051 1.00 92.56 299 ILE A CA 1
ATOM 2387 C C . ILE A 1 299 ? -10.863 -9.696 -5.167 1.00 92.56 299 ILE A C 1
ATOM 2389 O O . ILE A 1 299 ? -11.720 -9.208 -4.441 1.00 92.56 299 ILE A O 1
ATOM 2393 N N . GLY A 1 300 ? -9.623 -9.218 -5.239 1.00 89.06 300 GLY A N 1
ATOM 2394 C CA . GLY A 1 300 ? -9.172 -8.044 -4.487 1.00 89.06 300 GLY A CA 1
ATOM 2395 C C . GLY A 1 300 ? -9.258 -6.784 -5.337 1.00 89.06 300 GLY A C 1
ATOM 2396 O O . GLY A 1 300 ? -9.502 -5.691 -4.834 1.00 89.06 300 GLY A O 1
ATOM 2397 N N . GLN A 1 301 ? -9.088 -6.939 -6.653 1.00 92.81 301 GLN A N 1
ATOM 2398 C CA . GLN A 1 301 ? -9.101 -5.835 -7.604 1.00 92.81 301 GLN A CA 1
ATOM 2399 C C . GLN A 1 301 ? -9.671 -6.263 -8.961 1.00 92.81 301 GLN A C 1
ATOM 2401 O O . GLN A 1 301 ? -9.469 -7.394 -9.403 1.00 92.81 301 GLN A O 1
ATOM 2406 N N . ILE A 1 302 ? -10.320 -5.330 -9.653 1.00 95.62 302 ILE A N 1
ATOM 2407 C CA . ILE A 1 302 ? -10.784 -5.446 -11.038 1.00 95.62 302 ILE A CA 1
ATOM 2408 C C . ILE A 1 302 ? -10.083 -4.373 -11.872 1.00 95.62 302 ILE A C 1
ATOM 2410 O O . ILE A 1 302 ? -10.084 -3.195 -11.515 1.00 95.62 302 ILE A O 1
ATOM 2414 N N . VAL A 1 303 ? -9.508 -4.775 -13.002 1.00 95.81 303 VAL A N 1
ATOM 2415 C CA . VAL A 1 303 ? -8.819 -3.884 -13.941 1.00 95.81 303 VAL A CA 1
ATOM 2416 C C . VAL A 1 303 ? -9.517 -3.950 -15.283 1.00 95.81 303 VAL A C 1
ATOM 2418 O O . VAL A 1 303 ? -9.449 -4.962 -15.982 1.00 95.81 303 VAL A O 1
ATOM 2421 N N . LEU A 1 304 ? -10.187 -2.861 -15.633 1.00 95.69 304 LEU A N 1
ATOM 2422 C CA . LEU A 1 304 ? -10.874 -2.686 -16.901 1.00 95.69 304 LEU A CA 1
ATOM 2423 C C . LEU A 1 304 ? -9.890 -2.109 -17.914 1.00 95.69 304 LEU A C 1
ATOM 2425 O O . LEU A 1 304 ? -9.390 -0.995 -17.735 1.00 95.69 304 LEU A O 1
ATOM 2429 N N . HIS A 1 305 ? -9.598 -2.872 -18.966 1.00 93.00 305 HIS A N 1
ATOM 2430 C CA . HIS A 1 305 ? -8.750 -2.412 -20.061 1.00 93.00 305 HIS A CA 1
ATOM 2431 C C . HIS A 1 305 ? -9.611 -1.927 -21.228 1.00 93.00 305 HIS A C 1
ATOM 2433 O O . HIS A 1 305 ? -10.625 -2.536 -21.571 1.00 93.00 305 HIS A O 1
ATOM 2439 N N . GLY A 1 306 ? -9.201 -0.824 -21.853 1.00 89.94 306 GLY A N 1
ATOM 2440 C CA . GLY A 1 306 ? -9.887 -0.258 -23.013 1.00 89.94 306 GLY A CA 1
ATOM 2441 C C . GLY A 1 306 ? -11.334 0.129 -22.703 1.00 89.94 306 GLY A C 1
ATOM 2442 O O . GLY A 1 306 ? -11.584 0.978 -21.848 1.00 89.94 306 GLY A O 1
ATOM 2443 N N . PHE A 1 307 ? -12.277 -0.492 -23.414 1.00 90.19 307 PHE A N 1
ATOM 2444 C CA . PHE A 1 307 ? -13.710 -0.176 -23.367 1.00 90.19 307 PHE A CA 1
ATOM 2445 C C . PHE A 1 307 ? -14.551 -1.237 -22.635 1.00 90.19 307 PHE A C 1
ATOM 2447 O O . PHE A 1 307 ? -15.744 -1.380 -22.906 1.00 90.19 307 PHE A O 1
ATOM 2454 N N . ALA A 1 308 ? -13.943 -2.011 -21.732 1.00 92.94 308 ALA A N 1
ATOM 2455 C CA . ALA A 1 308 ? -14.684 -2.921 -20.864 1.00 92.94 308 ALA A CA 1
ATOM 2456 C C . ALA A 1 308 ? -15.651 -2.150 -19.940 1.00 92.94 308 ALA A C 1
ATOM 2458 O O . ALA A 1 308 ? -15.347 -1.061 -19.447 1.00 92.94 308 ALA A O 1
ATOM 2459 N N . GLN A 1 309 ? -16.826 -2.727 -19.702 1.00 93.88 309 GLN A N 1
ATOM 2460 C CA . GLN A 1 309 ? -17.925 -2.113 -18.960 1.00 93.88 309 GLN A CA 1
ATOM 2461 C C . GLN A 1 309 ? -18.136 -2.788 -17.604 1.00 93.88 309 GLN A C 1
ATOM 2463 O O . GLN A 1 309 ? -17.931 -3.991 -17.448 1.00 93.88 309 GLN A O 1
ATOM 2468 N N . ILE A 1 310 ? -18.643 -2.034 -16.630 1.00 96.50 310 ILE A N 1
ATOM 2469 C CA . ILE A 1 310 ? -19.065 -2.556 -15.328 1.00 96.50 310 ILE A CA 1
ATOM 2470 C C . ILE A 1 310 ? -20.439 -1.998 -14.958 1.00 96.50 310 ILE A C 1
ATOM 2472 O O . ILE A 1 310 ? -20.718 -0.814 -15.130 1.00 96.50 310 ILE A O 1
ATOM 2476 N N . SER A 1 311 ? -21.324 -2.871 -14.483 1.00 97.00 311 SER A N 1
ATOM 2477 C CA . SER A 1 311 ? -22.662 -2.490 -14.024 1.00 97.00 311 SER A CA 1
ATOM 2478 C C . SER A 1 311 ? -22.631 -1.810 -12.652 1.00 97.00 311 SER A C 1
ATOM 2480 O O . SER A 1 311 ? -21.776 -2.098 -11.812 1.00 97.00 311 SER A O 1
ATOM 2482 N N . THR A 1 312 ? -23.626 -0.968 -12.369 1.00 95.44 312 THR A N 1
ATOM 2483 C CA . THR A 1 312 ? -23.796 -0.322 -11.057 1.00 95.44 312 THR A CA 1
ATOM 2484 C C . THR A 1 312 ? -23.934 -1.341 -9.921 1.00 95.44 312 THR A C 1
ATOM 2486 O O . THR A 1 312 ? -23.410 -1.135 -8.827 1.00 95.44 312 THR A O 1
ATOM 2489 N N . GLN A 1 313 ? -24.605 -2.471 -10.170 1.00 95.75 313 GLN A N 1
ATOM 2490 C CA . GLN A 1 313 ? -24.780 -3.548 -9.194 1.00 95.75 313 GLN A CA 1
ATOM 2491 C C . GLN A 1 313 ? -23.444 -4.207 -8.828 1.00 95.75 313 GLN A C 1
ATOM 2493 O O . GLN A 1 313 ? -23.229 -4.523 -7.656 1.00 95.75 313 GLN A O 1
ATOM 2498 N N . ALA A 1 314 ? -22.554 -4.390 -9.811 1.00 96.25 314 ALA A N 1
ATOM 2499 C CA . ALA A 1 314 ? -21.202 -4.887 -9.580 1.00 96.25 314 ALA A CA 1
ATOM 2500 C C . ALA A 1 314 ? -20.356 -3.858 -8.813 1.00 96.25 314 ALA A C 1
ATOM 2502 O O . ALA A 1 314 ? -19.763 -4.221 -7.805 1.00 96.25 314 ALA A O 1
ATOM 2503 N N . LEU A 1 315 ? -20.385 -2.571 -9.191 1.00 94.69 315 LEU A N 1
ATOM 2504 C CA . LEU A 1 315 ? -19.666 -1.509 -8.465 1.00 94.69 315 LEU A CA 1
ATOM 2505 C C . LEU A 1 315 ? -20.079 -1.414 -6.989 1.00 94.69 315 LEU A C 1
ATOM 2507 O O . LEU A 1 315 ? -19.227 -1.362 -6.105 1.00 94.69 315 LEU A O 1
ATOM 2511 N N . ARG A 1 316 ? -21.384 -1.453 -6.694 1.00 92.44 316 ARG A N 1
ATOM 2512 C CA . ARG A 1 316 ? -21.874 -1.432 -5.305 1.00 92.44 316 ARG A CA 1
ATOM 2513 C C . ARG A 1 316 ? -21.366 -2.632 -4.506 1.00 92.44 316 ARG A C 1
ATOM 2515 O O . ARG A 1 316 ? -21.014 -2.493 -3.339 1.00 92.44 316 ARG A O 1
ATOM 2522 N N . MET A 1 317 ? -21.337 -3.804 -5.133 1.00 92.19 317 MET A N 1
ATOM 2523 C CA . MET A 1 317 ? -20.800 -5.013 -4.520 1.00 92.19 317 MET A CA 1
ATOM 2524 C C . MET A 1 317 ? -19.288 -4.914 -4.295 1.00 92.19 317 MET A C 1
ATOM 2526 O O . MET A 1 317 ? -18.830 -5.303 -3.226 1.00 92.19 317 MET A O 1
ATOM 2530 N N . CYS A 1 318 ? -18.535 -4.336 -5.235 1.00 92.38 318 CYS A N 1
ATOM 2531 C CA . CYS A 1 318 ? -17.115 -4.042 -5.055 1.00 92.38 318 CYS A CA 1
ATOM 2532 C C . CYS A 1 318 ? -16.877 -3.145 -3.834 1.00 92.38 318 CYS A C 1
ATOM 2534 O O . CYS A 1 318 ? -16.021 -3.461 -3.018 1.00 92.38 318 CYS A O 1
ATOM 2536 N N . GLY A 1 319 ? -17.688 -2.102 -3.635 1.00 88.44 319 GLY A N 1
ATOM 2537 C CA . GLY A 1 319 ? -17.615 -1.257 -2.437 1.00 88.44 319 GLY A CA 1
ATOM 2538 C C . GLY A 1 319 ? -17.849 -1.992 -1.124 1.00 88.44 319 GLY A C 1
ATOM 2539 O O . GLY A 1 319 ? -17.136 -1.767 -0.155 1.00 88.44 319 GLY A O 1
ATOM 2540 N N . GLN A 1 320 ? -18.840 -2.884 -1.100 1.00 85.94 320 GLN A N 1
ATOM 2541 C CA . GLN A 1 320 ? -19.197 -3.674 0.084 1.00 85.94 320 GLN A CA 1
ATOM 2542 C C . GLN A 1 320 ? -18.173 -4.763 0.423 1.00 85.94 320 GLN A C 1
ATOM 2544 O O . GLN A 1 320 ? -18.155 -5.245 1.550 1.00 85.94 320 GLN A O 1
ATOM 2549 N N . GLN A 1 321 ? -17.393 -5.200 -0.565 1.00 86.00 321 GLN A N 1
ATOM 2550 C CA . GLN A 1 321 ? -16.416 -6.285 -0.450 1.00 86.00 321 GLN A CA 1
ATOM 2551 C C . GLN A 1 321 ? -14.970 -5.769 -0.523 1.00 86.00 321 GLN A C 1
ATOM 2553 O O . GLN A 1 321 ? -14.049 -6.570 -0.661 1.00 86.00 321 GLN A O 1
ATOM 2558 N N . GLU A 1 322 ? -14.780 -4.445 -0.470 1.00 85.38 322 GLU A N 1
ATOM 2559 C CA . GLU A 1 322 ? -13.471 -3.784 -0.542 1.00 85.38 322 GLU A CA 1
ATOM 2560 C C . GLU A 1 322 ? -12.644 -4.255 -1.754 1.00 85.38 322 GLU A C 1
ATOM 2562 O O . GLU A 1 322 ? -11.469 -4.606 -1.642 1.00 85.38 322 GLU A O 1
ATOM 2567 N N . ILE A 1 323 ? -13.293 -4.310 -2.923 1.00 90.06 323 ILE A N 1
ATOM 2568 C CA . ILE A 1 323 ? -12.679 -4.669 -4.205 1.00 90.06 323 ILE A CA 1
ATOM 2569 C C . ILE A 1 323 ? -12.333 -3.380 -4.952 1.00 90.06 323 ILE A C 1
ATOM 2571 O O . ILE A 1 323 ? -13.230 -2.630 -5.346 1.00 90.06 323 ILE A O 1
ATOM 2575 N N . GLY A 1 324 ? -11.042 -3.134 -5.182 1.00 90.25 324 GLY A N 1
ATOM 2576 C CA . GLY A 1 324 ? -10.576 -1.974 -5.947 1.00 90.25 324 GLY A CA 1
ATOM 2577 C C . GLY A 1 324 ? -10.960 -2.080 -7.425 1.00 90.25 324 GLY A C 1
ATOM 2578 O O . GLY A 1 324 ? -10.819 -3.144 -8.024 1.00 90.25 324 GLY A O 1
ATOM 2579 N N . VAL A 1 325 ? -11.439 -0.997 -8.044 1.00 94.81 325 VAL A N 1
ATOM 2580 C CA . VAL A 1 325 ? -11.780 -0.982 -9.480 1.00 94.81 325 VAL A CA 1
ATOM 2581 C C . VAL A 1 325 ? -10.961 0.086 -10.188 1.00 94.81 325 VAL A C 1
ATOM 2583 O O . VAL A 1 325 ? -11.000 1.256 -9.813 1.00 94.81 325 VAL A O 1
ATOM 2586 N N . HIS A 1 326 ? -10.222 -0.323 -11.216 1.00 95.19 326 HIS A N 1
ATOM 2587 C CA . HIS A 1 326 ? -9.246 0.504 -11.920 1.00 95.19 326 HIS A CA 1
ATOM 2588 C C . HIS A 1 326 ? -9.446 0.449 -13.432 1.00 95.19 326 HIS A C 1
ATOM 2590 O O . HIS A 1 326 ? -9.866 -0.573 -13.975 1.00 95.19 326 HIS A O 1
ATOM 2596 N N . TRP A 1 327 ? -9.060 1.526 -14.116 1.00 94.31 327 TRP A N 1
ATOM 2597 C CA . TRP A 1 327 ? -9.123 1.638 -15.571 1.00 94.31 327 TRP A CA 1
ATOM 2598 C C . TRP A 1 327 ? -7.746 1.874 -16.181 1.00 94.31 327 TRP A C 1
ATOM 2600 O O . TRP A 1 327 ? -6.994 2.755 -15.753 1.00 94.31 327 TRP A O 1
ATOM 2610 N N . ILE A 1 328 ? -7.457 1.130 -17.245 1.00 92.75 328 ILE A N 1
ATOM 2611 C CA . ILE A 1 328 ? -6.293 1.310 -18.112 1.00 92.75 328 ILE A CA 1
ATOM 2612 C C . ILE A 1 328 ? -6.802 1.434 -19.553 1.00 92.75 328 ILE A C 1
ATOM 2614 O O . ILE A 1 328 ? -7.590 0.623 -20.022 1.00 92.75 328 ILE A O 1
ATOM 2618 N N . THR A 1 329 ? -6.384 2.471 -20.272 1.00 89.94 329 THR A N 1
ATOM 2619 C CA . THR A 1 329 ? -6.737 2.659 -21.693 1.00 89.94 329 THR A CA 1
ATOM 2620 C C . THR A 1 329 ? -6.172 1.547 -22.585 1.00 89.94 329 THR A C 1
ATOM 2622 O O . THR A 1 329 ? -5.231 0.855 -22.200 1.00 89.94 329 THR A O 1
ATOM 2625 N N . THR A 1 330 ? -6.672 1.422 -23.819 1.00 83.38 330 THR A N 1
ATOM 2626 C CA . THR A 1 330 ? -6.116 0.486 -24.817 1.00 83.38 330 THR A CA 1
ATOM 2627 C C . THR A 1 330 ? -4.626 0.735 -25.072 1.00 83.38 330 THR A C 1
ATOM 2629 O O . THR A 1 330 ? -3.848 -0.209 -25.083 1.00 83.38 330 THR A O 1
ATOM 2632 N N . GLY A 1 331 ? -4.198 2.003 -25.124 1.00 79.75 331 GLY A N 1
ATOM 2633 C CA . GLY A 1 331 ? -2.783 2.392 -25.217 1.00 79.75 331 GLY A CA 1
ATOM 2634 C C . GLY A 1 331 ? -1.980 2.222 -23.917 1.00 79.75 331 GLY A C 1
ATOM 2635 O O . GLY A 1 331 ? -0.940 2.849 -23.745 1.00 79.75 331 GLY A O 1
ATOM 2636 N N . GLY A 1 332 ? -2.471 1.458 -22.939 1.00 80.50 332 GLY A N 1
ATOM 2637 C CA . GLY A 1 332 ? -1.713 1.121 -21.735 1.00 80.50 332 GLY A CA 1
ATOM 2638 C C . GLY A 1 332 ? -1.521 2.265 -20.740 1.00 80.50 332 GLY A C 1
ATOM 2639 O O . GLY A 1 332 ? -0.720 2.139 -19.827 1.00 80.50 332 GLY A O 1
ATOM 2640 N N . ARG A 1 333 ? -2.222 3.396 -20.872 1.00 86.38 333 ARG A N 1
ATOM 2641 C CA . ARG A 1 333 ? -2.187 4.486 -19.879 1.00 86.38 333 ARG A CA 1
ATOM 2642 C C . ARG A 1 333 ? -3.199 4.229 -18.762 1.00 86.38 333 ARG A C 1
ATOM 2644 O O . ARG A 1 333 ? -4.365 3.994 -19.065 1.00 86.38 333 ARG A O 1
ATOM 2651 N N . TYR A 1 334 ? -2.785 4.359 -17.502 1.00 89.88 334 TYR A N 1
ATOM 2652 C CA . TYR A 1 334 ? -3.700 4.383 -16.354 1.00 89.88 334 TYR A CA 1
ATOM 2653 C C . TYR A 1 334 ? -4.636 5.599 -16.422 1.00 89.88 334 TYR A C 1
ATOM 2655 O O . TYR A 1 334 ? -4.160 6.726 -16.573 1.00 89.88 334 TYR A O 1
ATOM 2663 N N . SER A 1 335 ? -5.947 5.371 -16.328 1.00 88.81 335 SER A N 1
ATOM 2664 C CA . SER A 1 335 ? -6.969 6.423 -16.437 1.00 88.81 335 SER A CA 1
ATOM 2665 C C . SER A 1 335 ? -7.509 6.873 -15.087 1.00 88.81 335 SER A C 1
ATOM 2667 O O . SER A 1 335 ? -7.811 8.049 -14.920 1.00 88.81 335 SER A O 1
ATOM 2669 N N . GLY A 1 336 ? -7.658 5.953 -14.135 1.00 89.44 336 GLY A N 1
ATOM 2670 C CA . GLY A 1 336 ? -8.263 6.268 -12.847 1.00 89.44 336 GLY A CA 1
ATOM 2671 C C . GLY A 1 336 ? -8.758 5.037 -12.103 1.00 89.44 336 GLY A C 1
ATOM 2672 O O . GLY A 1 336 ? -8.588 3.902 -12.557 1.00 89.44 336 GLY A O 1
ATOM 2673 N N . ALA A 1 337 ? -9.377 5.290 -10.955 1.00 90.69 337 ALA A N 1
ATOM 2674 C CA . ALA A 1 337 ? -9.971 4.279 -10.097 1.00 90.69 337 ALA A CA 1
ATOM 2675 C C . ALA A 1 337 ? -11.284 4.769 -9.495 1.00 90.69 337 ALA A C 1
ATOM 2677 O O . ALA A 1 337 ? -11.533 5.970 -9.396 1.00 90.69 337 ALA A O 1
ATOM 2678 N N . TRP A 1 338 ? -12.092 3.812 -9.062 1.00 89.81 338 TRP A N 1
ATOM 2679 C CA . TRP A 1 338 ? -13.270 4.034 -8.248 1.00 89.81 338 TRP A CA 1
ATOM 2680 C C . TRP A 1 338 ? -12.920 3.691 -6.802 1.00 89.81 338 TRP A C 1
ATOM 2682 O O . TRP A 1 338 ? -12.304 2.657 -6.538 1.00 89.81 338 TRP A O 1
ATOM 2692 N N . VAL A 1 339 ? -13.309 4.568 -5.880 1.00 75.50 339 VAL A N 1
ATOM 2693 C CA . VAL A 1 339 ? -13.048 4.426 -4.446 1.00 75.50 339 VAL A CA 1
ATOM 2694 C C . VAL A 1 339 ? -14.381 4.401 -3.714 1.00 75.50 339 VAL A C 1
ATOM 2696 O O . VAL A 1 339 ? -15.269 5.206 -3.997 1.00 75.50 339 VAL A O 1
ATOM 2699 N N . SER A 1 340 ? -14.519 3.463 -2.781 1.00 73.81 340 SER A N 1
ATOM 2700 C CA . SER A 1 340 ? -15.674 3.398 -1.890 1.00 73.81 340 SER A CA 1
ATOM 2701 C C . SER A 1 340 ? -15.512 4.415 -0.760 1.00 73.81 340 SER A C 1
ATOM 2703 O O . SER A 1 340 ? -14.500 4.408 -0.062 1.00 73.81 340 SER A O 1
ATOM 2705 N N . GLY A 1 341 ? -16.517 5.268 -0.561 1.00 73.12 341 GLY A N 1
ATOM 2706 C CA . GLY A 1 341 ? -16.524 6.253 0.521 1.00 73.12 341 GLY A CA 1
ATOM 2707 C C . GLY A 1 341 ? -15.470 7.357 0.378 1.00 73.12 341 GLY A C 1
ATOM 2708 O O . GLY A 1 341 ? -14.824 7.524 -0.655 1.00 73.12 341 GLY A O 1
ATOM 2709 N N . THR A 1 342 ? -15.321 8.154 1.433 1.00 69.94 342 THR A N 1
ATOM 2710 C CA . THR A 1 342 ? -14.409 9.307 1.474 1.00 69.94 342 THR A CA 1
ATOM 2711 C C . THR A 1 342 ? -12.992 8.938 1.917 1.00 69.94 342 THR A C 1
ATOM 2713 O O . THR A 1 342 ? -12.078 9.729 1.684 1.00 69.94 342 THR A O 1
ATOM 2716 N N . GLY A 1 343 ? -12.775 7.738 2.470 1.00 69.81 343 GLY A N 1
ATOM 2717 C CA . GLY A 1 343 ? -11.495 7.280 3.023 1.00 69.81 343 GLY A CA 1
ATOM 2718 C C . GLY A 1 343 ? -11.160 7.905 4.386 1.00 69.81 343 GLY A C 1
ATOM 2719 O O . GLY A 1 343 ? -11.966 8.622 4.972 1.00 69.81 343 GLY A O 1
ATOM 2720 N N . SER A 1 344 ? -9.950 7.651 4.895 1.00 78.19 344 SER A N 1
ATOM 2721 C CA . SER A 1 344 ? -9.526 8.128 6.222 1.00 78.19 344 SER A CA 1
ATOM 2722 C C . SER A 1 344 ? -9.131 9.613 6.201 1.00 78.19 344 SER A C 1
ATOM 2724 O O . SER A 1 344 ? -7.988 9.973 5.909 1.00 78.19 344 SER A O 1
ATOM 2726 N N . VAL A 1 345 ? -10.081 10.499 6.519 1.00 83.50 345 VAL A N 1
ATOM 2727 C CA . VAL A 1 345 ? -9.873 11.962 6.519 1.00 83.50 345 VAL A CA 1
ATOM 2728 C C . VAL A 1 345 ? -8.740 12.375 7.466 1.00 83.50 345 VAL A C 1
ATOM 2730 O O . VAL A 1 345 ? -7.905 13.200 7.099 1.00 83.50 345 VAL A O 1
ATOM 2733 N N . GLN A 1 346 ? -8.650 11.755 8.645 1.00 86.31 346 GLN A N 1
ATOM 2734 C CA . GLN A 1 346 ? -7.606 12.043 9.637 1.00 86.31 346 GLN A CA 1
ATOM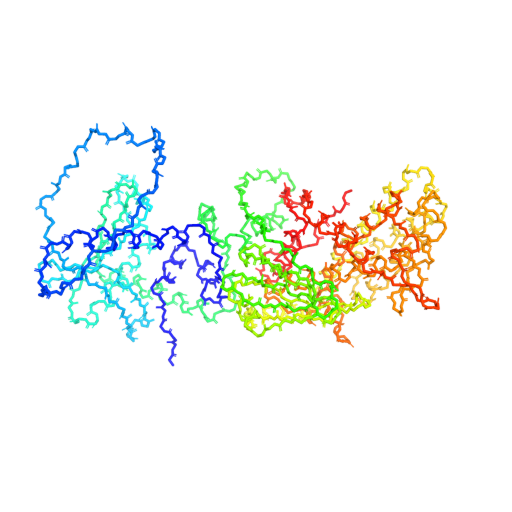 2735 C C . GLN A 1 346 ? -6.193 11.785 9.095 1.00 86.31 346 GLN A C 1
ATOM 2737 O O . GLN A 1 346 ? -5.284 12.594 9.300 1.00 86.31 346 GLN A O 1
ATOM 2742 N N . ARG A 1 347 ? -6.005 10.703 8.326 1.00 88.94 347 ARG A N 1
ATOM 2743 C CA . ARG A 1 347 ? -4.722 10.406 7.669 1.00 88.94 347 ARG A CA 1
ATOM 2744 C C . ARG A 1 347 ? -4.348 11.462 6.647 1.00 88.94 347 ARG A C 1
ATOM 2746 O O . ARG A 1 347 ? -3.200 11.898 6.629 1.00 88.94 347 ARG A O 1
ATOM 2753 N N . ARG A 1 348 ? -5.314 11.911 5.844 1.00 90.69 348 ARG A N 1
ATOM 2754 C CA . ARG A 1 348 ? -5.089 12.975 4.857 1.00 90.69 348 ARG A CA 1
ATOM 2755 C C . ARG A 1 348 ? -4.744 14.300 5.518 1.00 90.69 348 ARG A C 1
ATOM 2757 O O . ARG A 1 348 ? -3.804 14.945 5.080 1.00 90.69 348 ARG A O 1
ATOM 2764 N N . ILE A 1 349 ? -5.415 14.675 6.611 1.00 91.62 349 ILE A N 1
ATOM 2765 C CA . ILE A 1 349 ? -5.068 15.886 7.375 1.00 91.62 349 ILE A CA 1
ATOM 2766 C C . ILE A 1 349 ? -3.605 15.830 7.831 1.00 91.62 349 ILE A C 1
ATOM 2768 O O . ILE A 1 349 ? -2.870 16.801 7.650 1.00 91.62 349 ILE A O 1
ATOM 2772 N N . ARG A 1 350 ? -3.158 14.694 8.381 1.00 91.94 350 ARG A N 1
ATOM 2773 C CA . ARG A 1 350 ? -1.758 14.516 8.795 1.00 91.94 350 ARG A CA 1
ATOM 2774 C C . ARG A 1 350 ? -0.788 14.531 7.620 1.00 91.94 350 ARG A C 1
ATOM 2776 O O . ARG A 1 350 ? 0.230 15.204 7.709 1.00 91.94 350 ARG A O 1
ATOM 2783 N N . GLN A 1 351 ? -1.125 13.869 6.515 1.00 94.12 351 GLN A N 1
ATOM 2784 C CA . GLN A 1 351 ? -0.335 13.904 5.283 1.00 94.12 351 GLN A CA 1
ATOM 2785 C C . GLN A 1 351 ? -0.185 15.337 4.758 1.00 94.12 351 GLN A C 1
ATOM 2787 O O . GLN A 1 351 ? 0.916 15.754 4.414 1.00 94.12 351 GLN A O 1
ATOM 2792 N N . TYR A 1 352 ? -1.275 16.103 4.709 1.00 93.69 352 TYR A N 1
ATOM 2793 C CA . TYR A 1 352 ? -1.255 17.480 4.225 1.00 93.69 352 TYR A CA 1
ATOM 2794 C C . TYR A 1 352 ? -0.386 18.362 5.121 1.00 93.69 352 TYR A C 1
ATOM 2796 O O . TYR A 1 352 ? 0.420 19.126 4.605 1.00 93.69 352 TYR A O 1
ATOM 2804 N N . ARG A 1 353 ? -0.483 18.210 6.450 1.00 93.69 353 ARG A N 1
ATOM 2805 C CA . ARG A 1 353 ? 0.415 18.895 7.396 1.00 93.69 353 ARG A CA 1
ATOM 2806 C C . ARG A 1 353 ? 1.873 18.495 7.166 1.00 93.69 353 ARG A C 1
ATOM 2808 O O . ARG A 1 353 ? 2.717 19.367 6.998 1.00 93.69 353 ARG A O 1
ATOM 2815 N N . ALA A 1 354 ? 2.161 17.200 7.076 1.00 93.50 354 ALA A N 1
ATOM 2816 C CA . ALA A 1 354 ? 3.508 16.686 6.850 1.00 93.50 354 ALA A CA 1
ATOM 2817 C C . ALA A 1 354 ? 4.132 17.221 5.554 1.00 93.50 354 ALA A C 1
ATOM 2819 O O . ALA A 1 354 ? 5.284 17.635 5.543 1.00 93.50 354 ALA A O 1
ATOM 2820 N N . PHE A 1 355 ? 3.373 17.267 4.459 1.00 93.31 355 PHE A N 1
ATOM 2821 C CA . PHE A 1 355 ? 3.903 17.693 3.159 1.00 93.31 355 PHE A CA 1
ATOM 2822 C C . PHE A 1 355 ? 3.928 19.218 2.975 1.00 93.31 355 PHE A C 1
ATOM 2824 O O . PHE A 1 355 ? 4.354 19.705 1.929 1.00 93.31 355 PHE A O 1
ATOM 2831 N N . THR A 1 356 ? 3.517 19.980 3.994 1.00 92.19 356 THR A N 1
ATOM 2832 C CA . THR A 1 356 ? 3.804 21.423 4.074 1.00 92.19 356 THR A CA 1
ATOM 2833 C C . THR A 1 356 ? 5.178 21.715 4.683 1.00 92.19 356 THR A C 1
ATOM 2835 O O . THR A 1 356 ? 5.706 22.806 4.477 1.00 92.19 356 THR A O 1
ATOM 2838 N N . ASP A 1 357 ? 5.793 20.743 5.366 1.00 94.38 357 ASP A N 1
ATOM 2839 C CA . ASP A 1 357 ? 7.163 20.837 5.867 1.00 94.38 357 ASP A CA 1
ATOM 2840 C C . ASP A 1 357 ? 8.164 20.514 4.743 1.00 94.38 357 ASP A C 1
ATOM 2842 O O . ASP A 1 357 ? 8.299 19.370 4.290 1.00 94.38 357 ASP A O 1
ATOM 2846 N N . SER A 1 358 ? 8.879 21.541 4.276 1.00 93.62 358 SER A N 1
ATOM 2847 C CA . SER A 1 358 ? 9.858 21.409 3.196 1.00 93.62 358 SER A CA 1
ATOM 2848 C C . SER A 1 358 ? 11.071 20.562 3.574 1.00 93.62 358 SER A C 1
ATOM 2850 O O . SER A 1 358 ? 11.644 19.916 2.694 1.00 93.62 358 SER A O 1
ATOM 2852 N N . GLU A 1 359 ? 11.466 20.566 4.848 1.00 94.44 359 GLU A N 1
ATOM 2853 C CA . GLU A 1 359 ? 12.626 19.817 5.330 1.00 94.44 359 GLU A CA 1
ATOM 2854 C C . GLU A 1 359 ? 12.300 18.323 5.358 1.00 94.44 359 GLU A C 1
ATOM 2856 O O . GLU A 1 359 ? 13.024 17.517 4.768 1.00 94.44 359 GLU A O 1
ATOM 2861 N N . LEU A 1 360 ? 11.140 17.956 5.916 1.00 94.12 360 LEU A N 1
ATOM 2862 C CA . LEU A 1 360 ? 10.645 16.580 5.861 1.00 94.12 360 LEU A CA 1
ATOM 2863 C C . LEU A 1 360 ? 10.518 16.091 4.409 1.00 94.12 360 LEU A C 1
ATOM 2865 O O . LEU A 1 360 ? 10.997 15.004 4.076 1.00 94.12 360 LEU A O 1
ATOM 2869 N N . CYS A 1 361 ? 9.927 16.897 3.519 1.00 95.38 361 CYS A N 1
ATOM 2870 C CA . CYS A 1 361 ? 9.789 16.537 2.105 1.00 95.38 361 CYS A CA 1
ATOM 2871 C C . CYS A 1 361 ? 11.142 16.281 1.433 1.00 95.38 361 CYS A C 1
ATOM 2873 O O . CYS A 1 361 ? 11.293 15.291 0.712 1.00 95.38 361 CYS A O 1
ATOM 2875 N N . LEU A 1 362 ? 12.137 17.141 1.675 1.00 95.88 362 LEU A N 1
ATOM 2876 C CA . LEU A 1 362 ? 13.481 16.977 1.128 1.00 95.88 362 LEU A CA 1
ATOM 2877 C C . LEU A 1 362 ? 14.145 15.697 1.650 1.00 95.88 362 LEU A C 1
ATOM 2879 O O . LEU A 1 362 ? 14.699 14.932 0.859 1.00 95.88 362 LEU A O 1
ATOM 2883 N N . GLN A 1 363 ? 14.047 15.421 2.951 1.00 95.12 363 GLN A N 1
ATOM 2884 C CA . GLN A 1 363 ? 14.610 14.210 3.552 1.00 95.12 363 GLN A CA 1
ATOM 2885 C C . GLN A 1 363 ? 13.991 12.935 2.962 1.00 95.12 363 GLN A C 1
ATOM 2887 O O . GLN A 1 363 ? 14.716 12.004 2.595 1.00 95.12 363 GLN A O 1
ATOM 2892 N N . LEU A 1 364 ? 12.662 12.896 2.814 1.00 95.81 364 LEU A N 1
ATOM 2893 C CA . LEU A 1 364 ? 11.956 11.783 2.172 1.00 95.81 364 LEU A CA 1
ATOM 2894 C C . LEU A 1 364 ? 12.358 11.636 0.699 1.00 95.81 364 LEU A C 1
ATOM 2896 O O . LEU A 1 364 ? 12.627 10.524 0.237 1.00 95.81 364 LEU A O 1
ATOM 2900 N N . ALA A 1 365 ? 12.465 12.752 -0.026 1.00 96.50 365 ALA A N 1
ATOM 2901 C CA . ALA A 1 365 ? 12.881 12.777 -1.423 1.00 96.50 365 ALA A CA 1
ATOM 2902 C C . ALA A 1 365 ? 14.300 12.226 -1.613 1.00 96.50 365 ALA A C 1
ATOM 2904 O O . ALA A 1 365 ? 14.516 11.403 -2.503 1.00 96.50 365 ALA A O 1
ATOM 2905 N N . ILE A 1 366 ? 15.257 12.611 -0.761 1.00 96.50 366 ILE A N 1
ATOM 2906 C CA . ILE A 1 366 ? 16.634 12.098 -0.809 1.00 96.50 366 ILE A CA 1
ATOM 2907 C C . ILE A 1 366 ? 16.651 10.584 -0.575 1.00 96.50 366 ILE A C 1
ATOM 2909 O O . ILE A 1 366 ? 17.298 9.859 -1.336 1.00 96.50 366 ILE A O 1
ATOM 2913 N N . ARG A 1 367 ? 15.913 10.082 0.428 1.00 95.19 367 ARG A N 1
ATOM 2914 C CA . ARG A 1 367 ? 15.822 8.635 0.708 1.00 95.19 367 ARG A CA 1
ATOM 2915 C C . ARG A 1 367 ? 15.251 7.864 -0.483 1.00 95.19 367 ARG A C 1
ATOM 2917 O O . ARG A 1 367 ? 15.812 6.838 -0.874 1.00 95.19 367 ARG A O 1
ATOM 2924 N N . LEU A 1 368 ? 14.177 8.375 -1.087 1.00 96.31 368 LEU A N 1
ATOM 2925 C CA . LEU A 1 368 ? 13.557 7.784 -2.271 1.00 96.31 368 LEU A CA 1
ATOM 2926 C C . LEU A 1 368 ? 14.511 7.785 -3.476 1.00 96.31 368 LEU A C 1
ATOM 2928 O O . LEU A 1 368 ? 14.706 6.750 -4.117 1.00 96.31 368 LEU A O 1
ATOM 2932 N N . ALA A 1 369 ? 15.130 8.930 -3.773 1.00 95.88 369 ALA A N 1
ATOM 2933 C CA . ALA A 1 369 ? 16.067 9.082 -4.883 1.00 95.88 369 ALA A CA 1
ATOM 2934 C C . ALA A 1 369 ? 17.279 8.156 -4.720 1.00 95.88 369 ALA A C 1
ATOM 2936 O O . ALA A 1 369 ? 17.716 7.514 -5.677 1.00 95.88 369 ALA A O 1
ATOM 2937 N N . GLU A 1 370 ? 17.781 8.003 -3.494 1.00 95.44 370 GLU A N 1
ATOM 2938 C CA . GLU A 1 370 ? 18.822 7.033 -3.189 1.00 95.44 370 GLU A CA 1
ATOM 2939 C C . GLU A 1 370 ? 18.347 5.597 -3.441 1.00 95.44 370 GLU A C 1
ATOM 2941 O O . GLU A 1 370 ? 19.096 4.799 -4.013 1.00 95.44 370 GLU A O 1
ATOM 2946 N N . ALA A 1 371 ? 17.140 5.230 -2.993 1.00 94.94 371 ALA A N 1
ATOM 2947 C CA . ALA A 1 371 ? 16.580 3.889 -3.185 1.00 94.94 371 ALA A CA 1
ATOM 2948 C C . ALA A 1 371 ? 16.502 3.531 -4.669 1.00 94.94 371 ALA A C 1
ATOM 2950 O O . ALA A 1 371 ? 17.036 2.495 -5.080 1.00 94.94 371 ALA A O 1
ATOM 2951 N N . ARG A 1 372 ? 15.963 4.448 -5.474 1.00 95.19 372 ARG A N 1
ATOM 2952 C CA . ARG A 1 372 ? 15.917 4.345 -6.931 1.00 95.19 372 ARG A CA 1
ATOM 2953 C C . ARG A 1 372 ? 17.309 4.198 -7.546 1.00 95.19 372 ARG A C 1
ATOM 2955 O O . ARG A 1 372 ? 17.565 3.227 -8.257 1.00 95.19 372 ARG A O 1
ATOM 2962 N N . ALA A 1 373 ? 18.215 5.134 -7.261 1.00 95.81 373 ALA A N 1
ATOM 2963 C CA . ALA A 1 373 ? 19.535 5.181 -7.883 1.00 95.81 373 ALA A CA 1
ATOM 2964 C C . ALA A 1 373 ? 20.369 3.934 -7.564 1.00 95.81 373 ALA A C 1
ATOM 2966 O O . ALA A 1 373 ? 21.003 3.356 -8.449 1.00 95.81 373 ALA A O 1
ATOM 2967 N N . ARG A 1 374 ? 20.335 3.471 -6.307 1.00 95.00 374 ARG A N 1
ATOM 2968 C CA . ARG A 1 374 ? 20.992 2.216 -5.922 1.00 95.00 374 ARG A CA 1
ATOM 2969 C C . ARG A 1 374 ? 20.331 1.008 -6.574 1.00 95.00 374 ARG A C 1
ATOM 2971 O O . ARG A 1 374 ? 21.051 0.118 -7.001 1.00 95.00 374 ARG A O 1
ATOM 2978 N N . GLY A 1 375 ? 19.002 0.975 -6.684 1.00 94.44 375 GLY A N 1
ATOM 2979 C CA . GLY A 1 375 ? 18.286 -0.103 -7.371 1.00 94.44 375 GLY A CA 1
ATOM 2980 C C . GLY A 1 375 ? 18.697 -0.238 -8.840 1.00 94.44 375 GLY A C 1
ATOM 2981 O O . GLY A 1 375 ? 19.026 -1.337 -9.288 1.00 94.44 375 GLY A O 1
ATOM 2982 N N . GLN A 1 376 ? 18.755 0.886 -9.559 1.00 95.56 376 GLN A N 1
ATOM 2983 C CA . GLN A 1 376 ? 19.227 0.947 -10.946 1.00 95.56 376 GLN A CA 1
ATOM 2984 C C . GLN A 1 376 ? 20.695 0.523 -11.059 1.00 95.56 376 GLN A C 1
ATOM 2986 O O . GLN A 1 376 ? 21.027 -0.339 -11.871 1.00 95.56 376 GLN A O 1
ATOM 2991 N N . LEU A 1 377 ? 21.568 1.053 -10.196 1.00 95.12 377 LEU A N 1
ATOM 2992 C CA . LEU A 1 377 ? 22.985 0.690 -10.175 1.00 95.12 377 LEU A CA 1
ATOM 2993 C C . LEU A 1 377 ? 23.197 -0.805 -9.890 1.00 95.12 377 LEU A C 1
ATOM 2995 O O . LEU A 1 37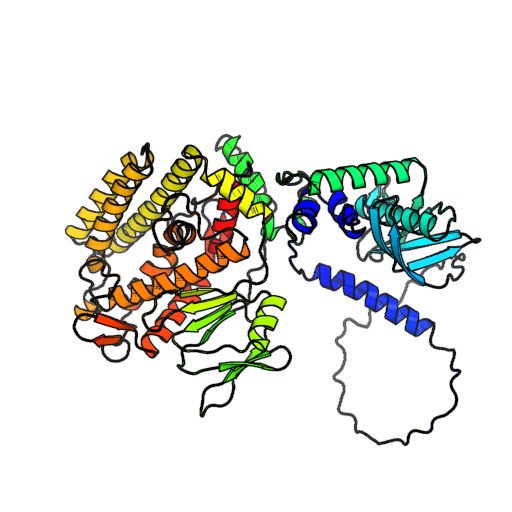7 ? 23.976 -1.446 -10.589 1.00 95.12 377 LEU A O 1
ATOM 2999 N N . SER A 1 378 ? 22.501 -1.378 -8.903 1.00 94.06 378 SER A N 1
ATOM 3000 C CA . SER A 1 378 ? 22.564 -2.813 -8.594 1.00 94.06 378 SER A CA 1
ATOM 3001 C C . SER A 1 378 ? 22.105 -3.669 -9.775 1.00 94.06 378 SER A C 1
ATOM 3003 O O . SER A 1 378 ? 22.650 -4.746 -10.010 1.00 94.06 378 SER A O 1
ATOM 3005 N N . PHE A 1 379 ? 21.106 -3.218 -10.536 1.00 94.44 379 PHE A N 1
ATOM 3006 C CA . PHE A 1 379 ? 20.651 -3.942 -11.718 1.00 94.44 379 PHE A CA 1
ATOM 3007 C C . PHE A 1 379 ? 21.689 -3.926 -12.848 1.00 94.44 379 PHE A C 1
ATOM 3009 O O . PHE A 1 379 ? 22.016 -4.994 -13.371 1.00 94.44 379 PHE A O 1
ATOM 3016 N N . LEU A 1 380 ? 22.278 -2.762 -13.146 1.00 94.06 380 LEU A N 1
ATOM 3017 C CA . LEU A 1 380 ? 23.369 -2.658 -14.122 1.00 94.06 380 LEU A CA 1
ATOM 3018 C C . LEU A 1 380 ? 24.586 -3.491 -13.696 1.00 94.06 380 LEU A C 1
ATOM 3020 O O . LEU A 1 380 ? 25.103 -4.267 -14.488 1.00 94.06 380 LEU A O 1
ATOM 3024 N N . LEU A 1 381 ? 24.998 -3.408 -12.426 1.00 92.69 381 LEU A N 1
ATOM 3025 C CA . LEU A 1 381 ? 26.159 -4.141 -11.903 1.00 92.69 381 LEU A CA 1
ATOM 3026 C C . LEU A 1 381 ? 25.999 -5.660 -11.919 1.00 92.69 381 LEU A C 1
ATOM 3028 O O . LEU A 1 381 ? 26.993 -6.376 -12.002 1.00 92.69 381 LEU A O 1
ATOM 3032 N N . ARG A 1 382 ? 24.774 -6.172 -11.767 1.00 89.31 382 ARG A N 1
ATOM 3033 C CA . ARG A 1 382 ? 24.519 -7.612 -11.899 1.00 89.31 382 ARG A CA 1
ATOM 3034 C C . ARG A 1 382 ? 24.610 -8.045 -13.351 1.00 89.31 382 ARG A C 1
ATOM 3036 O O . ARG A 1 382 ? 25.260 -9.043 -13.631 1.00 89.31 382 ARG A O 1
ATOM 3043 N N . SER A 1 383 ? 24.020 -7.261 -14.246 1.00 86.44 383 SER A N 1
ATOM 3044 C CA . SER A 1 383 ? 24.015 -7.545 -15.682 1.00 86.44 383 SER A CA 1
ATOM 3045 C C . SER A 1 383 ? 25.417 -7.439 -16.287 1.00 86.44 383 SER A C 1
ATOM 3047 O O . SER A 1 383 ? 25.780 -8.254 -17.122 1.00 86.44 383 SER A O 1
ATOM 3049 N N . SER A 1 384 ? 26.251 -6.519 -15.791 1.00 86.00 384 SER A N 1
ATOM 3050 C CA . SER A 1 384 ? 27.636 -6.328 -16.240 1.00 86.00 384 SER A CA 1
ATOM 3051 C C . SER A 1 384 ? 28.606 -7.441 -15.846 1.00 86.00 384 SER A C 1
ATOM 3053 O O . SER A 1 384 ? 29.776 -7.367 -16.208 1.00 86.00 384 SER A O 1
ATOM 3055 N N . ARG A 1 385 ? 28.183 -8.423 -15.039 1.00 84.19 385 ARG A N 1
ATOM 3056 C CA . ARG A 1 385 ? 29.012 -9.598 -14.713 1.00 84.19 385 ARG A CA 1
ATOM 3057 C C . ARG A 1 385 ? 29.013 -10.626 -15.839 1.00 84.19 385 ARG A C 1
ATOM 3059 O O . ARG A 1 385 ? 29.922 -11.445 -15.900 1.00 84.19 385 ARG A O 1
ATOM 3066 N N . GLU A 1 386 ? 28.000 -10.595 -16.697 1.00 78.62 386 GLU A N 1
ATOM 3067 C CA . GLU A 1 386 ? 27.922 -11.434 -17.887 1.00 78.62 386 GLU A CA 1
ATOM 3068 C C . GLU A 1 386 ? 28.773 -10.778 -18.986 1.00 78.62 386 GLU A C 1
ATOM 3070 O O . GLU A 1 386 ? 28.536 -9.625 -19.350 1.00 78.62 386 GLU A O 1
ATOM 3075 N N . ALA A 1 387 ? 29.798 -11.486 -19.477 1.00 63.91 387 ALA A N 1
ATOM 3076 C CA . ALA A 1 387 ? 30.807 -10.925 -20.385 1.00 63.91 387 ALA A CA 1
ATOM 3077 C C . ALA A 1 387 ? 30.191 -10.342 -21.668 1.00 63.91 387 ALA A C 1
ATOM 3079 O O . ALA A 1 387 ? 30.587 -9.264 -22.101 1.00 63.91 387 ALA A O 1
ATOM 3080 N N . GLU A 1 388 ? 29.166 -11.006 -22.204 1.00 68.25 388 GLU A N 1
ATOM 3081 C CA . GLU A 1 388 ? 28.416 -10.603 -23.403 1.00 68.25 388 GLU A CA 1
ATOM 3082 C C . GLU A 1 388 ? 27.662 -9.278 -23.242 1.00 68.25 388 GLU A C 1
ATOM 3084 O O . GLU A 1 388 ? 27.322 -8.640 -24.233 1.00 68.25 388 GLU A O 1
ATOM 3089 N N . ARG A 1 389 ? 27.411 -8.841 -22.002 1.00 73.94 389 ARG A N 1
ATOM 3090 C CA . ARG A 1 389 ? 26.701 -7.590 -21.716 1.00 73.94 389 ARG A CA 1
ATOM 3091 C C . ARG A 1 389 ? 27.629 -6.456 -21.312 1.00 73.94 389 ARG A C 1
ATOM 3093 O O . ARG A 1 389 ? 27.190 -5.317 -21.287 1.00 73.94 389 ARG A O 1
ATOM 3100 N N . SER A 1 390 ? 28.894 -6.717 -20.975 1.00 77.75 390 SER A N 1
ATOM 3101 C CA . SER A 1 390 ? 29.815 -5.699 -20.449 1.00 77.75 390 SER A CA 1
ATOM 3102 C C . SER A 1 390 ? 30.416 -4.803 -21.543 1.00 77.75 390 SER A C 1
ATOM 3104 O O . SER A 1 390 ? 31.604 -4.912 -21.851 1.00 77.75 390 SER A O 1
ATOM 3106 N N . SER A 1 391 ? 29.628 -3.865 -22.074 1.00 86.62 391 SER A N 1
ATOM 3107 C CA . SER A 1 391 ? 30.097 -2.837 -23.015 1.00 86.62 391 SER A CA 1
ATOM 3108 C C . SER A 1 391 ? 30.832 -1.666 -22.324 1.00 86.62 391 SER A C 1
ATOM 3110 O O . SER A 1 391 ? 30.585 -1.373 -21.141 1.00 86.62 391 SER A O 1
ATOM 3112 N N . PRO A 1 392 ? 31.733 -0.951 -23.032 1.00 88.94 392 PRO A N 1
ATOM 3113 C CA . PRO A 1 392 ? 32.340 0.292 -22.543 1.00 88.94 392 PRO A CA 1
ATOM 3114 C C . PRO A 1 392 ? 31.303 1.352 -22.137 1.00 88.94 392 PRO A C 1
ATOM 3116 O O . PRO A 1 392 ? 31.478 2.050 -21.133 1.00 88.94 392 PRO A O 1
ATOM 3119 N N . GLU A 1 393 ? 30.200 1.444 -22.878 1.00 89.56 393 GLU A N 1
ATOM 3120 C CA . GLU A 1 393 ? 29.078 2.354 -22.652 1.00 89.56 393 GLU A CA 1
ATOM 3121 C C . GLU A 1 393 ? 28.372 2.063 -21.323 1.00 89.56 393 GLU A C 1
ATOM 3123 O O . GLU A 1 393 ? 28.130 2.987 -20.529 1.00 89.56 393 GLU A O 1
ATOM 3128 N N . MET A 1 394 ? 28.104 0.789 -21.021 1.00 90.88 394 MET A N 1
ATOM 3129 C CA . MET A 1 394 ? 27.529 0.396 -19.738 1.00 90.88 394 MET A CA 1
ATOM 3130 C C . MET A 1 394 ? 28.492 0.690 -18.582 1.00 90.88 394 MET A C 1
ATOM 3132 O O . MET A 1 394 ? 28.072 1.245 -17.562 1.00 90.88 394 MET A O 1
ATOM 3136 N N . GLN A 1 395 ? 29.788 0.391 -18.726 1.00 92.88 395 GLN A N 1
ATOM 3137 C CA . GLN A 1 395 ? 30.786 0.688 -17.686 1.00 92.88 395 GLN A CA 1
ATOM 3138 C C . GLN A 1 395 ? 30.917 2.198 -17.430 1.00 92.88 395 GLN A C 1
ATOM 3140 O O . GLN A 1 395 ? 30.987 2.642 -16.277 1.00 92.88 395 GLN A O 1
ATOM 3145 N N . SER A 1 396 ? 30.881 3.002 -18.495 1.00 94.69 396 SER A N 1
ATOM 3146 C CA . SER A 1 396 ? 30.844 4.464 -18.417 1.00 94.69 396 SER A CA 1
ATOM 3147 C C . SER A 1 396 ? 29.605 4.955 -17.659 1.00 94.69 396 SER A C 1
ATOM 3149 O O . SER A 1 396 ? 29.719 5.758 -16.727 1.00 94.69 396 SER A O 1
ATOM 3151 N N . SER A 1 397 ? 28.432 4.397 -17.968 1.00 95.25 397 SER A N 1
ATOM 3152 C CA . SER A 1 397 ? 27.165 4.726 -17.304 1.00 95.25 397 SER A CA 1
ATOM 3153 C C . SER A 1 397 ? 27.174 4.347 -15.816 1.00 95.25 397 SER A C 1
ATOM 3155 O O . SER A 1 397 ? 26.805 5.159 -14.966 1.00 95.25 397 SER A O 1
ATOM 3157 N N . ILE A 1 398 ? 27.689 3.163 -15.465 1.00 95.88 398 ILE A N 1
ATOM 3158 C CA . ILE A 1 398 ? 27.878 2.716 -14.074 1.00 95.88 398 ILE A CA 1
ATOM 3159 C C . ILE A 1 398 ? 28.788 3.685 -13.305 1.00 95.88 398 ILE A C 1
ATOM 3161 O O . ILE A 1 398 ? 28.471 4.083 -12.177 1.00 95.88 398 ILE A O 1
ATOM 3165 N N . LYS A 1 399 ? 29.919 4.088 -13.901 1.00 96.75 399 LYS A N 1
ATOM 3166 C CA . LYS A 1 399 ? 30.860 5.042 -13.294 1.00 96.75 399 LYS A CA 1
ATOM 3167 C C . LYS A 1 399 ? 30.210 6.410 -13.079 1.00 96.75 399 LYS A C 1
ATOM 3169 O O . LYS A 1 399 ? 30.381 7.001 -12.010 1.00 96.75 399 LYS A O 1
ATOM 3174 N N . ALA A 1 400 ? 29.446 6.893 -14.056 1.00 96.75 400 ALA A N 1
ATOM 3175 C CA . ALA A 1 400 ? 28.736 8.163 -13.965 1.00 96.75 400 ALA A CA 1
ATOM 3176 C C . ALA A 1 400 ? 27.676 8.152 -12.851 1.00 96.75 400 ALA A C 1
ATOM 3178 O O . ALA A 1 400 ? 27.673 9.048 -12.007 1.00 96.75 400 ALA A O 1
ATOM 3179 N N . ILE A 1 401 ? 26.848 7.102 -12.771 1.00 96.62 401 ILE A N 1
ATOM 3180 C CA . ILE A 1 401 ? 25.844 6.944 -11.704 1.00 96.62 401 ILE A CA 1
ATOM 3181 C C . ILE A 1 401 ? 26.518 6.940 -10.326 1.00 96.62 401 ILE A C 1
ATOM 3183 O O . ILE A 1 401 ? 26.095 7.673 -9.433 1.00 96.62 401 ILE A O 1
ATOM 3187 N N . ARG A 1 402 ? 27.614 6.186 -10.150 1.00 96.56 402 ARG A N 1
ATOM 3188 C CA . ARG A 1 402 ? 28.378 6.166 -8.887 1.00 96.56 402 ARG A CA 1
ATOM 3189 C C . ARG A 1 402 ? 28.872 7.553 -8.474 1.00 96.56 402 ARG A C 1
ATOM 3191 O O . ARG A 1 402 ? 28.789 7.893 -7.296 1.00 96.56 402 ARG A O 1
ATOM 3198 N N . LYS A 1 403 ? 29.352 8.355 -9.429 1.00 96.75 403 LYS A N 1
ATOM 3199 C CA . LYS A 1 403 ? 29.828 9.723 -9.174 1.00 96.75 403 LYS A CA 1
ATOM 3200 C C . LYS A 1 403 ? 28.699 10.656 -8.718 1.00 96.75 403 LYS A C 1
ATOM 3202 O O . LYS A 1 403 ? 28.950 11.541 -7.905 1.00 96.75 403 LYS A O 1
ATOM 3207 N N . LEU A 1 404 ? 27.473 10.451 -9.205 1.00 96.81 404 LEU A N 1
ATOM 3208 C CA . LEU A 1 404 ? 26.308 11.272 -8.854 1.00 96.81 404 LEU A CA 1
ATOM 3209 C C . LEU A 1 404 ? 25.676 10.905 -7.500 1.00 96.81 404 LEU A C 1
ATOM 3211 O O . LEU A 1 404 ? 25.029 11.756 -6.895 1.00 96.81 404 LEU A O 1
ATOM 3215 N N . LEU A 1 405 ? 25.893 9.688 -6.984 1.00 94.50 405 LEU A N 1
ATOM 3216 C CA . LEU A 1 405 ? 25.283 9.233 -5.724 1.00 94.50 405 LEU A CA 1
ATOM 3217 C C . LEU A 1 405 ? 25.672 10.089 -4.510 1.00 94.50 405 LEU A C 1
ATOM 3219 O O . LEU A 1 405 ? 24.799 10.498 -3.750 1.00 94.50 405 LEU A O 1
ATOM 3223 N N . SER A 1 406 ? 26.966 10.351 -4.295 1.00 94.94 406 SER A N 1
ATOM 3224 C CA . SER A 1 406 ? 27.399 11.079 -3.091 1.00 94.94 406 SER A CA 1
ATOM 3225 C C . SER A 1 406 ? 26.931 12.542 -3.065 1.00 94.94 406 SER A C 1
ATOM 3227 O O . SER A 1 406 ? 26.487 12.968 -1.999 1.00 94.94 406 SER A O 1
ATOM 3229 N N . PRO A 1 407 ? 27.004 13.319 -4.164 1.00 96.25 407 PRO A N 1
ATOM 3230 C CA . PRO A 1 407 ? 26.444 14.671 -4.204 1.00 96.25 407 PRO A CA 1
ATOM 3231 C C . PRO A 1 407 ? 24.922 14.702 -4.032 1.00 96.25 407 PRO A C 1
ATOM 3233 O O . PRO A 1 407 ? 24.412 15.564 -3.325 1.00 96.25 407 PRO A O 1
ATOM 3236 N N . MET A 1 408 ? 24.202 13.733 -4.610 1.00 96.38 408 MET A N 1
ATOM 3237 C CA . MET A 1 408 ? 22.744 13.617 -4.490 1.00 96.38 408 MET A CA 1
ATOM 3238 C C . MET A 1 408 ? 22.284 13.486 -3.032 1.00 96.38 408 MET A C 1
ATOM 3240 O O . MET A 1 408 ? 21.295 14.098 -2.641 1.00 96.38 408 MET A O 1
ATOM 3244 N N . LEU A 1 409 ? 23.027 12.736 -2.212 1.00 95.12 409 LEU A N 1
ATOM 3245 C CA . LEU A 1 409 ? 22.743 12.575 -0.781 1.00 95.12 409 LEU A CA 1
ATOM 3246 C C . LEU A 1 409 ? 22.954 13.848 0.048 1.00 95.12 409 LEU A C 1
ATOM 3248 O O . LEU A 1 409 ? 22.508 13.908 1.187 1.00 95.12 409 LEU A O 1
ATOM 3252 N N . ARG A 1 410 ? 23.647 14.845 -0.509 1.00 95.81 410 ARG A N 1
ATOM 3253 C CA . ARG A 1 410 ? 23.915 16.146 0.119 1.00 95.81 410 ARG A CA 1
ATOM 3254 C C . ARG A 1 410 ? 23.114 17.275 -0.535 1.00 95.81 410 ARG A C 1
ATOM 3256 O O . ARG A 1 410 ? 23.444 18.442 -0.344 1.00 95.81 410 ARG A O 1
ATOM 3263 N N . ALA A 1 411 ? 22.117 16.940 -1.355 1.00 95.75 411 ALA A N 1
ATOM 3264 C CA . ALA A 1 411 ? 21.266 17.928 -1.999 1.00 95.75 411 ALA A CA 1
ATOM 3265 C C . ALA A 1 411 ? 20.529 18.764 -0.941 1.00 95.75 411 ALA A C 1
ATOM 3267 O O . ALA A 1 411 ? 19.952 18.221 -0.006 1.00 95.75 411 ALA A O 1
ATOM 3268 N N . THR A 1 412 ? 20.530 20.085 -1.109 1.00 95.75 412 THR A N 1
ATOM 3269 C CA . THR A 1 412 ? 19.895 21.040 -0.183 1.00 95.75 412 THR A CA 1
ATOM 3270 C C . THR A 1 412 ? 18.525 21.511 -0.668 1.00 95.75 412 THR A C 1
ATOM 3272 O O . THR A 1 412 ? 17.887 22.346 -0.035 1.00 95.75 412 THR A O 1
ATOM 3275 N N . SER A 1 413 ? 18.061 21.012 -1.819 1.00 95.50 413 SER A N 1
ATOM 3276 C CA . SER A 1 413 ? 16.764 21.375 -2.391 1.00 95.50 413 SER A CA 1
ATOM 3277 C C . SER A 1 413 ? 16.208 20.282 -3.300 1.00 95.50 413 SER A C 1
ATOM 3279 O O . SER A 1 413 ? 16.959 19.552 -3.951 1.00 95.50 413 SER A O 1
ATOM 3281 N N . ILE A 1 414 ? 14.879 20.221 -3.420 1.00 93.75 414 ILE A N 1
ATOM 3282 C CA . ILE A 1 414 ? 14.188 19.298 -4.337 1.00 93.75 414 ILE A CA 1
ATOM 3283 C C . ILE A 1 414 ? 14.619 19.528 -5.794 1.00 93.75 414 ILE A C 1
ATOM 3285 O O . ILE A 1 414 ? 14.731 18.578 -6.568 1.00 93.75 414 ILE A O 1
ATOM 3289 N N . ASP A 1 415 ? 14.875 20.778 -6.183 1.00 92.94 415 ASP A N 1
ATOM 3290 C CA . ASP A 1 415 ? 15.230 21.109 -7.564 1.00 92.94 415 ASP A CA 1
ATOM 3291 C C . ASP A 1 415 ? 16.655 20.641 -7.911 1.00 92.94 415 ASP A C 1
ATOM 3293 O O . ASP A 1 415 ? 16.867 20.075 -8.984 1.00 92.94 415 ASP A O 1
ATOM 3297 N N . SER A 1 416 ? 17.614 20.762 -6.983 1.00 95.25 416 SER A N 1
ATOM 3298 C CA . SER A 1 416 ? 18.950 20.171 -7.166 1.00 95.25 416 SER A CA 1
ATOM 3299 C C . SER A 1 416 ? 18.897 18.638 -7.188 1.00 95.25 416 SER A C 1
ATOM 3301 O O . SER A 1 416 ? 19.520 18.009 -8.045 1.00 95.25 416 SER A O 1
ATOM 3303 N N . LEU A 1 417 ? 18.080 18.034 -6.316 1.00 96.25 417 LEU A N 1
ATOM 3304 C CA . LEU A 1 417 ? 17.860 16.589 -6.272 1.00 96.25 417 LEU A CA 1
ATOM 3305 C C . LEU A 1 417 ? 17.299 16.043 -7.593 1.00 96.25 417 LEU A C 1
ATOM 3307 O O . LEU A 1 417 ? 17.762 15.011 -8.078 1.00 96.25 417 LEU A O 1
ATOM 3311 N N . ARG A 1 418 ? 16.358 16.762 -8.218 1.00 93.56 418 ARG A N 1
ATOM 3312 C CA . ARG A 1 418 ? 15.833 16.443 -9.556 1.00 93.56 418 ARG A CA 1
ATOM 3313 C C . ARG A 1 418 ? 16.908 16.445 -10.636 1.00 93.56 418 ARG A C 1
ATOM 3315 O O . ARG A 1 418 ? 16.874 15.590 -11.515 1.00 93.56 418 ARG A O 1
ATOM 3322 N N . GLY A 1 419 ? 17.864 17.371 -10.572 1.00 94.81 419 GLY A N 1
ATOM 3323 C CA . GLY A 1 419 ? 19.003 17.389 -11.493 1.00 94.81 419 GLY A CA 1
ATOM 3324 C C . GLY A 1 419 ? 19.828 16.101 -11.411 1.00 94.81 419 GLY A C 1
ATOM 3325 O O . GLY A 1 419 ? 20.131 15.487 -12.437 1.00 94.81 419 GLY A O 1
ATOM 3326 N N . TYR A 1 420 ? 20.130 15.644 -10.191 1.00 96.50 420 TYR A N 1
ATOM 3327 C CA . TYR A 1 420 ? 20.841 14.381 -9.972 1.00 96.50 420 TYR A CA 1
ATOM 3328 C C . TYR A 1 420 ? 20.027 13.162 -10.417 1.00 96.50 420 TYR A C 1
ATOM 3330 O O . TYR A 1 420 ? 20.557 12.303 -11.120 1.00 96.50 420 TYR A O 1
ATOM 3338 N N . GLU A 1 421 ? 18.745 13.097 -10.049 1.00 94.62 421 GLU A N 1
ATOM 3339 C CA . GLU A 1 421 ? 17.841 12.011 -10.440 1.00 94.62 421 GLU A CA 1
ATOM 3340 C C . GLU A 1 421 ? 17.708 11.906 -11.965 1.00 94.62 421 GLU A C 1
ATOM 3342 O O . GLU A 1 421 ? 17.872 10.816 -12.516 1.00 94.62 421 GLU A O 1
ATOM 3347 N N . GLY A 1 422 ? 17.493 13.032 -12.651 1.00 93.38 422 GLY A N 1
ATOM 3348 C CA . GLY A 1 422 ? 17.405 13.078 -14.108 1.00 93.38 422 GLY A CA 1
ATOM 3349 C C . GLY A 1 422 ? 18.699 12.622 -14.782 1.00 93.38 422 GLY A C 1
ATOM 3350 O O . GLY A 1 422 ? 18.656 11.836 -15.730 1.00 93.38 422 GLY A O 1
ATOM 3351 N N . GLY A 1 423 ? 19.856 13.041 -14.254 1.00 96.00 423 GLY A N 1
ATOM 3352 C CA . GLY A 1 423 ? 21.164 12.582 -14.724 1.00 96.00 423 GLY A CA 1
ATOM 3353 C C . GLY A 1 423 ? 21.352 11.071 -14.561 1.00 96.00 423 GLY A C 1
ATOM 3354 O O . GLY A 1 423 ? 21.723 10.388 -15.515 1.00 96.00 423 GLY A O 1
ATOM 3355 N N . ILE A 1 424 ? 21.044 10.528 -13.380 1.00 96.44 424 ILE A N 1
ATOM 3356 C CA . ILE A 1 424 ? 21.113 9.083 -13.104 1.00 96.44 424 ILE A CA 1
ATOM 3357 C C . ILE A 1 424 ? 20.172 8.308 -14.033 1.00 96.44 424 ILE A C 1
ATOM 3359 O O . ILE A 1 424 ? 20.584 7.309 -14.624 1.00 96.44 424 ILE A O 1
ATOM 3363 N N . GLY A 1 425 ? 18.941 8.791 -14.219 1.00 94.94 425 GLY A N 1
ATOM 3364 C CA . GLY A 1 425 ? 17.974 8.203 -15.140 1.00 94.94 425 GLY A CA 1
ATOM 3365 C C . GLY A 1 425 ? 18.472 8.185 -16.587 1.00 94.94 425 GLY A C 1
ATOM 3366 O O . GLY A 1 425 ? 18.336 7.165 -17.260 1.00 94.94 425 GLY A O 1
ATOM 3367 N N . ALA A 1 426 ? 19.094 9.269 -17.056 1.00 94.88 426 ALA A N 1
ATOM 3368 C CA . ALA A 1 426 ? 19.653 9.347 -18.405 1.00 94.88 426 ALA A CA 1
ATOM 3369 C C . ALA A 1 426 ? 20.773 8.317 -18.629 1.00 94.88 426 ALA A C 1
ATOM 3371 O O . ALA A 1 426 ? 20.757 7.616 -19.639 1.00 94.88 426 ALA A O 1
ATOM 3372 N N . TYR A 1 427 ? 21.705 8.173 -17.679 1.00 96.31 427 TYR A N 1
ATOM 3373 C CA . TYR A 1 427 ? 22.751 7.145 -17.759 1.00 96.31 427 TYR A CA 1
ATOM 3374 C C . TYR A 1 427 ? 22.182 5.727 -17.668 1.00 96.31 427 TYR A C 1
ATOM 3376 O O . TYR A 1 427 ? 22.623 4.846 -18.399 1.00 96.31 427 TYR A O 1
ATOM 3384 N N . TYR A 1 428 ? 21.181 5.502 -16.814 1.00 96.38 428 TYR A N 1
ATOM 3385 C CA . TYR A 1 428 ? 20.519 4.203 -16.711 1.00 96.38 428 TYR A CA 1
ATOM 3386 C C . TYR A 1 428 ? 19.866 3.791 -18.036 1.00 96.38 428 TYR A C 1
ATOM 3388 O O . TYR A 1 428 ? 20.110 2.691 -18.522 1.00 96.38 428 TYR A O 1
ATOM 3396 N N . PHE A 1 429 ? 19.078 4.679 -18.652 1.00 94.25 429 PHE A N 1
ATOM 3397 C CA . PHE A 1 429 ? 18.411 4.372 -19.918 1.00 94.25 429 PHE A CA 1
ATOM 3398 C C . PHE A 1 429 ? 19.365 4.320 -21.112 1.00 94.25 429 PHE A C 1
ATOM 3400 O O . PHE A 1 429 ? 19.072 3.615 -22.071 1.00 94.25 429 PHE A O 1
ATOM 3407 N N . ARG A 1 430 ? 20.510 5.010 -21.052 1.00 93.50 430 ARG A N 1
ATOM 3408 C CA . ARG A 1 430 ? 21.575 4.864 -22.052 1.00 93.50 430 ARG A CA 1
ATOM 3409 C C . ARG A 1 430 ? 22.179 3.459 -22.054 1.00 93.50 430 ARG A C 1
ATOM 3411 O O . ARG A 1 430 ? 22.504 2.971 -23.121 1.00 93.50 430 ARG A O 1
ATOM 3418 N N . ALA A 1 431 ? 22.291 2.822 -20.888 1.00 93.56 431 ALA A N 1
ATOM 3419 C CA . ALA A 1 431 ? 22.787 1.450 -20.749 1.00 93.56 431 ALA A CA 1
ATOM 3420 C C . ALA A 1 431 ? 21.698 0.376 -20.953 1.00 93.56 431 ALA A C 1
ATOM 3422 O O . ALA A 1 431 ? 21.976 -0.813 -20.851 1.00 93.56 431 ALA A O 1
ATOM 3423 N N . LEU A 1 432 ? 20.443 0.769 -21.201 1.00 91.69 432 LEU A N 1
ATOM 3424 C CA . LEU A 1 432 ? 19.331 -0.163 -21.406 1.00 91.69 432 LEU A CA 1
ATOM 3425 C C . LEU A 1 432 ? 19.533 -1.128 -22.596 1.00 91.69 432 LEU A C 1
ATOM 3427 O O . LEU A 1 432 ? 19.180 -2.296 -22.430 1.00 91.69 432 LEU A O 1
ATOM 3431 N N . PRO A 1 433 ? 20.085 -0.707 -23.756 1.00 92.75 433 PRO A N 1
ATOM 3432 C CA . PRO A 1 433 ? 20.314 -1.613 -24.883 1.00 92.75 433 PRO A CA 1
ATOM 3433 C C . PRO A 1 433 ? 21.283 -2.747 -24.528 1.00 92.75 433 PRO A C 1
ATOM 3435 O O . PRO A 1 433 ? 21.048 -3.887 -24.916 1.00 92.75 433 PRO A O 1
ATOM 3438 N N . ASP A 1 434 ? 22.299 -2.459 -23.707 1.00 91.75 434 ASP A N 1
ATOM 3439 C CA . ASP A 1 434 ? 23.302 -3.431 -23.242 1.00 91.75 434 ASP A CA 1
ATOM 3440 C C . ASP A 1 434 ? 22.720 -4.501 -22.299 1.00 91.75 434 ASP A C 1
ATOM 3442 O O . ASP A 1 434 ? 23.345 -5.526 -22.025 1.00 91.75 434 ASP A O 1
ATOM 3446 N N . LEU A 1 435 ? 21.511 -4.277 -21.772 1.00 91.75 435 LEU A N 1
ATOM 3447 C CA . LEU A 1 435 ? 20.813 -5.264 -20.949 1.00 91.75 435 LEU A CA 1
ATOM 3448 C C . LEU A 1 435 ? 20.134 -6.357 -21.785 1.00 91.75 435 LEU A C 1
ATOM 3450 O O . LEU A 1 435 ? 19.774 -7.399 -21.228 1.00 91.75 435 LEU A O 1
ATOM 3454 N N . ILE A 1 436 ? 19.951 -6.127 -23.089 1.00 92.19 436 ILE A N 1
ATOM 3455 C CA . ILE A 1 436 ? 19.353 -7.081 -24.021 1.00 92.19 436 ILE A CA 1
ATOM 3456 C C . ILE A 1 436 ? 20.454 -7.916 -24.671 1.00 92.19 436 ILE A C 1
ATOM 3458 O O . ILE A 1 436 ? 21.386 -7.375 -25.264 1.00 92.19 436 ILE A O 1
ATOM 3462 N N . VAL A 1 437 ? 20.350 -9.241 -24.563 1.00 90.06 437 VAL A N 1
ATOM 3463 C CA . VAL A 1 437 ? 21.333 -10.144 -25.182 1.00 90.06 437 VAL A CA 1
ATOM 3464 C C . VAL A 1 437 ? 21.228 -10.116 -26.712 1.00 90.06 437 VAL A C 1
ATOM 3466 O O . VAL A 1 437 ? 20.111 -9.995 -27.227 1.00 90.06 437 VAL A O 1
ATOM 3469 N N . PRO A 1 438 ? 22.342 -10.254 -27.457 1.00 87.94 438 PRO A N 1
ATOM 3470 C CA . PRO A 1 438 ? 22.321 -10.249 -28.922 1.00 87.94 438 PRO A CA 1
ATOM 3471 C C . PRO A 1 438 ? 21.335 -11.258 -29.520 1.00 87.94 438 PRO A C 1
ATOM 3473 O O . PRO A 1 438 ? 20.662 -10.976 -30.508 1.00 87.94 438 PRO A O 1
ATOM 3476 N N . GLU A 1 439 ? 21.174 -12.418 -28.884 1.00 89.75 439 GLU A N 1
ATOM 3477 C CA . GLU A 1 439 ? 20.329 -13.500 -29.377 1.00 89.75 439 GLU A CA 1
ATOM 3478 C C . GLU A 1 439 ? 18.825 -13.202 -29.275 1.00 89.75 439 GLU A C 1
ATOM 3480 O O . GLU A 1 439 ? 18.023 -13.985 -29.796 1.00 89.75 439 GLU A O 1
ATOM 3485 N N . ALA A 1 440 ? 18.430 -12.131 -28.579 1.00 89.75 440 ALA A N 1
ATOM 3486 C CA . ALA A 1 440 ? 17.046 -11.666 -28.502 1.00 89.75 440 ALA A CA 1
ATOM 3487 C C . ALA A 1 440 ? 16.611 -10.841 -29.733 1.00 89.75 440 ALA A C 1
ATOM 3489 O O . ALA A 1 440 ? 15.421 -10.555 -29.858 1.00 89.75 440 ALA A O 1
ATOM 3490 N N . GLY A 1 441 ? 17.542 -10.500 -30.633 1.00 90.50 441 GLY A N 1
ATOM 3491 C CA . GLY A 1 441 ? 17.280 -9.746 -31.863 1.00 90.50 441 GLY A CA 1
ATOM 3492 C C . GLY A 1 441 ? 17.418 -8.230 -31.697 1.00 90.50 441 GLY A C 1
ATOM 3493 O O . GLY A 1 441 ? 17.159 -7.670 -30.627 1.00 90.50 441 GLY A O 1
ATOM 3494 N N . GLU A 1 442 ? 17.827 -7.550 -32.770 1.00 91.50 442 GLU A N 1
ATOM 3495 C CA . GLU A 1 442 ? 17.999 -6.088 -32.798 1.00 91.50 442 GLU A CA 1
ATOM 3496 C C . GLU A 1 442 ? 16.656 -5.354 -32.652 1.00 91.50 442 GLU A C 1
ATOM 3498 O O . GLU A 1 442 ? 16.583 -4.278 -32.070 1.00 91.50 442 GLU A O 1
ATOM 3503 N N . GLU A 1 443 ? 15.559 -5.969 -33.089 1.00 92.31 443 GLU A N 1
ATOM 3504 C CA . GLU A 1 443 ? 14.195 -5.436 -33.050 1.00 92.31 443 GLU A CA 1
ATOM 3505 C C . GLU A 1 443 ? 13.647 -5.262 -31.626 1.00 92.31 443 GLU A C 1
ATOM 3507 O O . GLU A 1 443 ? 12.666 -4.537 -31.411 1.00 92.31 443 GLU A O 1
ATOM 3512 N N . MET A 1 444 ? 14.262 -5.947 -30.658 1.00 94.81 444 MET A N 1
ATOM 3513 C CA . MET A 1 444 ? 13.941 -5.858 -29.235 1.00 94.81 444 MET A CA 1
ATOM 3514 C C . MET A 1 444 ? 14.863 -4.896 -28.482 1.00 94.81 444 MET A C 1
ATOM 3516 O O . MET A 1 444 ? 14.584 -4.581 -27.319 1.00 94.81 444 MET A O 1
ATOM 3520 N N . LYS A 1 445 ? 15.937 -4.405 -29.112 1.00 93.00 445 LYS A N 1
ATOM 3521 C CA . LYS A 1 445 ? 16.834 -3.431 -28.493 1.00 93.00 445 LYS A CA 1
ATOM 3522 C C . LYS A 1 445 ? 16.202 -2.035 -28.534 1.00 93.00 445 LYS A C 1
ATOM 3524 O O . LYS A 1 445 ? 15.800 -1.565 -29.595 1.00 93.00 445 LYS A O 1
ATOM 3529 N N . PRO A 1 446 ? 16.080 -1.354 -27.385 1.00 94.19 446 PRO A N 1
ATOM 3530 C CA . PRO A 1 446 ? 15.587 0.017 -27.350 1.00 94.19 446 PRO A CA 1
ATOM 3531 C C . PRO A 1 446 ? 16.657 1.011 -27.812 1.00 94.19 446 PRO A C 1
ATOM 3533 O O . PRO A 1 446 ? 17.846 0.764 -27.641 1.00 94.19 446 PRO A O 1
ATOM 3536 N N . ASP A 1 447 ? 16.233 2.189 -28.270 1.00 88.44 447 ASP A N 1
ATOM 3537 C CA . ASP A 1 447 ? 17.096 3.370 -28.416 1.00 88.44 447 ASP A CA 1
ATOM 3538 C C . ASP A 1 447 ? 16.784 4.369 -27.287 1.00 88.44 447 ASP A C 1
ATOM 3540 O O . ASP A 1 447 ? 16.013 5.326 -27.420 1.00 88.44 447 ASP A O 1
ATOM 3544 N N . GLY A 1 448 ? 17.288 4.060 -26.091 1.00 88.06 448 GLY A N 1
ATOM 3545 C CA . GLY A 1 448 ? 16.972 4.807 -24.873 1.00 88.06 448 GLY A CA 1
ATOM 3546 C C . GLY A 1 448 ? 15.505 4.672 -24.434 1.00 88.06 448 GLY A C 1
ATOM 3547 O O . GLY A 1 448 ? 14.848 3.661 -24.673 1.00 88.06 448 GLY A O 1
ATOM 3548 N N . ARG A 1 449 ? 14.969 5.676 -23.721 1.00 91.50 449 ARG A N 1
ATOM 3549 C CA . ARG A 1 449 ? 13.591 5.647 -23.186 1.00 91.50 449 ARG A CA 1
ATOM 3550 C C . ARG A 1 449 ? 12.630 6.479 -24.037 1.00 91.50 449 ARG A C 1
ATOM 3552 O O . ARG A 1 449 ? 12.692 7.705 -24.015 1.00 91.50 449 ARG A O 1
ATOM 3559 N N . SER A 1 450 ? 11.635 5.829 -24.641 1.00 88.62 450 SER A N 1
ATOM 3560 C CA . SER A 1 450 ? 10.519 6.460 -25.364 1.00 88.62 450 SER A CA 1
ATOM 3561 C C . SER A 1 450 ? 9.168 6.164 -24.680 1.00 88.62 450 SER A C 1
ATOM 3563 O O . SER A 1 450 ? 8.771 5.017 -24.505 1.00 88.62 450 SER A O 1
ATOM 3565 N N . ARG A 1 451 ? 8.459 7.192 -24.187 1.00 75.56 451 ARG A N 1
ATOM 3566 C CA . ARG A 1 451 ? 7.305 7.009 -23.270 1.00 75.56 451 ARG A CA 1
ATOM 3567 C C . ARG A 1 451 ? 5.926 7.189 -23.906 1.00 75.56 451 ARG A C 1
ATOM 3569 O O . ARG A 1 451 ? 5.004 6.474 -23.524 1.00 75.56 451 ARG A O 1
ATOM 3576 N N . ARG A 1 452 ? 5.741 8.208 -24.751 1.00 76.81 452 ARG A N 1
ATOM 3577 C CA . ARG A 1 452 ? 4.414 8.675 -25.199 1.00 76.81 452 ARG A CA 1
ATOM 3578 C C . ARG A 1 452 ? 4.499 9.336 -26.583 1.00 76.81 452 ARG A C 1
ATOM 3580 O O . ARG A 1 452 ? 4.706 10.547 -26.637 1.00 76.81 452 ARG A O 1
ATOM 3587 N N . PRO A 1 453 ? 4.323 8.577 -27.673 1.00 85.12 453 PRO A N 1
ATOM 3588 C CA . PRO A 1 453 ? 4.170 7.116 -27.735 1.00 85.12 453 PRO A CA 1
ATOM 3589 C C . PRO A 1 453 ? 5.515 6.373 -27.554 1.0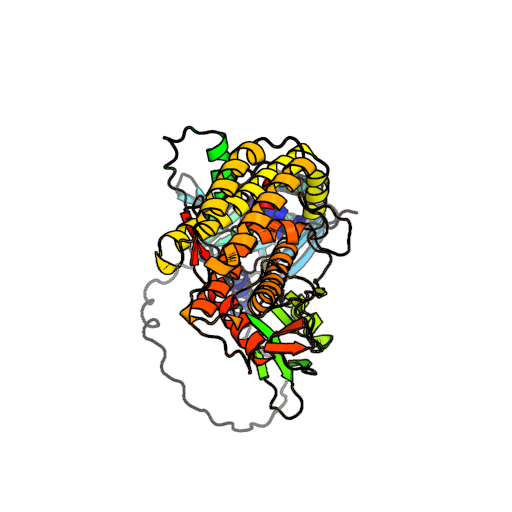0 85.12 453 PRO A C 1
ATOM 3591 O O . PRO A 1 453 ? 6.575 6.983 -27.735 1.00 85.12 453 PRO A O 1
ATOM 3594 N N . PRO A 1 454 ? 5.503 5.082 -27.170 1.00 90.88 454 PRO A N 1
ATOM 3595 C CA . PRO A 1 454 ? 6.666 4.208 -27.322 1.00 90.88 454 PRO A CA 1
ATOM 3596 C C . PRO A 1 454 ? 7.039 4.068 -28.802 1.00 90.88 454 PRO A C 1
ATOM 3598 O O . PRO A 1 454 ? 6.152 3.976 -29.652 1.00 90.88 454 PRO A O 1
ATOM 3601 N N . ARG A 1 455 ? 8.340 4.063 -29.099 1.00 93.25 455 ARG A N 1
ATOM 3602 C CA . ARG A 1 455 ? 8.879 3.975 -30.470 1.00 93.25 455 ARG A CA 1
ATOM 3603 C C . ARG A 1 455 ? 9.470 2.612 -30.819 1.00 93.25 455 ARG A C 1
ATOM 3605 O O . ARG A 1 455 ? 9.811 2.372 -31.968 1.00 93.25 455 ARG A O 1
ATOM 3612 N N . ASP A 1 456 ? 9.574 1.731 -29.833 1.00 94.81 456 ASP A N 1
ATOM 3613 C CA . ASP A 1 456 ? 10.145 0.395 -29.958 1.00 94.81 456 ASP A CA 1
ATOM 3614 C C . ASP A 1 456 ? 9.460 -0.577 -28.986 1.00 94.81 456 ASP A C 1
ATOM 3616 O O . ASP A 1 456 ? 8.754 -0.176 -28.048 1.00 94.81 456 ASP A O 1
ATOM 3620 N N . ARG A 1 457 ? 9.668 -1.873 -29.229 1.00 95.69 457 ARG A N 1
ATOM 3621 C CA . ARG A 1 457 ? 9.005 -2.982 -28.529 1.00 95.69 457 ARG A CA 1
ATOM 3622 C C . ARG A 1 457 ? 9.370 -3.044 -27.045 1.00 95.69 457 ARG A C 1
ATOM 3624 O O . ARG A 1 457 ? 8.486 -3.202 -26.201 1.00 95.69 457 ARG A O 1
ATOM 3631 N N . CYS A 1 458 ? 10.641 -2.837 -26.698 1.00 96.31 458 CYS A N 1
ATOM 3632 C CA . CYS A 1 458 ? 11.086 -2.802 -25.302 1.00 96.31 458 CYS A CA 1
ATOM 3633 C C . CYS A 1 458 ? 10.424 -1.645 -24.539 1.00 96.31 458 CYS A C 1
ATOM 3635 O O . CYS A 1 458 ? 9.877 -1.828 -23.448 1.00 96.31 458 CYS A O 1
ATOM 3637 N N . ASN A 1 459 ? 10.371 -0.456 -25.138 1.00 95.44 459 ASN A N 1
ATOM 3638 C CA . ASN A 1 459 ? 9.690 0.687 -24.552 1.00 95.44 459 ASN A CA 1
ATOM 3639 C C . ASN A 1 459 ? 8.169 0.507 -24.458 1.00 95.44 459 ASN A C 1
ATOM 3641 O O . ASN A 1 459 ? 7.576 1.056 -23.521 1.00 95.44 459 ASN A O 1
ATOM 3645 N N . ALA A 1 460 ? 7.535 -0.246 -25.363 1.00 95.31 460 ALA A N 1
ATOM 3646 C CA . ALA A 1 460 ? 6.124 -0.622 -25.256 1.00 95.31 460 ALA A CA 1
ATOM 3647 C C . ALA A 1 460 ? 5.882 -1.520 -24.028 1.00 95.31 460 ALA A C 1
ATOM 3649 O O . ALA A 1 460 ? 5.017 -1.206 -23.202 1.00 95.31 460 ALA A O 1
ATOM 3650 N N . LEU A 1 461 ? 6.719 -2.549 -23.837 1.00 96.94 461 LEU A N 1
ATOM 3651 C CA . LEU A 1 461 ? 6.690 -3.431 -22.663 1.00 96.94 461 LEU A CA 1
ATOM 3652 C C . LEU A 1 461 ? 6.904 -2.655 -21.357 1.00 96.94 461 LEU A C 1
ATOM 3654 O O . LEU A 1 461 ? 6.094 -2.746 -20.433 1.00 96.94 461 LEU A O 1
ATOM 3658 N N . LEU A 1 462 ? 7.953 -1.832 -21.287 1.00 96.44 462 LEU A N 1
ATOM 3659 C CA . LEU A 1 462 ? 8.243 -1.013 -20.109 1.00 96.44 462 LEU A CA 1
ATOM 3660 C C . LEU A 1 462 ? 7.099 -0.039 -19.806 1.00 96.44 462 LEU A C 1
ATOM 3662 O O . LEU A 1 462 ? 6.685 0.095 -18.657 1.00 96.44 462 LEU A O 1
ATOM 3666 N N . SER A 1 463 ? 6.569 0.654 -20.818 1.00 94.56 463 SER A N 1
ATOM 3667 C CA . SER A 1 463 ? 5.464 1.605 -20.639 1.00 94.56 463 SER A CA 1
ATOM 3668 C C . SER A 1 463 ? 4.206 0.938 -20.090 1.00 94.56 463 SER A C 1
ATOM 3670 O O . SER A 1 463 ? 3.628 1.465 -19.138 1.00 94.56 463 SER A O 1
ATOM 3672 N N . PHE A 1 464 ? 3.821 -0.220 -20.629 1.00 95.50 464 PHE A N 1
ATOM 3673 C CA . PHE A 1 464 ? 2.670 -0.970 -20.134 1.00 95.50 464 PHE A CA 1
ATOM 3674 C C . PHE A 1 464 ? 2.914 -1.531 -18.726 1.00 95.50 464 PHE A C 1
ATOM 3676 O O . PHE A 1 464 ? 2.075 -1.363 -17.842 1.00 95.50 464 PHE A O 1
ATOM 3683 N N . GLY A 1 465 ? 4.097 -2.096 -18.463 1.00 97.00 465 GLY A N 1
ATOM 3684 C CA . GLY A 1 465 ? 4.476 -2.580 -17.133 1.00 97.00 465 GLY A CA 1
ATOM 3685 C C . GLY A 1 465 ? 4.460 -1.476 -16.069 1.00 97.00 465 GLY A C 1
ATOM 3686 O O . GLY A 1 465 ? 3.952 -1.676 -14.967 1.00 97.00 465 GLY A O 1
ATOM 3687 N N . TYR A 1 466 ? 4.920 -0.264 -16.397 1.00 95.38 466 TYR A N 1
ATOM 3688 C CA . TYR A 1 466 ? 4.819 0.874 -15.478 1.00 95.38 466 TYR A CA 1
ATOM 3689 C C . TYR A 1 466 ? 3.385 1.331 -15.229 1.00 95.38 466 TYR A C 1
ATOM 3691 O O . TYR A 1 466 ? 3.127 1.900 -14.172 1.00 95.38 466 TYR A O 1
ATOM 3699 N N . ALA A 1 467 ? 2.462 1.119 -16.166 1.00 94.00 467 ALA A N 1
ATOM 3700 C CA . ALA A 1 467 ? 1.057 1.427 -15.941 1.00 94.00 467 ALA A CA 1
ATOM 3701 C C . ALA A 1 467 ? 0.393 0.422 -14.994 1.00 94.00 467 ALA A C 1
ATOM 3703 O O . ALA A 1 467 ? -0.369 0.840 -14.124 1.00 94.00 467 ALA A O 1
ATOM 3704 N N . LEU A 1 468 ? 0.736 -0.868 -15.107 1.00 95.94 468 LEU A N 1
ATOM 3705 C CA . LEU A 1 468 ? 0.341 -1.888 -14.128 1.00 95.94 468 LEU A CA 1
ATOM 3706 C C . LEU A 1 468 ? 0.894 -1.553 -12.736 1.00 95.94 468 LEU A C 1
ATOM 3708 O O . LEU A 1 468 ? 0.146 -1.541 -11.761 1.00 95.94 468 LEU A O 1
ATOM 3712 N N . LEU A 1 469 ? 2.173 -1.171 -12.664 1.00 97.12 469 LEU A N 1
ATOM 3713 C CA . LEU A 1 469 ? 2.794 -0.750 -11.411 1.00 97.12 469 LEU A CA 1
ATOM 3714 C C . LEU A 1 469 ? 2.141 0.502 -10.821 1.00 97.12 469 LEU A C 1
ATOM 3716 O O . LEU A 1 469 ? 1.850 0.535 -9.629 1.00 97.12 469 LEU A O 1
ATOM 3720 N N . LEU A 1 470 ? 1.892 1.526 -11.639 1.00 95.06 470 LEU A N 1
ATOM 3721 C CA . LEU A 1 470 ? 1.222 2.742 -11.187 1.00 95.06 470 LEU A CA 1
ATOM 3722 C C . LEU A 1 470 ? -0.165 2.421 -10.622 1.00 95.06 470 LEU A C 1
ATOM 3724 O O . LEU A 1 470 ? -0.536 2.966 -9.588 1.00 95.06 470 LEU A O 1
ATOM 3728 N N . LYS A 1 471 ? -0.907 1.514 -11.264 1.00 94.19 471 LYS A N 1
ATOM 3729 C CA . LYS A 1 471 ? -2.203 1.031 -10.782 1.00 94.19 471 LYS A CA 1
ATOM 3730 C C . LYS A 1 471 ? -2.086 0.375 -9.403 1.00 94.19 471 LYS A C 1
ATOM 3732 O O . LYS A 1 471 ? -2.871 0.713 -8.522 1.00 94.19 471 LYS A O 1
ATOM 3737 N N . ASP A 1 472 ? -1.122 -0.521 -9.195 1.00 95.00 472 ASP A N 1
ATOM 3738 C CA . ASP A 1 472 ? -0.976 -1.225 -7.913 1.00 95.00 472 ASP A CA 1
ATOM 3739 C C . ASP A 1 472 ? -0.494 -0.291 -6.791 1.00 95.00 472 ASP A C 1
ATOM 3741 O O . ASP A 1 472 ? -0.995 -0.368 -5.669 1.00 95.00 472 ASP A O 1
ATOM 3745 N N . VAL A 1 473 ? 0.390 0.664 -7.098 1.00 95.88 473 VAL A N 1
ATOM 3746 C CA . VAL A 1 473 ? 0.801 1.713 -6.149 1.00 95.88 473 VAL A CA 1
ATOM 3747 C C . VAL A 1 473 ? -0.369 2.642 -5.813 1.00 95.88 473 VAL A C 1
ATOM 3749 O O . VAL A 1 473 ? -0.583 2.953 -4.644 1.00 95.88 473 VAL A O 1
ATOM 3752 N N . MET A 1 474 ? -1.171 3.044 -6.805 1.00 93.44 474 MET A N 1
ATOM 3753 C CA . MET A 1 474 ? -2.408 3.802 -6.578 1.00 93.44 474 MET A CA 1
ATOM 3754 C C . MET A 1 474 ? -3.357 3.041 -5.650 1.00 93.44 474 MET A C 1
ATOM 3756 O O . MET A 1 474 ? -3.871 3.626 -4.699 1.00 93.44 474 MET A O 1
ATOM 3760 N N . ASN A 1 475 ? -3.570 1.743 -5.893 1.00 91.19 475 ASN A N 1
ATOM 3761 C CA . ASN A 1 475 ? -4.390 0.904 -5.022 1.00 91.19 475 ASN A CA 1
ATOM 3762 C C . ASN A 1 475 ? -3.846 0.889 -3.587 1.00 91.19 475 ASN A C 1
ATOM 3764 O O . ASN A 1 475 ? -4.602 1.127 -2.652 1.00 91.19 475 ASN A O 1
ATOM 3768 N N . ALA A 1 476 ? -2.540 0.681 -3.410 1.00 92.19 476 ALA A N 1
ATOM 3769 C CA . ALA A 1 476 ? -1.913 0.660 -2.092 1.00 92.19 476 ALA A CA 1
ATOM 3770 C C . ALA A 1 476 ? -2.085 1.995 -1.337 1.00 92.19 476 ALA A C 1
ATOM 3772 O O . ALA A 1 476 ? -2.451 1.989 -0.163 1.00 92.19 476 ALA A O 1
ATOM 3773 N N . ILE A 1 477 ? -1.913 3.138 -2.013 1.00 93.12 477 ILE A N 1
ATOM 3774 C CA . ILE A 1 477 ? -2.163 4.477 -1.445 1.00 93.12 477 ILE A CA 1
ATOM 3775 C C . ILE A 1 477 ? -3.616 4.612 -0.973 1.00 93.12 477 ILE A C 1
ATOM 3777 O O . ILE A 1 477 ? -3.859 5.049 0.153 1.00 93.12 477 ILE A O 1
ATOM 3781 N N . MET A 1 478 ? -4.577 4.208 -1.810 1.00 88.62 478 MET A N 1
ATOM 3782 C CA . MET A 1 478 ? -6.007 4.322 -1.506 1.00 88.62 478 MET A CA 1
ATOM 3783 C C . MET A 1 478 ? -6.444 3.377 -0.379 1.00 88.62 478 MET A C 1
ATOM 3785 O O . MET A 1 478 ? -7.199 3.801 0.490 1.00 88.62 478 MET A O 1
ATOM 3789 N N . VAL A 1 479 ? -5.929 2.142 -0.343 1.00 85.19 479 VAL A N 1
ATOM 3790 C CA . VAL A 1 479 ? -6.181 1.164 0.735 1.00 85.19 479 VAL A CA 1
ATOM 3791 C C . VAL A 1 479 ? -5.614 1.650 2.070 1.00 85.19 479 VAL A C 1
ATOM 3793 O O . VAL A 1 479 ? -6.245 1.486 3.112 1.00 85.19 479 VAL A O 1
ATOM 3796 N N . VAL A 1 480 ? -4.442 2.292 2.065 1.00 88.31 480 VAL A N 1
ATOM 3797 C CA . VAL A 1 480 ? -3.902 2.939 3.272 1.00 88.31 480 VAL A CA 1
ATOM 3798 C C . VAL A 1 480 ? -4.660 4.235 3.601 1.00 88.31 480 VAL A C 1
ATOM 3800 O O . VAL A 1 480 ? -4.617 4.701 4.734 1.00 88.31 480 VAL A O 1
ATOM 3803 N N . GLY A 1 481 ? -5.420 4.807 2.673 1.00 89.12 481 GLY A N 1
ATOM 3804 C CA . GLY A 1 481 ? -6.229 6.002 2.918 1.00 89.12 481 GLY A CA 1
ATOM 3805 C C . GLY A 1 481 ? -5.450 7.316 2.824 1.00 89.12 481 GLY A C 1
ATOM 3806 O O . GLY A 1 481 ? -5.920 8.332 3.334 1.00 89.12 481 GLY A O 1
ATOM 3807 N N . LEU A 1 482 ? -4.287 7.310 2.169 1.00 92.06 482 LEU A N 1
ATOM 3808 C CA . LEU A 1 482 ? -3.568 8.531 1.800 1.00 92.06 482 LEU A CA 1
ATOM 3809 C C . LEU A 1 482 ? -4.167 9.147 0.525 1.00 92.06 482 LEU A C 1
ATOM 3811 O O . LEU A 1 482 ? -4.924 8.506 -0.206 1.00 92.06 482 LEU A O 1
ATOM 3815 N N . ASP A 1 483 ? -3.835 10.406 0.257 1.00 91.38 483 ASP A N 1
ATOM 3816 C CA . ASP A 1 483 ? -4.195 11.107 -0.973 1.00 91.38 483 ASP A CA 1
ATOM 3817 C C . ASP A 1 483 ? -3.087 10.954 -2.035 1.00 91.38 483 ASP A C 1
ATOM 3819 O O . ASP A 1 483 ? -1.970 11.440 -1.822 1.00 91.38 483 ASP A O 1
ATOM 3823 N N . PRO A 1 484 ? -3.366 10.327 -3.196 1.00 91.06 484 PRO A N 1
ATOM 3824 C CA . PRO A 1 484 ? -2.396 10.191 -4.284 1.00 91.06 484 PRO A CA 1
ATOM 3825 C C . PRO A 1 484 ? -1.953 11.517 -4.921 1.00 91.06 484 PRO A C 1
ATOM 3827 O O . PRO A 1 484 ? -0.937 11.556 -5.622 1.00 91.06 484 PRO A O 1
ATOM 3830 N N . SER A 1 485 ? -2.727 12.584 -4.729 1.00 87.62 485 SER A N 1
ATOM 3831 C CA . SER A 1 485 ? -2.584 13.872 -5.418 1.00 87.62 485 SER A CA 1
ATOM 3832 C C . SER A 1 485 ? -1.504 14.765 -4.806 1.00 87.62 485 SER A C 1
ATOM 3834 O O . SER A 1 485 ? -1.085 15.733 -5.439 1.00 87.62 485 SER A O 1
ATOM 3836 N N . LEU A 1 486 ? -1.019 14.432 -3.607 1.00 88.50 486 LEU A N 1
ATOM 3837 C CA . LEU A 1 486 ? -0.001 15.201 -2.899 1.00 88.50 486 LEU A CA 1
ATOM 3838 C C . LEU A 1 486 ? 1.261 14.353 -2.709 1.00 88.50 486 LEU A C 1
ATOM 3840 O O . LEU A 1 486 ? 1.279 13.468 -1.861 1.00 88.50 486 LEU A O 1
ATOM 3844 N N . GLY A 1 487 ? 2.297 14.612 -3.512 1.00 90.62 487 GLY A N 1
ATOM 3845 C CA . GLY A 1 487 ? 3.617 13.978 -3.396 1.00 90.62 487 GLY A CA 1
ATOM 3846 C C . GLY A 1 487 ? 4.620 14.851 -2.643 1.00 90.62 487 GLY A C 1
ATOM 3847 O O . GLY A 1 487 ? 4.439 16.065 -2.547 1.00 90.62 487 GLY A O 1
ATOM 3848 N N . PHE A 1 488 ? 5.685 14.229 -2.138 1.00 93.06 488 PHE A N 1
ATOM 3849 C CA . PHE A 1 488 ? 6.770 14.910 -1.418 1.00 93.06 488 PHE A CA 1
ATOM 3850 C C . PHE A 1 488 ? 7.960 15.236 -2.330 1.00 93.06 488 PHE A C 1
ATOM 3852 O O . PHE A 1 488 ? 8.719 16.162 -2.048 1.00 93.06 488 PHE A O 1
ATOM 3859 N N . PHE A 1 489 ? 8.130 14.507 -3.440 1.00 92.50 489 PHE A N 1
ATOM 3860 C CA . PHE A 1 489 ? 9.214 14.737 -4.398 1.00 92.50 489 PHE A CA 1
ATOM 3861 C C . PHE A 1 489 ? 8.689 15.277 -5.736 1.00 92.50 489 PHE A C 1
ATOM 3863 O O . PHE A 1 489 ? 9.114 16.345 -6.207 1.00 92.50 489 PHE A O 1
ATOM 3870 N N . HIS A 1 490 ? 7.707 14.608 -6.342 1.00 88.38 490 HIS A N 1
ATOM 3871 C CA . HIS A 1 490 ? 7.022 15.118 -7.524 1.00 88.38 490 HIS A CA 1
ATOM 3872 C C . HIS A 1 490 ? 5.994 16.197 -7.141 1.00 88.38 490 HIS A C 1
ATOM 3874 O O . HIS A 1 490 ? 5.081 15.984 -6.351 1.00 88.38 490 HIS A O 1
ATOM 3880 N N . ARG A 1 491 ? 6.122 17.384 -7.750 1.00 77.00 491 ARG A N 1
ATOM 3881 C CA . ARG A 1 491 ? 5.182 18.502 -7.550 1.00 77.00 491 ARG A CA 1
ATOM 3882 C C . ARG A 1 491 ? 3.854 18.268 -8.295 1.00 77.00 491 ARG A C 1
ATOM 3884 O O . ARG A 1 491 ? 3.898 17.842 -9.455 1.00 77.00 491 ARG A O 1
ATOM 3891 N N . PRO A 1 492 ? 2.705 18.658 -7.715 1.00 64.94 492 PRO A N 1
ATOM 3892 C CA . PRO A 1 492 ? 1.410 18.643 -8.391 1.00 64.94 492 PRO A CA 1
ATOM 3893 C C . PRO A 1 492 ? 1.352 19.778 -9.425 1.00 64.94 492 PRO A C 1
ATOM 3895 O O . PRO A 1 492 ? 0.945 20.894 -9.130 1.00 64.94 492 PRO A O 1
ATOM 3898 N N . ARG A 1 493 ? 1.845 19.532 -10.643 1.00 59.31 493 ARG A N 1
ATOM 3899 C CA . ARG A 1 493 ? 1.794 20.505 -11.759 1.00 59.31 493 ARG A CA 1
ATOM 3900 C C . ARG A 1 493 ? 0.874 20.069 -12.907 1.00 59.31 493 ARG A C 1
ATOM 3902 O O . ARG A 1 493 ? 0.724 20.802 -13.874 1.00 59.31 493 ARG A O 1
ATOM 3909 N N . SER A 1 494 ? 0.300 18.868 -12.837 1.00 63.91 494 SER A N 1
ATOM 3910 C CA . SER A 1 494 ? -0.521 18.267 -13.899 1.00 63.91 494 SER A CA 1
ATOM 3911 C C . SER A 1 494 ? -1.593 17.344 -13.306 1.00 63.91 494 SER A C 1
ATOM 3913 O O . SER A 1 494 ? -1.657 17.187 -12.093 1.00 63.91 494 SER A O 1
ATOM 3915 N N . GLN A 1 495 ? -2.377 16.672 -14.156 1.00 69.62 495 GLN A N 1
ATOM 3916 C CA . GLN A 1 495 ? -3.334 15.625 -13.757 1.00 69.62 495 GLN A CA 1
ATOM 3917 C C . GLN A 1 495 ? -2.667 14.309 -13.283 1.00 69.62 495 GLN A C 1
ATOM 3919 O O . GLN A 1 495 ? -3.340 13.293 -13.127 1.00 69.62 495 GLN A O 1
ATOM 3924 N N . ALA A 1 496 ? -1.341 14.277 -13.113 1.00 78.62 496 ALA A N 1
ATOM 3925 C CA . ALA A 1 496 ? -0.630 13.088 -12.655 1.00 78.62 496 ALA A CA 1
ATOM 3926 C C . ALA A 1 496 ? -0.676 12.958 -11.119 1.00 78.62 496 ALA A C 1
ATOM 3928 O O . ALA A 1 496 ? -0.486 13.972 -10.453 1.00 78.62 496 ALA A O 1
ATOM 3929 N N . PRO A 1 497 ? -0.849 11.743 -10.561 1.00 89.00 497 PRO A N 1
ATOM 3930 C CA . PRO A 1 497 ? -0.846 11.493 -9.114 1.00 89.00 497 PRO A CA 1
ATOM 3931 C C . PRO A 1 497 ? 0.593 11.497 -8.559 1.00 89.00 497 PRO A C 1
ATOM 3933 O O . PRO A 1 497 ? 1.298 10.492 -8.701 1.00 89.00 497 PRO A O 1
ATOM 3936 N N . PRO A 1 498 ? 1.089 12.593 -7.953 1.00 93.19 498 PRO A N 1
ATOM 3937 C CA . PRO A 1 498 ? 2.513 12.746 -7.680 1.00 93.19 498 PRO A CA 1
ATOM 3938 C C . PRO A 1 498 ? 3.019 11.788 -6.600 1.00 93.19 498 PRO A C 1
ATOM 3940 O O . PRO A 1 498 ? 4.117 11.265 -6.744 1.00 93.19 498 PRO A O 1
ATOM 3943 N N . LEU A 1 499 ? 2.208 11.465 -5.585 1.00 95.12 499 LEU A N 1
ATOM 3944 C CA . LEU A 1 499 ? 2.598 10.486 -4.564 1.00 95.12 499 LEU A CA 1
ATOM 3945 C C . LEU A 1 499 ? 2.781 9.087 -5.155 1.00 95.12 499 LEU A C 1
ATOM 3947 O O . LEU A 1 499 ? 3.692 8.355 -4.779 1.00 95.12 499 LEU A O 1
ATOM 3951 N N . ALA A 1 500 ? 1.919 8.708 -6.098 1.00 94.81 500 ALA A N 1
ATOM 3952 C CA . ALA A 1 500 ? 2.043 7.422 -6.769 1.00 94.81 500 ALA A CA 1
ATOM 3953 C C . ALA A 1 500 ? 3.281 7.377 -7.673 1.00 94.81 500 ALA A C 1
ATOM 3955 O O . ALA A 1 500 ? 3.937 6.339 -7.759 1.00 94.81 500 ALA A O 1
ATOM 3956 N N . LEU A 1 501 ? 3.633 8.504 -8.303 1.00 94.06 501 LEU A N 1
ATOM 3957 C CA . LEU A 1 501 ? 4.889 8.640 -9.042 1.00 94.06 501 LEU A CA 1
ATOM 3958 C C . LEU A 1 501 ? 6.112 8.582 -8.124 1.00 94.06 501 LEU A C 1
ATOM 3960 O O . LEU A 1 501 ? 7.102 7.974 -8.506 1.00 94.06 501 LEU A O 1
ATOM 3964 N N . ASP A 1 502 ? 6.043 9.159 -6.924 1.00 95.75 502 ASP A N 1
ATOM 3965 C CA . ASP A 1 502 ? 7.101 9.045 -5.918 1.00 95.75 502 ASP A CA 1
ATOM 3966 C C . ASP A 1 502 ? 7.291 7.576 -5.520 1.00 95.75 502 ASP A C 1
ATOM 3968 O O . ASP A 1 502 ? 8.357 6.992 -5.711 1.00 95.75 502 ASP A O 1
ATOM 3972 N N . LEU A 1 503 ? 6.230 6.935 -5.033 1.00 96.81 503 LEU A N 1
ATOM 3973 C CA . LEU A 1 503 ? 6.304 5.583 -4.487 1.00 96.81 503 LEU A CA 1
ATOM 3974 C C . LEU A 1 503 ? 6.633 4.518 -5.533 1.00 96.81 503 LEU A C 1
ATOM 3976 O O . LEU A 1 503 ? 7.328 3.551 -5.215 1.00 96.81 503 LEU A O 1
ATOM 3980 N N . MET A 1 504 ? 6.196 4.684 -6.788 1.00 95.88 504 MET A N 1
ATOM 3981 C CA . MET A 1 504 ? 6.506 3.696 -7.820 1.00 95.88 504 MET A CA 1
ATOM 3982 C C . MET A 1 504 ? 8.010 3.570 -8.083 1.00 95.88 504 MET A C 1
ATOM 3984 O O . MET A 1 504 ? 8.440 2.499 -8.506 1.00 95.88 504 MET A O 1
ATOM 3988 N N . GLU A 1 505 ? 8.821 4.602 -7.814 1.00 95.69 505 GLU A N 1
ATOM 3989 C CA . GLU A 1 505 ? 10.274 4.571 -8.038 1.00 95.69 505 GLU A CA 1
ATOM 3990 C C . GLU A 1 505 ? 10.983 3.458 -7.251 1.00 95.69 505 GLU A C 1
ATOM 3992 O O . GLU A 1 505 ? 11.960 2.893 -7.745 1.00 95.69 505 GLU A O 1
ATOM 3997 N N . LEU A 1 506 ? 10.454 3.064 -6.085 1.00 95.75 506 LEU A N 1
ATOM 3998 C CA . LEU A 1 506 ? 10.960 1.925 -5.303 1.00 95.75 506 LEU A CA 1
ATOM 3999 C C . LEU A 1 506 ? 10.820 0.587 -6.046 1.00 95.75 506 LEU A C 1
ATOM 4001 O O . LEU A 1 506 ? 11.582 -0.356 -5.818 1.00 95.75 506 LEU A O 1
ATOM 4005 N N . PHE A 1 507 ? 9.845 0.508 -6.950 1.00 96.75 507 PHE A N 1
ATOM 4006 C CA . PHE A 1 507 ? 9.356 -0.741 -7.518 1.00 96.75 507 PHE A CA 1
ATOM 4007 C C . PHE A 1 507 ? 9.604 -0.893 -9.018 1.00 96.75 507 PHE A C 1
ATOM 4009 O O . PHE A 1 507 ? 9.526 -2.012 -9.523 1.00 96.75 507 PHE A O 1
ATOM 4016 N N . ARG A 1 508 ? 9.964 0.183 -9.734 1.00 96.25 508 ARG A N 1
ATOM 4017 C CA . ARG A 1 508 ? 10.221 0.147 -11.189 1.00 96.25 508 ARG A CA 1
ATOM 4018 C C . ARG A 1 508 ? 11.209 -0.947 -11.570 1.00 96.25 508 ARG A C 1
ATOM 4020 O O . ARG A 1 508 ? 10.875 -1.816 -12.366 1.00 96.25 508 ARG A O 1
ATOM 4027 N N . VAL A 1 509 ? 12.381 -0.957 -10.937 1.00 96.38 509 VAL A N 1
ATOM 4028 C CA . VAL A 1 509 ? 13.398 -1.973 -11.218 1.00 96.38 509 VAL A CA 1
ATOM 4029 C C . VAL A 1 509 ? 12.930 -3.380 -10.825 1.00 96.38 509 VAL A C 1
ATOM 4031 O O . VAL A 1 509 ? 12.908 -4.239 -11.701 1.00 96.38 509 VAL A O 1
ATOM 4034 N N . PRO A 1 510 ? 12.546 -3.673 -9.564 1.00 95.81 510 PRO A N 1
ATOM 4035 C CA . PRO A 1 510 ? 12.269 -5.052 -9.153 1.00 95.81 510 PRO A CA 1
ATOM 4036 C C . PRO A 1 510 ? 10.999 -5.668 -9.759 1.00 95.81 510 PRO A C 1
ATOM 4038 O O . PRO A 1 510 ? 10.974 -6.892 -9.919 1.00 95.81 510 PRO A O 1
ATOM 4041 N N . LEU A 1 511 ? 9.968 -4.865 -10.062 1.00 96.62 511 LEU A N 1
ATOM 4042 C CA . LEU A 1 511 ? 8.670 -5.341 -10.558 1.00 96.62 511 LEU A CA 1
ATOM 4043 C C . LEU A 1 511 ? 8.452 -5.141 -12.061 1.00 96.62 511 LEU A C 1
ATOM 4045 O O . LEU A 1 511 ? 7.561 -5.786 -12.607 1.00 96.62 511 LEU A O 1
ATOM 4049 N N . VAL A 1 512 ? 9.218 -4.276 -12.733 1.00 97.81 512 VAL A N 1
ATOM 4050 C CA . VAL A 1 512 ? 9.022 -3.998 -14.167 1.00 97.81 512 VAL A CA 1
ATOM 4051 C C . VAL A 1 512 ? 10.304 -4.201 -14.961 1.00 97.81 512 VAL A C 1
ATOM 4053 O O . VAL A 1 512 ? 10.336 -5.085 -15.809 1.00 97.81 512 VAL A O 1
ATOM 4056 N N . ASP A 1 513 ? 11.369 -3.449 -14.683 1.00 97.25 513 ASP A N 1
ATOM 4057 C CA . ASP A 1 513 ? 12.562 -3.459 -15.542 1.00 97.25 513 ASP A CA 1
ATOM 4058 C C . ASP A 1 513 ? 13.206 -4.851 -15.560 1.00 97.25 513 ASP A C 1
ATOM 4060 O O . ASP A 1 513 ? 13.430 -5.420 -16.623 1.00 97.25 513 ASP A O 1
ATOM 4064 N N . LEU A 1 514 ? 13.424 -5.447 -14.383 1.00 95.88 514 LEU A N 1
ATOM 4065 C CA . LEU A 1 514 ? 13.984 -6.795 -14.265 1.00 95.88 514 LEU A CA 1
ATOM 4066 C C . LEU A 1 514 ? 13.161 -7.862 -15.008 1.00 95.88 514 LEU A C 1
ATOM 4068 O O . LEU A 1 514 ? 13.738 -8.554 -15.845 1.00 95.88 514 LEU A O 1
ATOM 4072 N N . PRO A 1 515 ? 11.853 -8.046 -14.730 1.00 97.38 515 PRO A N 1
ATOM 4073 C CA . PRO A 1 515 ? 11.070 -9.081 -15.403 1.00 97.38 515 PRO A CA 1
ATOM 4074 C C . PRO A 1 515 ? 10.873 -8.814 -16.899 1.00 97.38 515 PRO A C 1
ATOM 4076 O O . PRO A 1 515 ? 10.877 -9.773 -17.668 1.00 97.38 515 PRO A O 1
ATOM 4079 N N . VAL A 1 516 ? 10.757 -7.552 -17.334 1.00 97.88 516 VAL A N 1
ATOM 4080 C CA . VAL A 1 516 ? 10.671 -7.213 -18.764 1.00 97.88 516 VAL A CA 1
ATOM 4081 C C . VAL A 1 516 ? 11.960 -7.618 -19.469 1.00 97.88 516 VAL A C 1
ATOM 4083 O O . VAL A 1 516 ? 11.911 -8.455 -20.366 1.00 97.88 516 VAL A O 1
ATOM 4086 N N . ILE A 1 517 ? 13.116 -7.127 -19.017 1.00 96.38 517 ILE A N 1
ATOM 4087 C CA . ILE A 1 517 ? 14.414 -7.471 -19.615 1.00 96.38 517 ILE A CA 1
ATOM 4088 C C . ILE A 1 517 ? 14.652 -8.986 -19.578 1.00 96.38 517 ILE A C 1
ATOM 4090 O O . ILE A 1 517 ? 15.051 -9.578 -20.578 1.00 96.38 517 ILE A O 1
ATOM 4094 N N . ALA A 1 518 ? 14.332 -9.650 -18.462 1.00 95.94 518 ALA A N 1
ATOM 4095 C CA . ALA A 1 518 ? 14.459 -11.101 -18.353 1.00 95.94 518 ALA A CA 1
ATOM 4096 C C . ALA A 1 518 ? 13.561 -11.856 -19.349 1.00 95.94 518 ALA A C 1
ATOM 4098 O O . ALA A 1 518 ? 13.992 -12.865 -19.902 1.00 95.94 518 ALA A O 1
ATOM 4099 N N . SER A 1 519 ? 12.331 -11.395 -19.589 1.00 97.88 519 SER A N 1
ATOM 4100 C CA . SER A 1 519 ? 11.422 -12.017 -20.564 1.00 97.88 519 SER A CA 1
ATOM 4101 C C . SER A 1 519 ? 11.900 -11.846 -22.010 1.00 97.88 519 SER A C 1
ATOM 4103 O O . SER A 1 519 ? 11.792 -12.782 -22.801 1.00 97.88 519 SER A O 1
ATOM 4105 N N . ILE A 1 520 ? 12.499 -10.691 -22.331 1.00 97.12 520 ILE A N 1
ATOM 4106 C CA . ILE A 1 520 ? 13.112 -10.421 -23.638 1.00 97.12 520 ILE A CA 1
ATOM 4107 C C . ILE A 1 520 ? 14.322 -11.329 -23.848 1.00 97.12 520 ILE A C 1
ATOM 4109 O O . ILE A 1 520 ? 14.383 -12.040 -24.845 1.00 97.12 520 ILE A O 1
ATOM 4113 N N . ASN A 1 521 ? 15.228 -11.402 -22.871 1.00 94.62 521 ASN A N 1
ATOM 4114 C CA . ASN A 1 521 ? 16.425 -12.244 -22.967 1.00 94.62 521 ASN A CA 1
ATOM 4115 C C . ASN A 1 521 ? 16.100 -13.746 -23.023 1.00 94.62 521 ASN A C 1
ATOM 4117 O O . ASN A 1 521 ? 16.872 -14.532 -23.562 1.00 94.62 521 ASN A O 1
ATOM 4121 N N . ARG A 1 522 ? 14.938 -14.157 -22.501 1.00 95.69 522 ARG A N 1
ATOM 4122 C CA . ARG A 1 522 ? 14.400 -15.522 -22.643 1.00 95.69 522 ARG A CA 1
ATOM 4123 C C . ARG A 1 522 ? 13.639 -15.750 -23.952 1.00 95.69 522 ARG A C 1
ATOM 4125 O O . ARG A 1 522 ? 13.069 -16.825 -24.114 1.00 95.69 522 ARG A O 1
ATOM 4132 N N . LYS A 1 523 ? 13.606 -14.758 -24.847 1.00 95.94 523 LYS A N 1
ATOM 4133 C CA . LYS A 1 523 ? 12.957 -14.810 -26.165 1.00 95.94 523 LYS A CA 1
ATOM 4134 C C . LYS A 1 523 ? 11.483 -15.218 -26.090 1.00 95.94 523 LYS A C 1
ATOM 4136 O O . LYS A 1 523 ? 11.004 -16.033 -26.866 1.00 95.94 523 LYS A O 1
ATOM 4141 N N . GLN A 1 524 ? 10.764 -14.678 -25.104 1.00 96.75 524 GLN A N 1
ATOM 4142 C CA . GLN A 1 524 ? 9.353 -15.014 -24.858 1.00 96.75 524 GLN A CA 1
ATOM 4143 C C . GLN A 1 524 ? 8.368 -14.240 -25.751 1.00 96.75 524 GLN A C 1
ATOM 4145 O O . GLN A 1 524 ? 7.159 -14.460 -25.652 1.00 96.75 524 GLN A O 1
ATOM 4150 N N . TRP A 1 525 ? 8.878 -13.327 -26.578 1.00 97.69 525 TRP A N 1
ATOM 4151 C CA . TRP A 1 525 ? 8.094 -12.383 -27.365 1.00 97.69 525 TRP A CA 1
ATOM 4152 C C . TRP A 1 525 ? 8.194 -12.699 -28.849 1.00 97.69 525 TRP A C 1
ATOM 4154 O O . TRP A 1 525 ? 9.292 -12.876 -29.373 1.00 97.69 525 TRP A O 1
ATOM 4164 N N . ASP A 1 526 ? 7.043 -12.724 -29.504 1.00 96.50 526 ASP A N 1
ATOM 4165 C CA . ASP A 1 526 ? 6.914 -12.806 -30.951 1.00 96.50 526 ASP A CA 1
ATOM 4166 C C . ASP A 1 526 ? 6.741 -11.389 -31.513 1.00 96.50 526 ASP A C 1
ATOM 4168 O O . ASP A 1 526 ? 5.849 -10.644 -31.099 1.00 96.50 526 ASP A O 1
ATOM 4172 N N . ILE A 1 527 ? 7.624 -10.992 -32.428 1.00 95.12 527 ILE A N 1
ATOM 4173 C CA . ILE A 1 527 ? 7.688 -9.618 -32.937 1.00 95.12 527 ILE A CA 1
ATOM 4174 C C . ILE A 1 527 ? 6.504 -9.231 -33.831 1.00 95.12 527 ILE A C 1
ATOM 4176 O O . ILE A 1 527 ? 6.276 -8.025 -33.981 1.00 95.12 527 ILE A O 1
ATOM 4180 N N . GLU A 1 528 ? 5.792 -10.217 -34.387 1.00 93.62 528 GLU A N 1
ATOM 4181 C CA . GLU A 1 528 ? 4.659 -10.050 -35.301 1.00 93.62 528 GLU A CA 1
ATOM 4182 C C . GLU A 1 528 ? 3.327 -10.142 -34.556 1.00 93.62 528 GLU A C 1
ATOM 4184 O O . GLU A 1 528 ? 2.418 -9.359 -34.814 1.00 93.62 528 GLU A O 1
ATOM 4189 N N . THR A 1 529 ? 3.190 -11.082 -33.612 1.00 96.12 529 THR A N 1
ATOM 4190 C CA . THR A 1 529 ? 1.895 -11.321 -32.953 1.00 96.12 529 THR A CA 1
ATOM 4191 C C . THR A 1 529 ? 1.712 -10.558 -31.647 1.00 96.12 529 THR A C 1
ATOM 4193 O O . THR A 1 529 ? 0.576 -10.299 -31.249 1.00 96.12 529 THR A O 1
ATOM 4196 N N . ASP A 1 530 ? 2.792 -10.217 -30.937 1.00 96.81 530 ASP A N 1
ATOM 4197 C CA . ASP A 1 530 ? 2.689 -9.584 -29.612 1.00 96.81 530 ASP A CA 1
ATOM 4198 C C . ASP A 1 530 ? 2.662 -8.048 -29.664 1.00 96.81 530 ASP A C 1
ATOM 4200 O O . ASP A 1 530 ? 2.420 -7.396 -28.640 1.00 96.81 530 ASP A O 1
ATOM 4204 N N . PHE A 1 531 ? 2.890 -7.455 -30.838 1.00 95.94 531 PHE A N 1
ATOM 4205 C CA . PHE A 1 531 ? 3.034 -6.012 -31.007 1.00 95.94 531 PHE A CA 1
ATOM 4206 C C . PHE A 1 531 ? 2.219 -5.490 -32.185 1.00 95.94 531 PHE A C 1
ATOM 4208 O O . PHE A 1 531 ? 2.242 -6.065 -33.265 1.00 95.94 531 PHE A O 1
ATOM 4215 N N . ASP A 1 532 ? 1.591 -4.333 -31.986 1.00 93.56 532 ASP A N 1
ATOM 4216 C CA . ASP A 1 532 ? 0.916 -3.582 -33.040 1.00 93.56 532 ASP A CA 1
ATOM 4217 C C . ASP A 1 532 ? 1.750 -2.343 -33.382 1.00 93.56 532 ASP A C 1
ATOM 4219 O O . ASP A 1 532 ? 2.024 -1.501 -32.516 1.00 93.56 532 ASP A O 1
ATOM 4223 N N . ILE A 1 533 ? 2.155 -2.212 -34.647 1.00 92.56 533 ILE A N 1
ATOM 4224 C CA . ILE A 1 533 ? 2.969 -1.089 -35.127 1.00 92.56 533 ILE A CA 1
ATOM 4225 C C . ILE A 1 533 ? 2.130 -0.199 -36.040 1.00 92.56 533 ILE A C 1
ATOM 4227 O O . ILE A 1 533 ? 1.599 -0.641 -37.055 1.00 92.56 533 ILE A O 1
ATOM 4231 N N . ALA A 1 534 ? 2.050 1.085 -35.694 1.00 89.50 534 ALA A N 1
ATOM 4232 C CA . ALA A 1 534 ? 1.373 2.105 -36.487 1.00 89.50 5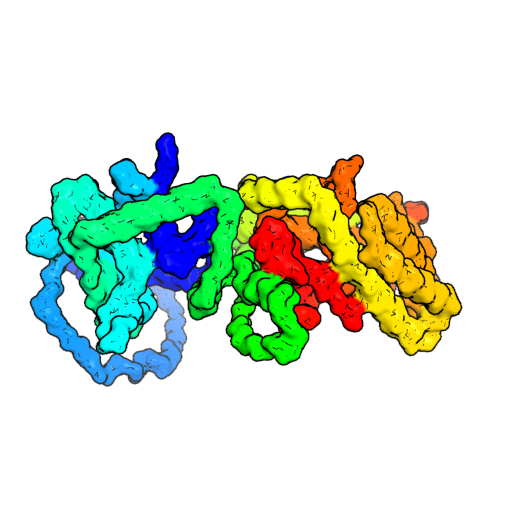34 ALA A CA 1
ATOM 4233 C C . ALA A 1 534 ? 2.310 3.302 -36.705 1.00 89.50 534 ALA A C 1
ATOM 4235 O O . ALA A 1 534 ? 2.486 4.157 -35.830 1.00 89.50 534 ALA A O 1
ATOM 4236 N N . GLY A 1 535 ? 2.941 3.362 -37.881 1.00 89.06 535 GLY A N 1
ATOM 4237 C CA . GLY A 1 535 ? 3.969 4.360 -38.182 1.00 89.06 535 GLY A CA 1
ATOM 4238 C C . GLY A 1 535 ? 5.179 4.207 -37.255 1.00 89.06 535 GLY A C 1
ATOM 4239 O O . GLY A 1 535 ? 5.807 3.159 -37.228 1.00 89.06 535 GLY A O 1
ATOM 4240 N N . GLN A 1 536 ? 5.496 5.248 -36.479 1.00 86.25 536 GLN A N 1
ATOM 4241 C CA . GLN A 1 536 ? 6.581 5.220 -35.481 1.00 86.25 536 GLN A CA 1
ATOM 4242 C C . GLN A 1 536 ? 6.124 4.775 -34.082 1.00 86.25 536 GLN A C 1
ATOM 4244 O O . GLN A 1 536 ? 6.889 4.883 -33.125 1.00 86.25 536 GLN A O 1
ATOM 4249 N N . GLN A 1 537 ? 4.862 4.375 -33.923 1.00 91.62 537 GLN A N 1
ATOM 4250 C CA . GLN A 1 537 ? 4.296 4.017 -32.625 1.00 91.62 537 GLN A CA 1
ATOM 4251 C C . GLN A 1 537 ? 4.224 2.504 -32.487 1.00 91.62 537 GLN A C 1
ATOM 4253 O O . GLN A 1 537 ? 3.707 1.831 -33.378 1.00 91.62 537 GLN A O 1
ATOM 4258 N N . VAL A 1 538 ? 4.698 1.996 -31.352 1.00 93.31 538 VAL A N 1
ATOM 4259 C CA . VAL A 1 538 ? 4.646 0.572 -31.021 1.00 93.31 538 VAL A CA 1
ATOM 4260 C C . VAL A 1 538 ? 3.769 0.370 -29.792 1.00 93.31 538 VAL A C 1
ATOM 4262 O O . VAL A 1 538 ? 3.993 0.978 -28.740 1.00 93.31 538 VAL A O 1
ATOM 4265 N N . TRP A 1 539 ? 2.776 -0.501 -29.928 1.00 92.56 539 TRP A N 1
ATOM 4266 C CA . TRP A 1 539 ? 1.854 -0.904 -28.872 1.00 92.56 539 TRP A CA 1
ATOM 4267 C C . TRP A 1 539 ? 1.920 -2.417 -28.667 1.00 92.56 539 TRP A C 1
ATOM 4269 O O . TRP A 1 539 ? 2.453 -3.145 -29.499 1.00 92.56 539 TRP A O 1
ATOM 4279 N N . LEU A 1 540 ? 1.400 -2.892 -27.537 1.00 93.88 540 LEU A N 1
ATOM 4280 C CA . LEU A 1 540 ? 1.205 -4.324 -27.325 1.00 93.88 540 LEU A CA 1
ATOM 4281 C C . LEU A 1 540 ? -0.145 -4.738 -27.891 1.00 93.88 540 LEU A C 1
ATOM 4283 O O . LEU A 1 540 ? -1.150 -4.092 -27.577 1.00 93.88 540 LEU A O 1
ATOM 4287 N N . SER A 1 541 ? -0.152 -5.852 -28.616 1.00 93.44 541 SER A N 1
ATOM 4288 C CA . SER A 1 541 ? -1.383 -6.518 -29.025 1.00 93.44 541 SER A CA 1
ATOM 4289 C C . SER A 1 541 ? -2.122 -7.094 -27.811 1.00 93.44 541 SER A C 1
ATOM 4291 O O . SER A 1 541 ? -1.619 -7.098 -26.680 1.00 93.44 541 SER A O 1
ATOM 4293 N N . ASP A 1 542 ? -3.333 -7.612 -28.011 1.00 90.88 542 ASP A N 1
ATOM 4294 C CA . ASP A 1 542 ? -4.090 -8.294 -26.952 1.00 90.88 542 ASP A CA 1
ATOM 4295 C C . ASP A 1 542 ? -3.308 -9.477 -26.358 1.00 90.88 542 ASP A C 1
ATOM 4297 O O . ASP A 1 542 ? -3.279 -9.644 -25.134 1.00 90.88 542 ASP A O 1
ATOM 4301 N N . GLU A 1 543 ? -2.613 -10.249 -27.198 1.00 93.62 543 GLU A N 1
ATOM 4302 C CA . GLU A 1 543 ? -1.767 -11.366 -26.766 1.00 93.62 543 GLU A CA 1
ATOM 4303 C C . GLU A 1 543 ? -0.516 -10.879 -26.028 1.00 93.62 543 GLU A C 1
ATOM 4305 O O . GLU A 1 543 ? -0.216 -11.366 -24.931 1.00 93.62 543 GLU A O 1
ATOM 4310 N N . GLY A 1 544 ? 0.145 -9.834 -26.538 1.00 95.75 544 GLY A N 1
ATOM 4311 C CA . GLY A 1 544 ? 1.277 -9.207 -25.855 1.00 95.75 544 GLY A CA 1
ATOM 4312 C C . GLY A 1 544 ? 0.900 -8.672 -24.467 1.00 95.75 544 GLY A C 1
ATOM 4313 O O . GLY A 1 544 ? 1.622 -8.878 -23.484 1.00 95.75 544 GLY A O 1
ATOM 4314 N N . ARG A 1 545 ? -0.283 -8.054 -24.338 1.00 95.06 545 ARG A N 1
ATOM 4315 C CA . ARG A 1 545 ? -0.822 -7.583 -23.051 1.00 95.06 545 ARG A CA 1
ATOM 4316 C C . ARG A 1 545 ? -1.091 -8.738 -22.089 1.00 95.06 545 ARG A C 1
ATOM 4318 O O . ARG A 1 545 ? -0.698 -8.638 -20.925 1.00 95.06 545 ARG A O 1
ATOM 4325 N N . LYS A 1 546 ? -1.711 -9.835 -22.543 1.00 94.81 546 LYS A N 1
ATOM 4326 C CA . LYS A 1 546 ? -1.937 -11.040 -21.717 1.00 94.81 546 LYS A CA 1
ATOM 4327 C C . LYS A 1 546 ? -0.620 -11.612 -21.191 1.00 94.81 546 LYS A C 1
ATOM 4329 O O . LYS A 1 546 ? -0.503 -11.854 -19.986 1.00 94.81 546 LYS A O 1
ATOM 4334 N N . LYS A 1 547 ? 0.384 -11.771 -22.064 1.00 97.38 547 LYS A N 1
ATOM 4335 C CA . LYS A 1 547 ? 1.724 -12.254 -21.688 1.00 97.38 547 LYS A CA 1
ATOM 4336 C C . LYS A 1 547 ? 2.362 -11.352 -20.632 1.00 97.38 547 LYS A C 1
ATOM 4338 O O . LYS A 1 547 ? 2.789 -11.844 -19.585 1.00 97.38 547 LYS A O 1
ATOM 4343 N N . LEU A 1 548 ? 2.363 -10.032 -20.847 1.00 97.56 548 LEU A N 1
ATOM 4344 C CA . LEU A 1 548 ? 2.992 -9.099 -19.909 1.00 97.56 548 LEU A CA 1
ATOM 4345 C C . LEU A 1 548 ? 2.267 -9.051 -18.557 1.00 97.56 548 LEU A C 1
ATOM 4347 O O . LEU A 1 548 ? 2.926 -9.026 -17.519 1.00 97.56 548 LEU A O 1
ATOM 4351 N N . ILE A 1 549 ? 0.928 -9.091 -18.549 1.00 96.69 549 ILE A N 1
ATOM 4352 C CA . ILE A 1 549 ? 0.135 -9.187 -17.311 1.00 96.69 549 ILE A CA 1
ATOM 4353 C C . ILE A 1 549 ? 0.516 -10.448 -16.541 1.00 96.69 549 ILE A C 1
ATOM 4355 O O . ILE A 1 549 ? 0.769 -10.369 -15.342 1.00 96.69 549 ILE A O 1
ATOM 4359 N N . SER A 1 550 ? 0.620 -11.597 -17.214 1.00 97.31 550 SER A N 1
ATOM 4360 C CA . SER A 1 550 ? 1.015 -12.840 -16.549 1.00 97.31 550 SER A CA 1
ATOM 4361 C C . SER A 1 550 ? 2.421 -12.762 -15.948 1.00 97.31 550 SER A C 1
ATOM 4363 O O . SER A 1 550 ? 2.635 -13.294 -14.857 1.00 97.31 550 SER A O 1
ATOM 4365 N N . ILE A 1 551 ? 3.378 -12.142 -16.644 1.00 98.06 551 ILE A N 1
ATOM 4366 C CA . ILE A 1 551 ? 4.747 -11.950 -16.145 1.00 98.06 551 ILE A CA 1
ATOM 4367 C C . ILE A 1 551 ? 4.735 -11.039 -14.910 1.00 98.06 551 ILE A C 1
ATOM 4369 O O . ILE A 1 551 ? 5.357 -11.365 -13.897 1.00 98.06 551 ILE A O 1
ATOM 4373 N N . TYR A 1 552 ? 3.997 -9.929 -14.975 1.00 97.56 552 TYR A N 1
ATOM 4374 C CA . TYR A 1 552 ? 3.896 -8.949 -13.897 1.00 97.56 552 TYR A CA 1
ATOM 4375 C C . TYR A 1 552 ? 3.196 -9.508 -12.649 1.00 97.56 552 TYR A C 1
ATOM 4377 O O . TYR A 1 552 ? 3.750 -9.422 -11.555 1.00 97.56 552 TYR A O 1
ATOM 4385 N N . GLU A 1 553 ? 2.021 -10.131 -12.792 1.00 95.31 553 GLU A N 1
ATOM 4386 C CA . GLU A 1 553 ? 1.273 -10.693 -11.657 1.00 95.31 553 GLU A CA 1
ATOM 4387 C C . GLU A 1 553 ? 2.055 -11.828 -10.978 1.00 95.31 553 GLU A C 1
ATOM 4389 O O . GLU A 1 553 ? 2.112 -11.885 -9.750 1.00 95.31 553 GLU A O 1
ATOM 4394 N N . ARG A 1 554 ? 2.750 -12.677 -11.755 1.00 95.50 554 ARG A N 1
ATOM 4395 C CA . ARG A 1 554 ? 3.655 -13.692 -11.194 1.00 95.50 554 ARG A CA 1
ATOM 4396 C C . ARG A 1 554 ? 4.772 -13.034 -10.392 1.00 95.50 554 ARG A C 1
ATOM 4398 O O . ARG A 1 554 ? 4.985 -13.390 -9.238 1.00 95.50 554 ARG A O 1
ATOM 4405 N N . ARG A 1 555 ? 5.434 -12.027 -10.965 1.00 96.00 555 ARG A N 1
ATOM 4406 C CA . ARG A 1 555 ? 6.502 -11.298 -10.276 1.00 96.00 555 ARG A CA 1
ATOM 4407 C C . ARG A 1 555 ? 6.007 -10.614 -9.000 1.00 96.00 555 ARG A C 1
ATOM 4409 O O . ARG A 1 555 ? 6.727 -10.583 -8.010 1.00 96.00 555 ARG A O 1
ATOM 4416 N N . LYS A 1 556 ? 4.779 -10.099 -8.997 1.00 94.06 556 LYS A N 1
ATOM 4417 C CA . LYS A 1 556 ? 4.148 -9.487 -7.822 1.00 94.06 556 LYS A CA 1
ATOM 4418 C C . LYS A 1 556 ? 3.909 -10.487 -6.682 1.00 94.06 556 LYS A C 1
ATOM 4420 O O . LYS A 1 556 ? 3.984 -10.098 -5.515 1.00 94.06 556 LYS A O 1
ATOM 4425 N N . SER A 1 557 ? 3.653 -11.754 -7.016 1.00 91.94 557 SER A N 1
ATOM 4426 C CA . SER A 1 557 ? 3.493 -12.846 -6.046 1.00 91.94 557 SER A CA 1
ATOM 4427 C C . SER A 1 557 ? 4.815 -13.403 -5.500 1.00 91.94 557 SER A C 1
ATOM 4429 O O . SER A 1 557 ? 4.802 -14.111 -4.496 1.00 91.94 557 SER A O 1
ATOM 4431 N N . ASP A 1 558 ? 5.959 -13.070 -6.114 1.00 92.81 558 ASP A N 1
ATOM 4432 C CA . ASP A 1 558 ? 7.265 -13.515 -5.622 1.00 92.81 558 ASP A CA 1
ATOM 4433 C C . ASP A 1 558 ? 7.533 -12.965 -4.215 1.00 92.81 558 ASP A C 1
ATOM 4435 O O . ASP A 1 558 ? 7.331 -11.778 -3.933 1.00 92.81 558 ASP A O 1
ATOM 4439 N N . TYR A 1 559 ? 8.072 -13.825 -3.352 1.00 90.25 559 TYR A N 1
ATOM 4440 C CA . TYR A 1 559 ? 8.518 -13.440 -2.022 1.00 90.25 559 TYR A CA 1
ATOM 4441 C C . TYR A 1 559 ? 9.936 -12.886 -2.049 1.00 90.25 559 TYR A C 1
ATOM 4443 O O . TYR A 1 559 ? 10.849 -13.449 -2.659 1.00 90.25 559 TYR A O 1
ATOM 4451 N N . TRP A 1 560 ? 10.141 -11.808 -1.304 1.00 87.44 560 TRP A N 1
ATOM 4452 C CA . TRP A 1 560 ? 11.450 -11.217 -1.103 1.00 87.44 560 TRP A CA 1
ATOM 4453 C C . TRP A 1 560 ? 11.696 -10.889 0.364 1.00 87.44 560 TRP A C 1
ATOM 4455 O O . TRP A 1 560 ? 10.819 -10.407 1.084 1.00 87.44 560 TRP A O 1
ATOM 4465 N N . ARG A 1 561 ? 12.929 -11.134 0.817 1.00 86.00 561 ARG A N 1
ATOM 4466 C CA . ARG A 1 561 ? 13.331 -10.850 2.192 1.00 86.00 561 ARG A CA 1
ATOM 4467 C C . ARG A 1 561 ? 13.746 -9.389 2.343 1.00 86.00 561 ARG A C 1
ATOM 4469 O O . ARG A 1 561 ? 14.844 -9.013 1.934 1.00 86.00 561 ARG A O 1
ATOM 4476 N N . HIS A 1 562 ? 12.905 -8.593 2.999 1.00 84.00 562 HIS A N 1
ATOM 4477 C CA . HIS A 1 562 ? 13.168 -7.185 3.274 1.00 84.00 562 HIS A CA 1
ATOM 4478 C C . HIS A 1 562 ? 14.464 -7.019 4.101 1.00 84.00 562 HIS A C 1
ATOM 4480 O O . HIS A 1 562 ? 14.598 -7.654 5.150 1.00 84.00 562 HIS A O 1
ATOM 4486 N N . PRO A 1 563 ? 15.437 -6.188 3.681 1.00 80.31 563 PRO A N 1
ATOM 4487 C CA . PRO A 1 563 ? 16.797 -6.190 4.224 1.00 80.31 563 PRO A CA 1
ATOM 4488 C C . PRO A 1 563 ? 16.877 -5.660 5.654 1.00 80.31 563 PRO A C 1
ATOM 4490 O O . PRO A 1 563 ? 17.731 -6.111 6.415 1.00 80.31 563 PRO A O 1
ATOM 4493 N N . VAL A 1 564 ? 15.994 -4.724 6.014 1.00 81.69 564 VAL A N 1
ATOM 4494 C CA . VAL A 1 564 ? 15.955 -4.117 7.353 1.00 81.69 564 VAL A CA 1
ATOM 4495 C C . VAL A 1 564 ? 15.034 -4.899 8.283 1.00 81.69 564 VAL A C 1
ATOM 4497 O O . VAL A 1 564 ? 15.439 -5.285 9.372 1.00 81.69 564 VAL A O 1
ATOM 4500 N N . LEU A 1 565 ? 13.827 -5.218 7.814 1.00 79.69 565 LEU A N 1
ATOM 4501 C CA . LEU A 1 565 ? 12.822 -5.943 8.605 1.00 79.69 565 LEU A CA 1
ATOM 4502 C C . LEU A 1 565 ? 13.150 -7.437 8.738 1.00 79.69 565 LEU A C 1
ATOM 4504 O O . LEU A 1 565 ? 12.608 -8.119 9.601 1.00 79.69 565 LEU A O 1
ATOM 4508 N N . ARG A 1 566 ? 14.024 -7.961 7.867 1.00 79.81 566 ARG A N 1
ATOM 4509 C CA . ARG A 1 566 ? 14.441 -9.370 7.773 1.00 79.81 566 ARG A CA 1
ATOM 4510 C C . ARG A 1 566 ? 13.277 -10.354 7.567 1.00 79.81 566 ARG A C 1
ATOM 4512 O O . ARG A 1 566 ? 13.460 -11.547 7.828 1.00 79.81 566 ARG A O 1
ATOM 4519 N N . ARG A 1 567 ? 12.136 -9.873 7.056 1.00 78.75 567 ARG A N 1
ATOM 4520 C CA . ARG A 1 567 ? 10.892 -10.620 6.773 1.00 78.75 567 ARG A CA 1
ATOM 4521 C C . ARG A 1 567 ? 10.775 -10.953 5.297 1.00 78.75 567 ARG A C 1
ATOM 4523 O O . ARG A 1 567 ? 11.118 -10.114 4.472 1.00 78.75 567 ARG A O 1
ATOM 4530 N N . SER A 1 568 ? 10.288 -12.151 4.992 1.00 85.69 568 SER A N 1
ATOM 4531 C CA . SER A 1 568 ? 9.903 -12.529 3.633 1.00 85.69 568 SER A CA 1
ATOM 4532 C C . SER A 1 568 ? 8.465 -12.088 3.397 1.00 85.69 568 SER A C 1
ATOM 4534 O O . SER A 1 568 ? 7.594 -12.484 4.164 1.00 85.69 568 SER A O 1
ATOM 4536 N N . LEU A 1 569 ? 8.237 -11.253 2.390 1.00 87.00 569 LEU A N 1
ATOM 4537 C CA . LEU A 1 569 ? 6.920 -10.734 2.024 1.00 87.00 569 LEU A CA 1
ATOM 4538 C C . LEU A 1 569 ? 6.769 -10.802 0.505 1.00 87.00 569 LEU A C 1
ATOM 4540 O O . LEU A 1 569 ? 7.763 -10.642 -0.209 1.00 87.00 569 LEU A O 1
ATOM 4544 N N . SER A 1 570 ? 5.545 -11.003 0.020 1.00 90.50 570 SER A N 1
ATOM 4545 C CA . SER A 1 570 ? 5.235 -10.828 -1.399 1.00 90.50 570 SER A CA 1
ATOM 4546 C C . SER A 1 570 ? 5.501 -9.378 -1.829 1.00 90.50 570 SER A C 1
ATOM 4548 O O . SER A 1 570 ? 5.364 -8.448 -1.027 1.00 90.50 570 SER A O 1
ATOM 4550 N N . TYR A 1 571 ? 5.852 -9.131 -3.095 1.00 91.81 571 TYR A N 1
ATOM 4551 C CA . TYR A 1 571 ? 5.980 -7.749 -3.581 1.00 91.81 571 TYR A CA 1
ATOM 4552 C C . TYR A 1 571 ? 4.667 -6.964 -3.477 1.00 91.81 571 TYR A C 1
ATOM 4554 O O . TYR A 1 571 ? 4.710 -5.764 -3.201 1.00 91.81 571 TYR A O 1
ATOM 4562 N N . SER A 1 572 ? 3.518 -7.634 -3.637 1.00 89.31 572 SER A N 1
ATOM 4563 C CA . SER A 1 572 ? 2.196 -7.055 -3.356 1.00 89.31 572 SER A CA 1
ATOM 4564 C C . SER A 1 572 ? 2.146 -6.446 -1.952 1.00 89.31 572 SER A C 1
ATOM 4566 O O . SER A 1 572 ? 1.849 -5.262 -1.779 1.00 89.31 572 SER A O 1
ATOM 4568 N N . ARG A 1 573 ? 2.543 -7.231 -0.943 1.00 87.94 573 ARG A N 1
ATOM 4569 C CA . ARG A 1 573 ? 2.545 -6.797 0.453 1.00 87.94 573 ARG A CA 1
ATOM 4570 C C . ARG A 1 573 ? 3.601 -5.734 0.738 1.00 87.94 573 ARG A C 1
ATOM 4572 O O . ARG A 1 573 ? 3.349 -4.839 1.540 1.00 87.94 573 ARG A O 1
ATOM 4579 N N . ILE A 1 574 ? 4.760 -5.795 0.079 1.00 90.81 574 ILE A N 1
ATOM 4580 C CA . ILE A 1 574 ? 5.813 -4.778 0.224 1.00 90.81 574 ILE A CA 1
ATOM 4581 C C . ILE A 1 574 ? 5.335 -3.413 -0.292 1.00 90.81 574 ILE A C 1
ATOM 4583 O O . ILE A 1 574 ? 5.641 -2.406 0.338 1.00 90.81 574 ILE A O 1
ATOM 4587 N N .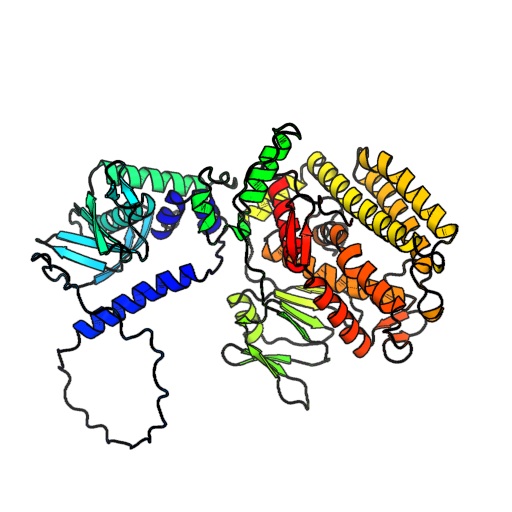 MET A 1 575 ? 4.561 -3.357 -1.384 1.00 92.81 575 MET A N 1
ATOM 4588 C CA . MET A 1 575 ? 4.005 -2.089 -1.880 1.00 92.81 575 MET A CA 1
ATOM 4589 C C . MET A 1 575 ? 3.108 -1.415 -0.840 1.00 92.81 575 MET A C 1
ATOM 4591 O O . MET A 1 575 ? 3.298 -0.240 -0.538 1.00 92.81 575 MET A O 1
ATOM 4595 N N . GLU A 1 576 ? 2.175 -2.159 -0.245 1.00 91.31 576 GLU A N 1
ATOM 4596 C CA . GLU A 1 576 ? 1.333 -1.633 0.835 1.00 91.31 576 GLU A CA 1
ATOM 4597 C C . GLU A 1 576 ? 2.159 -1.262 2.075 1.00 91.31 576 GLU A C 1
ATOM 4599 O O . GLU A 1 576 ? 1.942 -0.211 2.679 1.00 91.31 576 GLU A O 1
ATOM 4604 N N . LEU A 1 577 ? 3.135 -2.097 2.441 1.00 91.00 577 LEU A N 1
ATOM 4605 C CA . LEU A 1 577 ? 4.023 -1.844 3.568 1.00 91.00 577 LEU A CA 1
ATOM 4606 C C . LEU A 1 577 ? 4.794 -0.531 3.402 1.00 91.00 577 LEU A C 1
ATOM 4608 O O . LEU A 1 577 ? 4.803 0.256 4.338 1.00 91.00 577 LEU A O 1
ATOM 4612 N N . GLU A 1 578 ? 5.406 -0.258 2.248 1.00 94.25 578 GLU A N 1
ATOM 4613 C CA . GLU A 1 578 ? 6.150 0.992 2.025 1.00 94.25 578 GLU A CA 1
ATOM 4614 C C . GLU A 1 578 ? 5.241 2.228 2.112 1.00 94.25 578 GLU A C 1
ATOM 4616 O O . GLU A 1 578 ? 5.656 3.247 2.657 1.00 94.25 578 GLU A O 1
ATOM 4621 N N . VAL A 1 579 ? 3.976 2.137 1.678 1.00 95.06 579 VAL A N 1
ATOM 4622 C CA . VAL A 1 579 ? 2.988 3.218 1.876 1.00 95.06 579 VAL A CA 1
ATOM 4623 C C . VAL A 1 579 ? 2.703 3.434 3.369 1.00 95.06 579 VAL A C 1
ATOM 4625 O O . VAL A 1 579 ? 2.616 4.571 3.830 1.00 95.06 579 VAL A O 1
ATOM 4628 N N . ARG A 1 580 ? 2.575 2.359 4.156 1.00 92.88 580 ARG A N 1
ATOM 4629 C CA . ARG A 1 580 ? 2.368 2.454 5.613 1.00 92.88 580 ARG A CA 1
ATOM 4630 C C . ARG A 1 580 ? 3.616 2.930 6.358 1.00 92.88 580 ARG A C 1
ATOM 4632 O O . ARG A 1 580 ? 3.497 3.650 7.343 1.00 92.88 580 ARG A O 1
ATOM 4639 N N . LEU A 1 581 ? 4.807 2.536 5.910 1.00 93.06 581 LEU A N 1
ATOM 4640 C CA . LEU A 1 581 ? 6.072 3.034 6.451 1.00 93.06 581 LEU A CA 1
ATOM 4641 C C . LEU A 1 581 ? 6.238 4.519 6.146 1.00 93.06 581 LEU A C 1
ATOM 4643 O O . LEU A 1 581 ? 6.664 5.253 7.029 1.00 93.06 581 LEU A O 1
ATOM 4647 N N . LEU A 1 582 ? 5.845 4.963 4.947 1.00 95.25 582 LEU A N 1
ATOM 4648 C CA . LEU A 1 582 ? 5.773 6.381 4.619 1.00 95.25 582 LEU A CA 1
ATOM 4649 C C . LEU A 1 582 ? 4.839 7.112 5.589 1.00 95.25 582 LEU A C 1
ATOM 4651 O O . LEU A 1 582 ? 5.250 8.120 6.148 1.00 95.25 582 LEU A O 1
ATOM 4655 N N . GLU A 1 583 ? 3.635 6.580 5.849 1.00 93.50 583 GLU A N 1
ATOM 4656 C CA . GLU A 1 583 ? 2.707 7.177 6.824 1.00 93.50 583 GLU A CA 1
ATOM 4657 C C . GLU A 1 583 ? 3.373 7.411 8.185 1.00 93.50 583 GLU A C 1
ATOM 4659 O O . GLU A 1 583 ? 3.188 8.459 8.794 1.00 93.50 583 GLU A O 1
ATOM 4664 N N . LYS A 1 584 ? 4.185 6.461 8.656 1.00 91.38 584 LYS A N 1
ATOM 4665 C CA . LYS A 1 584 ? 4.864 6.566 9.952 1.00 91.38 584 LYS A CA 1
ATOM 4666 C C . LYS A 1 584 ? 5.907 7.682 10.034 1.00 91.38 584 LYS A C 1
ATOM 4668 O O . LYS A 1 584 ? 6.200 8.124 11.145 1.00 91.38 584 LYS A O 1
ATOM 4673 N N . GLU A 1 585 ? 6.442 8.158 8.908 1.00 92.19 585 GLU A N 1
ATOM 4674 C CA . GLU A 1 585 ? 7.486 9.196 8.888 1.00 92.19 585 GLU A CA 1
ATOM 4675 C C . GLU A 1 585 ? 7.030 10.515 9.523 1.00 92.19 585 GLU A C 1
ATOM 4677 O O . GLU A 1 585 ? 7.851 11.228 10.087 1.00 92.19 585 GLU A O 1
ATOM 4682 N N . TRP A 1 586 ? 5.727 10.805 9.516 1.00 90.94 586 TRP A N 1
ATOM 4683 C CA . TRP A 1 586 ? 5.144 11.981 10.175 1.00 90.94 586 TRP A CA 1
ATOM 4684 C C . TRP A 1 586 ? 4.300 11.639 11.411 1.00 90.94 586 TRP A C 1
ATOM 4686 O O . TRP A 1 586 ? 3.477 12.440 11.850 1.00 90.94 586 TRP A O 1
ATOM 4696 N N . MET A 1 587 ? 4.489 10.443 11.974 1.00 86.56 587 MET A N 1
ATOM 4697 C CA . MET A 1 587 ? 3.791 9.964 13.176 1.00 86.56 587 MET A CA 1
ATOM 4698 C C . MET A 1 587 ? 4.747 9.740 14.354 1.00 86.56 587 MET A C 1
ATOM 4700 O O . MET A 1 587 ? 4.415 8.981 15.258 1.00 86.56 587 MET A O 1
ATOM 4704 N N . ASN A 1 588 ? 5.945 10.337 14.324 1.00 77.31 588 ASN A N 1
ATOM 4705 C CA . ASN A 1 588 ? 7.027 10.096 15.293 1.00 77.31 588 ASN A CA 1
ATOM 4706 C C . ASN A 1 588 ? 7.444 8.612 15.410 1.00 77.31 588 ASN A C 1
ATOM 4708 O O . ASN A 1 588 ? 8.015 8.191 16.409 1.00 77.31 588 ASN A O 1
ATOM 4712 N N . GLU A 1 589 ? 7.190 7.820 14.363 1.00 83.69 589 GLU A N 1
ATOM 4713 C CA . GLU A 1 589 ? 7.544 6.393 14.252 1.00 83.69 589 GLU A CA 1
ATOM 4714 C C . GLU A 1 589 ? 8.338 6.117 12.960 1.00 83.69 589 GLU A C 1
ATOM 4716 O O . GLU A 1 589 ? 8.309 5.013 12.408 1.00 83.69 589 GLU A O 1
ATOM 4721 N N . GLY A 1 590 ? 8.984 7.158 12.431 1.00 81.75 590 GLY A N 1
ATOM 4722 C CA . GLY A 1 590 ? 9.654 7.168 11.135 1.00 81.75 590 GLY A CA 1
ATOM 4723 C C . GLY A 1 590 ? 11.039 6.528 11.125 1.00 81.75 590 GLY A C 1
ATOM 4724 O O . GLY A 1 590 ? 11.569 6.071 12.131 1.00 81.75 590 GLY A O 1
ATOM 4725 N N . GLY A 1 591 ? 11.666 6.528 9.954 1.00 84.88 591 GLY A N 1
ATOM 4726 C CA . GLY A 1 591 ? 13.028 6.053 9.747 1.00 84.88 591 GLY A CA 1
ATOM 4727 C C . GLY A 1 591 ? 13.126 4.727 9.004 1.00 84.88 591 GLY A C 1
ATOM 4728 O O . GLY A 1 591 ? 14.243 4.274 8.769 1.00 84.88 591 GLY A O 1
ATOM 4729 N N . LEU A 1 592 ? 12.018 4.107 8.596 1.00 89.38 592 LEU A N 1
ATOM 4730 C CA . LEU A 1 592 ? 12.022 2.822 7.885 1.00 89.38 592 LEU A CA 1
ATOM 4731 C C . LEU A 1 592 ? 11.595 2.922 6.418 1.00 89.38 592 LEU A C 1
ATOM 4733 O O . LEU A 1 592 ? 11.919 2.011 5.653 1.00 89.38 592 LEU A O 1
ATOM 4737 N N . PHE A 1 593 ? 10.941 4.012 6.013 1.00 93.81 593 PHE A N 1
ATOM 4738 C CA . PHE A 1 593 ? 10.526 4.226 4.628 1.00 93.81 593 PHE A CA 1
ATOM 4739 C C . PHE A 1 593 ? 11.715 4.236 3.651 1.00 93.81 593 PHE A C 1
ATOM 4741 O O . PHE A 1 593 ? 12.788 4.771 3.959 1.00 93.81 593 PHE A O 1
ATOM 4748 N N . ALA A 1 594 ? 11.519 3.659 2.457 1.00 92.25 594 ALA A N 1
ATOM 4749 C CA . ALA A 1 594 ? 12.491 3.635 1.357 1.00 92.25 594 ALA A CA 1
ATOM 4750 C C . ALA A 1 594 ? 13.850 3.003 1.733 1.00 92.25 594 ALA A C 1
ATOM 4752 O O . ALA A 1 594 ? 14.909 3.301 1.157 1.00 92.25 594 ALA A O 1
ATOM 4753 N N . ARG A 1 595 ? 13.836 2.084 2.706 1.00 87.88 595 ARG A N 1
ATOM 4754 C CA . ARG A 1 595 ? 15.008 1.281 3.081 1.00 87.88 595 ARG A CA 1
ATOM 4755 C C . ARG A 1 595 ? 15.081 -0.061 2.360 1.00 87.88 595 ARG A C 1
ATOM 4757 O O . ARG A 1 595 ? 16.095 -0.753 2.496 1.00 87.88 595 ARG A O 1
ATOM 4764 N N . MET A 1 596 ? 14.081 -0.422 1.552 1.00 83.81 596 MET A N 1
ATOM 4765 C CA . MET A 1 596 ? 14.216 -1.548 0.633 1.00 83.81 596 MET A CA 1
ATOM 4766 C C . MET A 1 596 ? 15.324 -1.258 -0.389 1.00 83.81 596 MET A C 1
ATOM 4768 O O . MET A 1 596 ? 15.361 -0.207 -1.026 1.00 83.81 596 MET A O 1
ATOM 4772 N N . ARG A 1 597 ? 16.269 -2.188 -0.538 1.00 80.06 597 ARG A N 1
ATOM 4773 C CA . ARG A 1 597 ? 17.353 -2.095 -1.523 1.00 80.06 597 ARG A CA 1
ATOM 4774 C C . ARG A 1 597 ? 17.500 -3.429 -2.226 1.00 80.06 597 ARG A C 1
ATOM 4776 O O . ARG A 1 597 ? 17.655 -4.456 -1.566 1.00 80.06 597 ARG A O 1
ATOM 4783 N N . LEU A 1 598 ? 17.488 -3.399 -3.557 1.00 74.94 598 LEU A N 1
ATOM 4784 C CA . LEU A 1 598 ? 17.898 -4.536 -4.374 1.00 74.94 598 LEU A CA 1
ATOM 4785 C C . LEU A 1 598 ? 19.366 -4.846 -4.072 1.00 74.94 598 LEU A C 1
ATOM 4787 O O . LEU A 1 598 ? 20.242 -4.011 -4.312 1.00 74.94 598 LEU A O 1
ATOM 4791 N N . ARG A 1 599 ? 19.599 -6.035 -3.515 1.00 63.31 599 ARG A N 1
ATOM 4792 C CA . ARG A 1 599 ? 20.939 -6.601 -3.357 1.00 63.31 599 ARG A CA 1
ATOM 4793 C C . ARG A 1 599 ? 21.450 -7.143 -4.681 1.00 63.31 599 ARG A C 1
ATOM 4795 O O . ARG A 1 599 ? 20.615 -7.677 -5.456 1.00 63.31 599 ARG A O 1
#

Foldseek 3Di:
DDAFAELVLLLLCLLPVLSSLCCPQQVDDFDDPVVVVVVVVLVVVVVVVVVVVPDDDDDDDDDDDDDDDDDDDDDDDDDPPPPDPDDDDDDDPPPPDFDFDWDFFADPVLSYTYIQRGWGADPNAIAGEAEDQAAADADPVRDGDHRPSRLLSRLVVQVRVCVVVVHHHQWYWYAHPVVRDIHIHGNDPVSVVVNSVSSVSSVVSNPDLFRDAQDPPCVSLQPDSCCLLNVNVLLVLLVCVVPDDPVPPPDPDDDDDDDDQQADEAEDLDAAWEWDDDPQWIWTDDPPDDIDTHRLSRHQEYEYEAHYYYDPRRVVSCLVNNYKYWYAHNQLATDDTDARDPHRVSLQVLVVVQLVDLVSLLQLLLLLLLQLLQQLLLVLVVLCVPVQLVDPLSVVLSVQSVVLNVVLNVDPHLVVVVVSSVSNLQSSQSSQQSLAGVVLDPQCRDPGADAVFDQGDLNQQLNNQVSVLLVLLVSLCVVSRYQQQRHSRDDNPDPHRRNSVSLSSNPSNQQGSPLSSVCSNVNVDDPPQQWDDDPRGIHGDSVVSVVSVVSRSVSQQDWDQFPSVRDTDRVSSVSNVLSSQVSCSSSVSHDCHSSGHDD

Secondary structure (DSSP, 8-state):
-PPPEEHHHHHHHHH-HHHHIIIIIS------HHHHHHHHHHHHHHHHHHHHH-----S--------------PPPPPTTTT----------S-------EEEEEEETTTTEEEEEEEEEEETTEEEEEEEESSPPEE-TT--EE--HHHHHHHHHHHHHHHHHH-PPP-EEEEEETTTTEEEEEE--HHHHHHHHHHHHHHHHHHH-SSPPPPPS-HHHHTT-TTHHHH-HHHHHHHHHHHHS-GGG---------PPP--PEEEEE-STT-EEEEETTEEEEE-TTSPPEEEEGGGEEEEEEETT-EE-HHHHHHHHHTT-EEEEE-TTS-EEEEE-SSS--HHHHHHHHHHTT-HHHHHHHHHHHHHHHHHHHHHHHHHHTTSGGG--HHHHHHHHHHHHHHHHHTT-SSHHHHHHHHHHHHHHHHHTSGGGS-GGG-GGG--SS---SS--SHHHHHHHHHHHHHHHHHHHHHHHHT--TT--SSS---SSS-HHHHHHHTTTIIIIIIHHHHHHHHTT---TTTSEEEETTEEEE-HHHHHHHHHHHHHHHH-EEE-TTT--EEEHHHHHHHHHHHHHHTTTT--S-TT-----